Protein AF-A0AAV0VED2-F1 (afdb_monomer_lite)

Sequence (551 aa):
MAVITEAEVVLAIRALSRHKAPGTDGLGNDFYKDLQSLLVPPLVAVANETIHGAQPPQSFMEALIIPLRKKGDSDDAMDYRPIFLLQTGYKRRSDYLDLTTKFLALIQRLHTNTTARFTVNGELSSIRKIRSGIWQGCPLAPLLFLVVVEVLAVAIQTSPQLQGLTLKGAHTQTHIFSGFVDDSSLFLQQASLLWPAMEIIIEFGRLSGLQVQPTKSQIIFLNTAIRQLTYQGIAVVAPSTTTRYLGYQVGTGKLRNINWALRIKNAQRRLLTATRVAVSLSPQQFLTCSSLQTTQTFEYCWASDGGVPGASWMQTQIMWESQNDGCNGGMTHGAFMDAAQNNWSLVTELTMPYDDENAGGSSAANASSMCTVGADKAAASITGYEQIVGIDCTVSSNCKLLLRLALEKQPIAVAITSNGGFDDYAGGFYNCPNNGVMASKNDLNHALLLVGYGTDSVHGDYWILKNSYGSLWGDDGFLKLVADTKINCGLNIFPVIPIGAKAGVQAPTTFEHRVLILNAIVLPGILFTAAVFEPPGWVLQQLDHLYKKFL

Structure (mmCIF, N/CA/C/O backbone):
data_AF-A0AAV0VED2-F1
#
_entry.id   AF-A0AAV0VED2-F1
#
loop_
_atom_site.group_PDB
_atom_site.id
_atom_site.type_symbol
_atom_site.label_atom_id
_atom_site.label_alt_id
_atom_site.label_comp_id
_atom_site.label_asym_id
_atom_site.label_entity_id
_atom_site.label_seq_id
_atom_site.pdbx_PDB_ins_code
_atom_site.Cartn_x
_atom_site.Cartn_y
_atom_site.Cartn_z
_atom_site.occupancy
_atom_site.B_iso_or_equiv
_atom_site.auth_seq_id
_atom_site.auth_comp_id
_atom_site.auth_asym_id
_atom_site.auth_atom_id
_atom_site.pdbx_PDB_model_num
ATOM 1 N N . MET A 1 1 ? -29.948 -35.043 -0.835 1.00 56.16 1 MET A N 1
ATOM 2 C CA . MET A 1 1 ? -28.790 -34.339 -0.237 1.00 56.16 1 MET A CA 1
ATOM 3 C C . MET A 1 1 ? -28.615 -33.022 -0.958 1.00 56.16 1 MET A C 1
ATOM 5 O O . MET A 1 1 ? -28.993 -32.929 -2.116 1.00 56.16 1 MET A O 1
ATOM 9 N N . ALA A 1 2 ? -28.121 -32.004 -0.272 1.00 62.69 2 ALA A N 1
ATOM 10 C CA . ALA A 1 2 ? -28.187 -30.647 -0.771 1.00 62.69 2 ALA A CA 1
ATOM 11 C C . ALA A 1 2 ? -26.953 -30.341 -1.660 1.00 62.69 2 ALA A C 1
ATOM 13 O O . ALA A 1 2 ? -25.827 -30.567 -1.230 1.00 62.69 2 ALA A O 1
ATOM 14 N N . VAL A 1 3 ? -27.178 -29.850 -2.885 1.00 77.44 3 VAL A N 1
ATOM 15 C CA . VAL A 1 3 ? -26.179 -29.710 -3.973 1.00 77.44 3 VAL A CA 1
ATOM 16 C C . VAL A 1 3 ? -25.768 -28.239 -4.143 1.00 77.44 3 VAL A C 1
ATOM 18 O O . VAL A 1 3 ? -26.594 -27.355 -3.918 1.00 77.44 3 VAL A O 1
ATOM 21 N N . ILE A 1 4 ? -24.508 -27.970 -4.486 1.00 80.06 4 ILE A N 1
ATOM 22 C CA . ILE A 1 4 ? -23.995 -26.664 -4.927 1.00 80.06 4 ILE A CA 1
ATOM 23 C C . ILE A 1 4 ? -24.191 -26.536 -6.438 1.00 80.06 4 ILE A C 1
ATOM 25 O O . ILE A 1 4 ? -23.811 -27.425 -7.200 1.00 80.06 4 ILE A O 1
ATOM 29 N N . THR A 1 5 ? -24.768 -25.417 -6.853 1.00 85.12 5 THR A N 1
ATOM 30 C CA . THR A 1 5 ? -25.092 -25.075 -8.240 1.00 85.12 5 THR A CA 1
ATOM 31 C C . THR A 1 5 ? -24.005 -24.218 -8.892 1.00 85.12 5 THR A C 1
ATOM 33 O O . THR A 1 5 ? -23.246 -23.517 -8.220 1.00 85.12 5 THR A O 1
ATOM 36 N N . GLU A 1 6 ? -23.961 -24.215 -10.226 1.00 84.12 6 GLU A N 1
ATOM 37 C CA . GLU A 1 6 ? -23.084 -23.317 -10.993 1.00 84.12 6 GLU A CA 1
ATOM 38 C C . GLU A 1 6 ? -23.370 -21.839 -10.705 1.00 84.12 6 GLU A C 1
ATOM 40 O O . GLU A 1 6 ? -22.438 -21.049 -10.571 1.00 84.12 6 GLU A O 1
ATOM 45 N N . ALA A 1 7 ? -24.643 -21.466 -10.530 1.00 82.69 7 ALA A N 1
ATOM 46 C CA . ALA A 1 7 ? -25.040 -20.095 -10.221 1.00 82.69 7 ALA A CA 1
ATOM 47 C C . ALA A 1 7 ? -24.429 -19.595 -8.899 1.00 82.69 7 ALA A C 1
ATOM 49 O O . ALA A 1 7 ? -23.908 -18.480 -8.845 1.00 82.69 7 ALA A O 1
ATOM 50 N N . GLU A 1 8 ? -24.424 -20.429 -7.854 1.00 77.69 8 GLU A N 1
ATOM 51 C CA . GLU A 1 8 ? -23.790 -20.101 -6.569 1.00 77.69 8 GLU A CA 1
ATOM 52 C C . GLU A 1 8 ? -22.272 -19.901 -6.721 1.00 77.69 8 GLU A C 1
ATOM 54 O O . GLU A 1 8 ? -21.705 -18.968 -6.148 1.00 77.69 8 GLU A O 1
ATOM 59 N N . VAL A 1 9 ? -21.604 -20.731 -7.532 1.00 77.75 9 VAL A N 1
ATOM 60 C CA . VAL A 1 9 ? -20.157 -20.610 -7.783 1.00 77.75 9 VAL A CA 1
ATOM 61 C C . VAL A 1 9 ? -19.830 -19.363 -8.610 1.00 77.75 9 VAL A C 1
ATOM 63 O O . VAL A 1 9 ? -18.891 -18.639 -8.277 1.00 77.75 9 VAL A O 1
ATOM 66 N N . VAL A 1 10 ? -20.627 -19.048 -9.634 1.00 78.50 10 VAL A N 1
ATOM 67 C CA . VAL A 1 10 ? -20.484 -17.823 -10.440 1.00 78.50 10 VAL A CA 1
ATOM 68 C C . VAL A 1 10 ? -20.632 -16.574 -9.572 1.00 78.50 10 VAL A C 1
ATOM 70 O O . VAL A 1 10 ? -19.813 -15.655 -9.672 1.00 78.50 10 VAL A O 1
ATOM 73 N N . LEU A 1 11 ? -21.643 -16.535 -8.698 1.00 77.25 11 LEU A N 1
ATOM 74 C CA . LEU A 1 11 ? -21.851 -15.427 -7.763 1.00 77.25 11 LEU A CA 1
ATOM 75 C C . LEU A 1 11 ? -20.672 -15.280 -6.798 1.00 77.25 11 LEU A C 1
ATOM 77 O O . LEU A 1 11 ? -20.176 -14.167 -6.605 1.00 77.25 11 LEU A O 1
ATOM 81 N N . ALA A 1 12 ? -20.174 -16.394 -6.254 1.00 71.25 12 ALA A N 1
ATOM 82 C CA . ALA A 1 12 ? -19.013 -16.389 -5.372 1.00 71.25 12 ALA A CA 1
ATOM 83 C C . ALA A 1 12 ? -17.763 -15.824 -6.068 1.00 71.25 12 ALA A C 1
ATOM 85 O O . ALA A 1 12 ? -17.090 -14.972 -5.491 1.00 71.25 12 ALA A O 1
ATOM 86 N N . ILE A 1 13 ? -17.485 -16.230 -7.314 1.00 73.75 13 ILE A N 1
ATOM 87 C CA . ILE A 1 13 ? -16.352 -15.714 -8.103 1.00 73.75 13 ILE A CA 1
ATOM 88 C C . ILE A 1 13 ? -16.521 -14.217 -8.395 1.00 73.75 13 ILE A C 1
ATOM 90 O O . ILE A 1 13 ? -15.581 -13.439 -8.223 1.00 73.75 13 ILE A O 1
ATOM 94 N N . ARG A 1 14 ? -17.718 -13.773 -8.803 1.00 77.00 14 ARG A N 1
ATOM 95 C CA . ARG A 1 14 ? -17.977 -12.352 -9.103 1.00 77.00 14 ARG A CA 1
ATOM 96 C C . ARG A 1 14 ? -17.767 -11.458 -7.882 1.00 77.00 14 ARG A C 1
ATOM 98 O O . ARG A 1 14 ? -17.229 -10.360 -8.032 1.00 77.00 14 ARG A O 1
ATOM 105 N N . ALA A 1 15 ? -18.127 -11.947 -6.696 1.00 72.62 15 ALA A N 1
ATOM 106 C CA . ALA A 1 15 ? -17.989 -11.231 -5.431 1.00 72.62 15 ALA A CA 1
ATOM 107 C C . ALA A 1 15 ? -16.536 -11.086 -4.935 1.00 72.62 15 ALA A C 1
ATOM 109 O O . ALA A 1 15 ? -16.281 -10.283 -4.034 1.00 72.62 15 ALA A O 1
ATOM 110 N N . LEU A 1 16 ? -15.574 -11.831 -5.495 1.00 70.44 16 LEU A N 1
ATOM 111 C CA . LEU A 1 16 ? -14.158 -11.670 -5.157 1.00 70.44 16 LEU A CA 1
ATOM 112 C C . LEU A 1 16 ? -13.674 -10.260 -5.532 1.00 70.44 16 LEU A C 1
ATOM 114 O O . LEU A 1 16 ? -14.081 -9.695 -6.544 1.00 70.44 16 LEU A O 1
ATOM 118 N N . SER A 1 17 ? -12.783 -9.663 -4.748 1.00 70.50 17 SER A N 1
ATOM 119 C CA . SER A 1 17 ? -12.107 -8.421 -5.152 1.00 70.50 17 SER A CA 1
ATOM 120 C C . SER A 1 17 ? -10.900 -8.754 -6.031 1.00 70.50 17 SER A C 1
ATOM 122 O O . SER A 1 17 ? -10.186 -9.702 -5.713 1.00 70.50 17 SER A O 1
ATOM 124 N N . ARG A 1 18 ? -10.650 -7.989 -7.097 1.00 71.69 18 ARG A N 1
ATOM 125 C CA . ARG A 1 18 ? -9.416 -8.114 -7.897 1.00 71.69 18 ARG A CA 1
ATOM 126 C C . ARG A 1 18 ? -8.173 -7.724 -7.082 1.00 71.69 18 ARG A C 1
ATOM 128 O O . ARG A 1 18 ? -8.317 -7.091 -6.028 1.00 71.69 18 ARG A O 1
ATOM 135 N N . HIS A 1 19 ? -6.986 -8.120 -7.548 1.00 71.75 19 HIS A N 1
ATOM 136 C CA . HIS A 1 19 ? -5.689 -7.726 -6.972 1.00 71.75 19 HIS A CA 1
ATOM 137 C C . HIS A 1 19 ? -5.523 -8.127 -5.498 1.00 71.75 19 HIS A C 1
ATOM 139 O O . HIS A 1 19 ? -5.127 -7.343 -4.632 1.00 71.75 19 HIS A O 1
ATOM 145 N N . LYS A 1 20 ? -5.904 -9.367 -5.177 1.00 71.56 20 LYS A N 1
ATOM 146 C CA . LYS A 1 20 ? -5.688 -9.963 -3.853 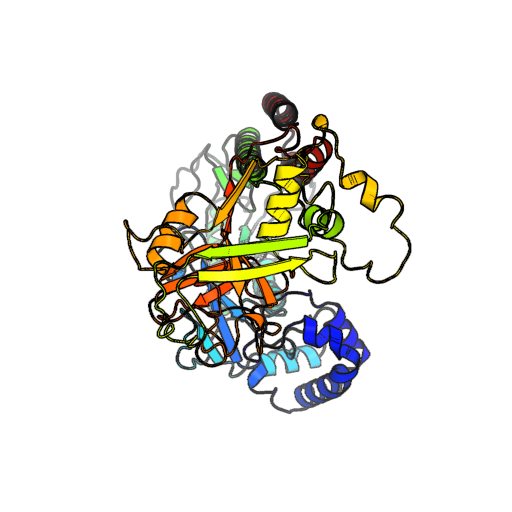1.00 71.56 20 LYS A CA 1
ATOM 147 C C . LYS A 1 20 ? -4.618 -11.035 -3.941 1.00 71.56 20 LYS A C 1
ATOM 149 O O . LYS A 1 20 ? -4.669 -11.868 -4.840 1.00 71.56 20 LYS A O 1
ATOM 154 N N . ALA A 1 21 ? -3.715 -11.032 -2.961 1.00 70.44 21 ALA A N 1
ATOM 155 C CA . ALA A 1 21 ? -2.630 -11.998 -2.874 1.00 70.44 21 ALA A CA 1
ATOM 156 C C . ALA A 1 21 ? -3.163 -13.453 -2.911 1.00 70.44 21 ALA A C 1
ATOM 158 O O . ALA A 1 21 ? -4.125 -13.775 -2.183 1.00 70.44 21 ALA A O 1
ATOM 159 N N . PRO A 1 22 ? -2.573 -14.314 -3.759 1.00 74.62 22 PRO A N 1
ATOM 160 C CA . PRO A 1 22 ? -2.965 -15.712 -3.899 1.00 74.62 22 PRO A CA 1
ATOM 161 C C . PRO A 1 22 ? -2.563 -16.544 -2.676 1.00 74.62 22 PRO A C 1
ATOM 163 O O . PRO A 1 22 ? -1.884 -16.059 -1.772 1.00 74.62 22 PRO A O 1
ATOM 166 N N . GLY A 1 23 ? -3.034 -17.791 -2.624 1.00 70.62 23 GLY A N 1
ATOM 167 C CA . GLY A 1 23 ? -2.552 -18.779 -1.659 1.00 70.62 23 GLY A CA 1
ATOM 168 C C . GLY A 1 23 ? -1.241 -19.422 -2.120 1.00 70.62 23 GLY A C 1
ATOM 169 O O . GLY A 1 23 ? -0.505 -18.852 -2.922 1.00 70.62 23 GLY A O 1
ATOM 170 N N . THR A 1 24 ? -0.942 -20.626 -1.628 1.00 72.62 24 THR A N 1
ATOM 171 C CA . THR A 1 24 ? 0.302 -21.335 -1.973 1.00 72.62 24 THR A CA 1
ATOM 172 C C . THR A 1 24 ? 0.365 -21.806 -3.429 1.00 72.62 24 THR A C 1
ATOM 174 O O . THR A 1 24 ? 1.439 -22.196 -3.870 1.00 72.62 24 THR A O 1
ATOM 177 N N . ASP A 1 25 ? -0.747 -21.774 -4.176 1.00 72.94 25 ASP A N 1
ATOM 178 C CA . ASP A 1 25 ? -0.791 -22.159 -5.596 1.00 72.94 25 ASP A CA 1
ATOM 179 C C . ASP A 1 25 ? -0.462 -21.013 -6.570 1.00 72.94 25 ASP A C 1
ATOM 181 O O . ASP A 1 25 ? -0.333 -21.253 -7.767 1.00 72.94 25 ASP A O 1
ATOM 185 N N . GLY A 1 26 ? -0.336 -19.773 -6.081 1.00 72.12 26 GLY A N 1
ATOM 186 C CA . GLY A 1 26 ? -0.095 -18.593 -6.918 1.00 72.12 26 GLY A CA 1
ATOM 187 C C . GLY A 1 26 ? -1.308 -18.111 -7.730 1.00 72.12 26 GLY A C 1
ATOM 188 O O . GLY A 1 26 ? -1.225 -17.074 -8.384 1.00 72.12 26 GLY A O 1
ATOM 189 N N . LEU A 1 27 ? -2.462 -18.782 -7.654 1.00 75.81 27 LEU A N 1
ATOM 190 C CA . LEU A 1 27 ? -3.659 -18.452 -8.431 1.00 75.81 27 LEU A CA 1
ATOM 191 C C . LEU A 1 27 ? -4.516 -17.401 -7.711 1.00 75.81 27 LEU A C 1
ATOM 193 O O . LEU A 1 27 ? -5.262 -17.680 -6.763 1.00 75.81 27 LEU A O 1
ATOM 197 N N . GLY A 1 28 ? -4.404 -16.154 -8.168 1.00 72.62 28 GLY A N 1
ATOM 198 C CA . GLY A 1 28 ? -5.114 -15.002 -7.609 1.00 72.62 28 GLY A CA 1
ATOM 199 C C . GLY A 1 28 ? -6.594 -14.934 -7.990 1.00 72.62 28 GLY A C 1
ATOM 200 O O . GLY A 1 28 ? -7.083 -15.675 -8.838 1.00 72.62 28 GLY A O 1
ATOM 201 N N . ASN A 1 29 ? -7.324 -13.991 -7.390 1.00 76.31 29 ASN A N 1
ATOM 202 C CA . ASN A 1 29 ? -8.744 -13.775 -7.702 1.00 76.31 29 ASN A CA 1
ATOM 203 C C . ASN A 1 29 ? -8.988 -13.428 -9.181 1.00 76.31 29 ASN A C 1
ATOM 205 O O . ASN A 1 29 ? -10.050 -13.753 -9.708 1.00 76.31 29 ASN A O 1
ATOM 209 N N . ASP A 1 30 ? -8.016 -12.788 -9.833 1.00 74.81 30 ASP A N 1
ATOM 210 C CA . ASP A 1 30 ? -8.085 -12.397 -11.241 1.00 74.81 30 ASP A CA 1
ATOM 211 C C . ASP A 1 30 ? -8.166 -13.623 -12.159 1.00 74.81 30 ASP A C 1
ATOM 213 O O . ASP A 1 30 ? -9.112 -13.726 -12.933 1.00 74.81 30 ASP A O 1
ATOM 217 N N . PHE A 1 31 ? -7.329 -14.642 -11.932 1.00 78.94 31 PHE A N 1
ATOM 218 C CA . PHE A 1 31 ? -7.388 -15.929 -12.640 1.00 78.94 31 PHE A CA 1
ATOM 219 C C . PHE A 1 31 ? -8.791 -16.560 -12.605 1.00 78.94 31 PHE A C 1
ATOM 221 O O . PHE A 1 31 ? -9.321 -16.990 -13.628 1.00 78.94 31 PHE A O 1
ATOM 228 N N . TYR A 1 32 ? -9.433 -16.570 -11.432 1.00 76.06 32 TYR A N 1
ATOM 229 C CA . TYR A 1 32 ? -10.769 -17.154 -11.270 1.00 76.06 32 TYR A CA 1
ATOM 230 C C . TYR A 1 32 ? -11.864 -16.328 -11.950 1.00 76.06 32 TYR A C 1
ATOM 232 O O . TYR A 1 32 ? -12.867 -16.890 -12.392 1.00 76.06 32 TYR A O 1
ATOM 240 N N . LYS A 1 33 ? -11.698 -15.003 -12.018 1.00 77.81 33 LYS A N 1
ATOM 241 C CA . LYS A 1 33 ? -12.642 -14.107 -12.692 1.00 77.81 33 LYS A CA 1
ATOM 242 C C . LYS A 1 33 ? -12.506 -14.168 -14.204 1.00 77.81 33 LYS A C 1
ATOM 244 O O . LYS A 1 33 ? -13.524 -14.266 -14.883 1.00 77.81 33 LYS A O 1
ATOM 249 N N . ASP A 1 34 ? -11.278 -14.132 -14.702 1.00 79.75 34 ASP A N 1
ATOM 250 C CA . ASP A 1 34 ? -10.980 -14.061 -16.131 1.00 79.75 34 ASP A CA 1
ATOM 251 C C . ASP A 1 34 ? -11.261 -15.406 -16.815 1.00 79.75 34 ASP A C 1
ATOM 253 O O . ASP A 1 34 ? -11.778 -15.441 -17.928 1.00 79.75 34 ASP A O 1
ATOM 257 N N . LEU A 1 35 ? -11.049 -16.523 -16.106 1.00 78.12 35 LEU A N 1
ATOM 258 C CA . LEU A 1 35 ? -11.333 -17.880 -16.590 1.00 78.12 35 LEU A CA 1
ATOM 259 C C . LEU A 1 35 ? -12.611 -18.486 -15.989 1.00 78.12 35 LEU A C 1
ATOM 261 O O . LEU A 1 35 ? -12.761 -19.709 -15.932 1.00 78.12 35 LEU A O 1
ATOM 265 N N . GLN A 1 36 ? -13.551 -17.647 -15.540 1.00 82.31 36 GLN A N 1
ATOM 266 C CA . GLN A 1 36 ? -14.779 -18.079 -14.861 1.00 82.31 36 GLN A CA 1
ATOM 267 C C . GLN A 1 36 ? -15.534 -19.177 -15.630 1.00 82.31 36 GLN A C 1
ATOM 269 O O . GLN A 1 36 ? -15.965 -20.158 -15.025 1.00 82.31 36 GLN A O 1
ATOM 274 N N . SER A 1 37 ? -15.680 -19.041 -16.951 1.00 77.56 37 SER A N 1
ATOM 275 C CA . SER A 1 37 ? -16.411 -20.004 -17.789 1.00 77.56 37 SER A CA 1
ATOM 276 C C . SER A 1 37 ? -15.783 -21.402 -17.799 1.00 77.56 37 SER A C 1
ATOM 278 O O . SER A 1 37 ? -16.505 -22.390 -17.897 1.00 77.56 37 SER A O 1
ATOM 280 N N . LEU A 1 38 ? -14.459 -21.494 -17.657 1.00 77.50 38 LEU A N 1
ATOM 281 C CA . LEU A 1 38 ? -13.714 -22.755 -17.659 1.00 77.50 38 LEU A CA 1
ATOM 282 C C . LEU A 1 38 ? -13.641 -23.389 -16.264 1.00 77.50 38 LEU A C 1
ATOM 284 O O . LEU A 1 38 ? -13.609 -24.610 -16.134 1.00 77.50 38 LEU A O 1
ATOM 288 N N . LEU A 1 39 ? -13.612 -22.564 -15.215 1.00 80.38 39 LEU A N 1
ATOM 289 C CA . LEU A 1 39 ? -13.372 -23.014 -13.843 1.00 80.38 39 LEU A CA 1
ATOM 290 C C . LEU A 1 39 ? -14.650 -23.371 -13.080 1.00 80.38 39 LEU A C 1
ATOM 292 O O . LEU A 1 39 ? -14.592 -24.156 -12.135 1.00 80.38 39 LEU A O 1
ATOM 296 N N . VAL A 1 40 ? -15.807 -22.827 -13.461 1.00 80.38 40 VAL A N 1
ATOM 297 C CA . VAL A 1 40 ? -17.071 -23.091 -12.753 1.00 80.38 40 VAL A CA 1
ATOM 298 C C . VAL A 1 40 ? -17.433 -24.587 -12.724 1.00 80.38 40 VAL A C 1
ATOM 300 O O . VAL A 1 40 ? -17.659 -25.086 -11.619 1.00 80.38 40 VAL A O 1
ATOM 303 N N . PRO A 1 41 ? -17.422 -25.340 -13.845 1.00 86.00 41 PRO A N 1
ATOM 304 C CA . PRO A 1 41 ? -17.768 -26.764 -13.820 1.00 86.00 41 PRO A CA 1
ATOM 305 C C . PRO A 1 41 ? -16.890 -27.623 -12.884 1.00 86.00 41 PRO A C 1
ATOM 307 O O . PRO A 1 41 ? -17.448 -28.320 -12.029 1.00 86.00 41 PRO A O 1
ATOM 310 N N . PRO A 1 42 ? -15.538 -27.567 -12.940 1.00 80.25 42 PRO A N 1
ATOM 311 C CA . PRO A 1 42 ? -14.711 -28.347 -12.019 1.00 80.25 42 PRO A CA 1
ATOM 312 C C . PRO A 1 42 ? -14.838 -27.879 -10.561 1.00 80.25 42 PRO A C 1
ATOM 314 O O . PRO A 1 42 ? -14.809 -28.708 -9.652 1.00 80.25 42 PRO A O 1
ATOM 317 N N . LEU A 1 43 ? -15.047 -26.582 -10.303 1.00 79.69 43 LEU A N 1
ATOM 318 C CA . LEU A 1 43 ? -15.263 -26.079 -8.940 1.00 79.69 43 LEU A CA 1
ATOM 319 C C . LEU A 1 43 ? -16.580 -26.577 -8.336 1.00 79.69 43 LEU A C 1
ATOM 321 O O . LEU A 1 43 ? -16.623 -26.881 -7.142 1.00 79.69 43 LEU A O 1
ATOM 325 N N . VAL A 1 44 ? -17.640 -26.689 -9.139 1.00 83.38 44 VAL A N 1
ATOM 326 C CA . VAL A 1 44 ? -18.916 -27.285 -8.719 1.00 83.38 44 VAL A CA 1
ATOM 327 C C . VAL A 1 44 ? -18.742 -28.765 -8.392 1.00 83.38 44 VAL A C 1
ATOM 329 O O . VAL A 1 44 ? -19.225 -29.210 -7.349 1.00 83.38 44 VAL A O 1
ATOM 332 N N . ALA A 1 45 ? -18.026 -29.517 -9.232 1.00 83.56 45 ALA A N 1
ATOM 333 C CA . ALA A 1 45 ? -17.751 -30.934 -8.997 1.00 83.56 45 ALA A CA 1
ATOM 334 C C . ALA A 1 45 ? -16.999 -31.145 -7.673 1.00 83.56 45 ALA A C 1
ATOM 336 O O . ALA A 1 45 ? -17.512 -31.814 -6.774 1.00 83.56 45 ALA A O 1
ATOM 337 N N . VAL A 1 46 ? -15.861 -30.462 -7.496 1.00 80.50 46 VAL A N 1
ATOM 338 C CA . VAL A 1 46 ? -15.060 -30.525 -6.262 1.00 80.50 46 VAL A CA 1
ATOM 339 C C . VAL A 1 46 ? -15.892 -30.124 -5.045 1.00 80.50 46 VAL A C 1
ATOM 341 O O . VAL A 1 46 ? -15.823 -30.767 -3.998 1.00 80.50 46 VAL A O 1
ATOM 344 N N . ALA A 1 47 ? -16.706 -29.071 -5.155 1.00 75.25 47 ALA A N 1
ATOM 345 C CA . ALA A 1 47 ? -17.532 -28.607 -4.050 1.00 75.25 47 ALA A CA 1
ATOM 346 C C . ALA A 1 47 ? -18.609 -29.624 -3.646 1.00 75.25 47 ALA A C 1
ATOM 348 O O . ALA A 1 47 ? -18.832 -29.826 -2.452 1.00 75.25 47 ALA A O 1
ATOM 349 N N . ASN A 1 48 ? -19.248 -30.278 -4.616 1.00 82.38 48 ASN A N 1
ATOM 350 C CA . ASN A 1 48 ? -20.256 -31.300 -4.356 1.00 82.38 48 ASN A CA 1
ATOM 351 C C . ASN A 1 48 ? -19.636 -32.576 -3.786 1.00 82.38 48 ASN A C 1
ATOM 353 O O . ASN A 1 48 ? -20.113 -33.074 -2.767 1.00 82.38 48 ASN A O 1
ATOM 357 N N . GLU A 1 49 ? -18.525 -33.058 -4.340 1.00 82.19 49 GLU A N 1
ATOM 358 C CA . GLU A 1 49 ? -17.768 -34.182 -3.771 1.00 82.19 49 GLU A CA 1
ATOM 359 C C . GLU A 1 49 ? -17.363 -33.900 -2.315 1.00 82.19 49 GLU A C 1
ATOM 361 O O . GLU A 1 49 ? -17.589 -34.719 -1.413 1.00 82.19 49 GLU A O 1
ATOM 366 N N . THR A 1 50 ? -16.864 -32.684 -2.066 1.00 77.38 50 THR A N 1
ATOM 367 C CA . THR A 1 50 ? -16.476 -32.198 -0.734 1.00 77.38 50 THR A CA 1
ATOM 368 C C . THR A 1 50 ? -17.667 -32.004 0.201 1.00 77.38 50 THR A C 1
ATOM 370 O O . THR A 1 50 ? -17.465 -31.984 1.407 1.00 77.38 50 THR A O 1
ATOM 373 N N . ILE A 1 51 ? -18.909 -31.889 -0.275 1.00 75.75 51 ILE A N 1
ATOM 374 C CA . ILE A 1 51 ? -20.110 -31.946 0.580 1.00 75.75 51 ILE A CA 1
ATOM 375 C C . ILE A 1 51 ? -20.531 -33.399 0.827 1.00 75.75 51 ILE A C 1
ATOM 377 O O . ILE A 1 51 ? -20.917 -33.752 1.942 1.00 75.75 51 ILE A O 1
ATOM 381 N N . HIS A 1 52 ? -20.374 -34.287 -0.154 1.00 77.94 52 HIS A N 1
ATOM 382 C CA . HIS A 1 52 ? -20.881 -35.662 -0.097 1.00 77.94 52 HIS A CA 1
ATOM 383 C C . HIS A 1 52 ? -19.986 -36.676 0.618 1.00 77.94 52 HIS A C 1
ATOM 385 O O . HIS A 1 52 ? -20.478 -37.711 1.047 1.00 77.94 52 HIS A O 1
ATOM 391 N N . GLY A 1 53 ? -18.710 -36.385 0.840 1.00 73.50 53 GLY A N 1
ATOM 392 C CA . GLY A 1 53 ? -17.864 -37.241 1.686 1.00 73.50 53 GLY A CA 1
ATOM 393 C C . GLY A 1 53 ? -16.378 -37.113 1.419 1.00 73.50 53 GLY A C 1
ATOM 394 O O . GLY A 1 53 ? -15.579 -37.498 2.271 1.00 73.50 53 GL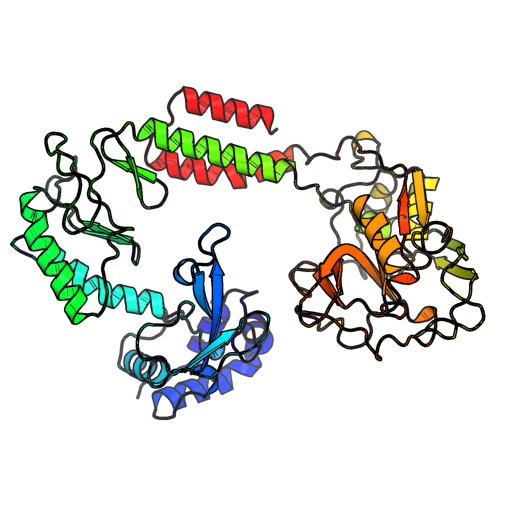Y A O 1
ATOM 395 N N . ALA A 1 54 ? -16.016 -36.584 0.251 1.00 80.38 54 ALA A N 1
ATOM 396 C CA . ALA A 1 54 ? -14.635 -36.497 -0.171 1.00 80.38 54 ALA A CA 1
ATOM 397 C C . ALA A 1 54 ? -13.851 -35.506 0.694 1.00 80.38 54 ALA A C 1
ATOM 399 O O . ALA A 1 54 ? -14.393 -34.524 1.217 1.00 80.38 54 ALA A O 1
ATOM 400 N N . GLN A 1 55 ? -12.557 -35.783 0.833 1.00 75.94 55 GLN A N 1
ATOM 401 C CA . GLN A 1 55 ? -11.629 -34.835 1.429 1.00 75.94 55 GLN A CA 1
ATOM 402 C C . GLN A 1 55 ? -11.444 -33.648 0.475 1.00 75.94 55 GLN A C 1
ATOM 404 O O . GLN A 1 55 ? -11.300 -33.873 -0.729 1.00 75.94 55 GLN A O 1
ATOM 409 N N . PRO A 1 56 ? -11.430 -32.402 0.984 1.00 78.31 56 PRO A N 1
ATOM 410 C CA . PRO A 1 56 ? -11.052 -31.255 0.173 1.00 78.31 56 PRO A CA 1
ATOM 411 C C . PRO A 1 56 ? -9.652 -31.457 -0.433 1.00 78.31 56 PRO A C 1
ATOM 413 O O . PRO A 1 56 ? -8.820 -32.137 0.179 1.00 78.31 56 PRO A O 1
ATOM 416 N N . PRO A 1 57 ? -9.348 -30.830 -1.585 1.00 78.69 57 PRO A N 1
ATOM 417 C CA . PRO A 1 57 ? -7.994 -30.809 -2.124 1.00 78.69 57 PRO A CA 1
ATOM 418 C C . PRO A 1 57 ? -6.983 -30.382 -1.056 1.00 78.69 57 PRO A C 1
ATOM 420 O O . PRO A 1 57 ? -7.222 -29.416 -0.329 1.00 78.69 57 PRO A O 1
ATOM 423 N N . GLN A 1 58 ? -5.844 -31.074 -0.970 1.00 76.25 58 GLN A N 1
ATOM 424 C CA . GLN A 1 58 ? -4.837 -30.805 0.064 1.00 76.25 58 GLN A CA 1
ATOM 425 C C . GLN A 1 58 ? -4.388 -29.337 0.062 1.00 76.25 58 GLN A C 1
ATOM 427 O O . GLN A 1 58 ? -4.240 -28.737 1.123 1.00 76.25 58 GLN A O 1
ATOM 432 N N . SER A 1 59 ? -4.268 -28.734 -1.122 1.00 73.25 59 SER A N 1
ATOM 433 C CA . SER A 1 59 ? -3.917 -27.324 -1.284 1.00 73.25 59 SER A CA 1
ATOM 434 C C . SER A 1 59 ? -4.890 -26.372 -0.578 1.00 73.25 59 SER A C 1
ATOM 436 O O . SER A 1 59 ? -4.460 -25.321 -0.118 1.00 73.25 59 SER A O 1
ATOM 438 N N . PHE A 1 60 ? -6.176 -26.723 -0.431 1.00 75.50 60 PHE A N 1
ATOM 439 C CA . PHE A 1 60 ? -7.170 -25.909 0.291 1.00 75.50 60 PHE A CA 1
ATOM 440 C C . PHE A 1 60 ? -6.992 -25.969 1.812 1.00 75.50 60 PHE A C 1
ATOM 442 O O . PHE A 1 60 ? -7.488 -25.098 2.526 1.00 75.50 60 PHE A O 1
ATOM 449 N N . MET A 1 61 ? -6.296 -26.992 2.303 1.00 77.81 61 MET A N 1
ATOM 450 C CA . MET A 1 61 ? -6.063 -27.253 3.725 1.00 77.81 61 MET A CA 1
ATOM 451 C C . MET A 1 61 ? -4.712 -26.704 4.212 1.00 77.81 61 MET A C 1
ATOM 453 O O . MET A 1 61 ? -4.363 -26.855 5.389 1.00 77.81 61 MET A O 1
ATOM 457 N N . GLU A 1 62 ? -3.975 -26.043 3.317 1.00 79.38 62 GLU A N 1
ATOM 458 C CA . GLU A 1 62 ? -2.674 -25.428 3.551 1.00 79.38 62 GLU A CA 1
ATOM 459 C C . GLU A 1 62 ? -2.767 -23.900 3.464 1.00 79.38 62 GLU A C 1
ATOM 461 O O . GLU A 1 62 ? -3.453 -23.336 2.610 1.00 79.38 62 GLU A O 1
ATOM 466 N N . ALA A 1 63 ? -2.052 -23.221 4.360 1.00 81.94 63 ALA A N 1
ATOM 467 C CA . ALA A 1 63 ? -2.011 -21.767 4.421 1.00 81.94 63 ALA A CA 1
ATOM 468 C C . ALA A 1 63 ? -0.579 -21.242 4.555 1.00 81.94 63 ALA A C 1
ATOM 470 O O . ALA A 1 63 ? 0.235 -21.794 5.306 1.00 81.94 63 ALA A O 1
ATOM 471 N N . LEU A 1 64 ? -0.304 -20.127 3.876 1.00 79.44 64 LEU A N 1
ATOM 472 C CA . LEU A 1 64 ? 0.950 -19.390 4.002 1.00 79.44 64 LEU A CA 1
ATOM 473 C C . LEU A 1 64 ? 0.801 -18.270 5.031 1.00 79.44 64 LEU A C 1
ATOM 475 O O . LEU A 1 64 ? -0.078 -17.425 4.886 1.00 79.44 64 LEU A O 1
ATOM 479 N N . ILE A 1 65 ? 1.642 -18.239 6.063 1.00 81.38 65 ILE A N 1
ATOM 480 C CA . ILE A 1 65 ? 1.613 -17.182 7.077 1.00 81.38 65 ILE A CA 1
ATOM 481 C C . ILE A 1 65 ? 2.589 -16.076 6.686 1.00 81.38 65 ILE A C 1
ATOM 483 O O . ILE A 1 65 ? 3.804 -16.274 6.723 1.00 81.38 65 ILE A O 1
ATOM 487 N N . ILE A 1 66 ? 2.036 -14.901 6.389 1.00 78.38 66 ILE A N 1
ATOM 488 C CA . ILE A 1 66 ? 2.764 -13.655 6.161 1.00 78.38 66 ILE A CA 1
ATOM 489 C C . ILE A 1 66 ? 2.619 -12.756 7.398 1.00 78.38 66 ILE A C 1
ATOM 491 O O . ILE A 1 66 ? 1.508 -12.309 7.712 1.00 78.38 66 ILE A O 1
ATOM 495 N N . PRO A 1 67 ? 3.708 -12.478 8.134 1.00 75.69 67 PRO A N 1
ATOM 496 C CA . PRO A 1 67 ? 3.660 -11.594 9.289 1.00 75.69 67 PRO A CA 1
ATOM 497 C C . PRO A 1 67 ? 3.572 -10.124 8.846 1.00 75.69 67 PRO A C 1
ATOM 499 O O . PRO A 1 67 ? 4.503 -9.579 8.262 1.00 75.69 67 PRO A O 1
ATOM 502 N N . LEU A 1 68 ? 2.465 -9.447 9.166 1.00 75.25 68 LEU A N 1
ATOM 503 C CA . LEU A 1 68 ? 2.300 -8.005 8.940 1.00 75.25 68 LEU A CA 1
ATOM 504 C C . LEU A 1 68 ? 2.481 -7.210 10.233 1.00 75.25 68 LEU A C 1
ATOM 506 O O . LEU A 1 68 ? 1.811 -7.471 11.230 1.00 75.25 68 LEU A O 1
ATOM 510 N N . ARG A 1 69 ? 3.337 -6.189 10.217 1.00 73.19 69 ARG A N 1
ATOM 511 C CA . ARG A 1 69 ? 3.604 -5.338 11.390 1.00 73.19 69 ARG A CA 1
ATOM 512 C C . ARG A 1 69 ? 2.353 -4.581 11.843 1.00 73.19 69 ARG A C 1
ATOM 514 O O . ARG A 1 69 ? 1.623 -4.021 11.027 1.00 73.19 69 ARG A O 1
ATOM 521 N N . LYS A 1 70 ? 2.118 -4.511 13.160 1.00 65.25 70 LYS A N 1
ATOM 522 C CA . LYS A 1 70 ? 1.026 -3.710 13.741 1.00 65.25 70 LYS A CA 1
ATOM 523 C C . LYS A 1 70 ? 1.371 -2.217 13.759 1.00 65.25 70 LYS A C 1
ATOM 525 O O . LYS A 1 70 ? 0.522 -1.436 13.328 1.00 65.25 70 LYS A O 1
ATOM 530 N N . LYS A 1 71 ? 2.557 -1.819 14.258 1.00 56.31 71 LYS A N 1
ATOM 531 C CA . LYS A 1 71 ? 3.096 -0.434 14.280 1.00 56.31 71 LYS A CA 1
ATOM 532 C C . LYS A 1 71 ? 4.604 -0.400 14.578 1.00 56.31 71 LYS A C 1
ATOM 534 O O . LYS A 1 71 ? 5.028 -1.113 15.473 1.00 56.31 71 LYS A O 1
ATOM 539 N N . GLY A 1 72 ? 5.326 0.543 13.961 1.00 54.16 72 GLY A N 1
ATOM 540 C CA . GLY A 1 72 ? 6.727 0.858 14.286 1.00 54.16 72 GLY A CA 1
ATOM 541 C C . GLY A 1 72 ? 7.709 -0.277 13.983 1.00 54.16 72 GLY A C 1
ATOM 542 O O . GLY A 1 72 ? 7.306 -1.334 13.497 1.00 54.16 72 GLY A O 1
ATOM 543 N N . ASP A 1 73 ? 8.987 -0.040 14.271 1.00 50.94 73 ASP A N 1
ATOM 544 C CA . ASP A 1 73 ? 9.992 -1.101 14.312 1.00 50.94 73 ASP A CA 1
ATOM 545 C C . ASP A 1 73 ? 9.971 -1.748 15.700 1.00 50.94 73 ASP A C 1
ATOM 547 O O . ASP A 1 73 ? 10.013 -1.052 16.715 1.00 50.94 73 ASP A O 1
ATOM 551 N N . SER A 1 74 ? 9.813 -3.072 15.730 1.00 58.97 74 SER A N 1
ATOM 552 C CA . SER A 1 74 ? 9.763 -3.887 16.944 1.00 58.97 74 SER A CA 1
ATOM 553 C C . SER A 1 74 ? 10.314 -5.279 16.646 1.00 58.97 74 SER A C 1
ATOM 555 O O . SER A 1 74 ? 9.997 -5.870 15.604 1.00 58.97 74 SER A O 1
ATOM 557 N N . ASP A 1 75 ? 11.105 -5.788 17.587 1.00 67.50 75 ASP A N 1
ATOM 558 C CA . ASP A 1 75 ? 11.680 -7.135 17.563 1.00 67.50 75 ASP A CA 1
ATOM 559 C C . ASP A 1 75 ? 10.768 -8.165 18.263 1.00 67.50 75 ASP A C 1
ATOM 561 O O . ASP A 1 75 ? 11.074 -9.357 18.290 1.00 67.50 75 ASP A O 1
ATOM 565 N N . ASP A 1 76 ? 9.626 -7.734 18.821 1.00 70.25 76 ASP A N 1
ATOM 566 C CA . ASP A 1 76 ? 8.643 -8.627 19.440 1.00 70.25 76 ASP A CA 1
ATOM 567 C C . ASP A 1 76 ? 7.738 -9.268 18.374 1.00 70.25 76 ASP A C 1
ATOM 569 O O . ASP A 1 76 ? 6.974 -8.598 17.673 1.00 70.25 76 ASP A O 1
ATOM 573 N N . ALA A 1 77 ? 7.759 -10.600 18.287 1.00 63.44 77 ALA A N 1
ATOM 574 C CA . ALA A 1 77 ? 6.895 -11.367 17.392 1.00 63.44 77 ALA A CA 1
ATOM 575 C C . ALA A 1 77 ? 5.392 -11.109 17.637 1.00 63.44 77 ALA A C 1
ATOM 577 O O . ALA A 1 77 ? 4.585 -11.207 16.707 1.00 63.44 77 ALA A O 1
ATOM 578 N N . MET A 1 78 ? 4.996 -10.730 18.858 1.00 69.81 78 MET A N 1
ATOM 579 C CA . MET A 1 78 ? 3.611 -10.393 19.202 1.00 69.81 78 MET A CA 1
ATOM 580 C C . MET A 1 78 ? 3.139 -9.072 18.588 1.00 69.81 78 MET A C 1
ATOM 582 O O . MET A 1 78 ? 1.925 -8.843 18.499 1.00 69.81 78 MET A O 1
ATOM 586 N N . ASP A 1 79 ? 4.047 -8.236 18.083 1.00 72.31 79 ASP A N 1
ATOM 587 C CA . ASP A 1 79 ? 3.717 -7.017 17.342 1.00 72.31 79 ASP A CA 1
ATOM 588 C C . ASP A 1 79 ? 3.412 -7.265 15.860 1.00 72.31 79 ASP A C 1
ATOM 590 O O . ASP A 1 79 ? 3.017 -6.344 15.138 1.00 72.31 79 ASP A O 1
ATOM 594 N N . TYR A 1 80 ? 3.465 -8.519 15.411 1.00 71.94 80 TYR A N 1
ATOM 595 C CA . TYR A 1 80 ? 3.089 -8.922 14.062 1.00 71.94 80 TYR A CA 1
ATOM 596 C C . TYR A 1 80 ? 1.692 -9.566 14.052 1.00 71.94 80 TYR A C 1
ATOM 598 O O . TYR A 1 80 ? 1.213 -10.153 15.027 1.00 71.94 80 TYR A O 1
ATOM 606 N N . ARG A 1 81 ? 0.968 -9.387 12.947 1.00 76.19 81 ARG A N 1
ATOM 607 C CA . ARG A 1 81 ? -0.284 -10.077 12.626 1.00 76.19 81 ARG A CA 1
ATOM 608 C C . ARG A 1 81 ? 0.054 -11.243 11.702 1.00 76.19 81 ARG A C 1
ATOM 610 O O . ARG A 1 81 ? 0.561 -10.981 10.614 1.00 76.19 81 ARG A O 1
ATOM 617 N N . PRO A 1 82 ? -0.220 -12.497 12.085 1.00 80.88 82 PRO A N 1
ATOM 618 C CA . PRO A 1 82 ? -0.056 -13.620 11.176 1.00 80.88 82 PRO A CA 1
ATOM 619 C C . PRO A 1 82 ? -1.218 -13.621 10.177 1.00 80.88 82 PRO A C 1
ATOM 621 O O . PRO A 1 82 ? -2.313 -14.075 10.506 1.00 80.88 82 PRO A O 1
ATOM 624 N N . ILE A 1 83 ? -1.003 -13.087 8.974 1.00 80.00 83 ILE A N 1
ATOM 625 C CA . ILE A 1 83 ? -1.992 -13.150 7.895 1.00 80.00 83 ILE A CA 1
ATOM 626 C C . ILE A 1 83 ? -1.822 -14.468 7.156 1.00 80.00 83 ILE A C 1
ATOM 628 O O . ILE A 1 83 ? -0.743 -14.778 6.669 1.00 80.00 83 ILE A O 1
ATOM 632 N N . PHE A 1 84 ? -2.899 -15.234 7.068 1.00 76.69 84 PHE A N 1
ATOM 633 C CA . PHE A 1 84 ? -2.947 -16.506 6.372 1.00 76.69 84 PHE A CA 1
ATOM 634 C C . PHE A 1 84 ? -3.417 -16.258 4.941 1.00 76.69 84 PHE A C 1
ATOM 636 O O . PHE A 1 84 ? -4.581 -15.925 4.698 1.00 76.69 84 PHE A O 1
ATOM 643 N N . LEU A 1 85 ? -2.513 -16.423 3.983 1.00 75.88 85 LEU A N 1
ATOM 644 C CA . LEU A 1 85 ? -2.862 -16.462 2.575 1.00 75.88 85 LEU A CA 1
ATOM 645 C C . LEU A 1 85 ? -3.372 -17.860 2.233 1.00 75.88 85 LEU A C 1
ATOM 647 O O . LEU A 1 85 ? -2.653 -18.856 2.327 1.00 75.88 85 LEU A O 1
ATOM 651 N N . LEU A 1 86 ? -4.651 -17.903 1.876 1.00 77.19 86 LEU A N 1
ATOM 652 C CA . LEU A 1 86 ? -5.395 -19.114 1.542 1.00 77.19 86 LEU A CA 1
ATOM 653 C C . LEU A 1 86 ? -5.628 -19.196 0.042 1.00 77.19 86 LEU A C 1
ATOM 655 O O . LEU A 1 86 ? -5.695 -18.160 -0.629 1.00 77.19 86 LEU A O 1
ATOM 659 N N . GLN A 1 87 ? -5.835 -20.410 -0.463 1.00 72.25 87 GLN A N 1
ATOM 660 C CA . GLN A 1 87 ? -6.180 -20.608 -1.868 1.00 72.25 87 GLN A CA 1
ATOM 661 C C . GLN A 1 87 ? -7.455 -19.868 -2.248 1.00 72.25 87 GLN A C 1
ATOM 663 O O . GLN A 1 87 ? -8.415 -19.790 -1.479 1.00 72.25 87 GLN A O 1
ATOM 668 N N . THR A 1 88 ? -7.497 -19.348 -3.467 1.00 64.81 88 THR A N 1
ATOM 669 C CA . THR A 1 88 ? -8.671 -18.619 -3.957 1.00 64.81 88 THR A CA 1
ATOM 670 C C . THR A 1 88 ? -9.904 -19.522 -4.038 1.00 64.81 88 THR A C 1
ATOM 672 O O . THR A 1 88 ? -10.981 -19.113 -3.606 1.00 64.81 88 THR A O 1
ATOM 675 N N . GLY A 1 89 ? -9.743 -20.790 -4.441 1.00 58.84 89 GLY A N 1
ATOM 676 C CA . GLY A 1 89 ? -10.820 -21.791 -4.413 1.00 58.84 89 GLY A CA 1
ATOM 677 C C . GLY A 1 89 ? -11.393 -22.070 -3.012 1.00 58.84 89 GLY A C 1
ATOM 678 O O . GLY A 1 89 ? -12.563 -22.445 -2.880 1.00 58.84 89 GLY A O 1
ATOM 679 N N . TYR A 1 90 ? -10.609 -21.812 -1.957 1.00 66.94 90 TYR A N 1
ATOM 680 C CA . TYR A 1 90 ? -11.061 -21.852 -0.564 1.00 66.94 90 TYR A CA 1
ATOM 681 C C . TYR A 1 90 ? -11.840 -20.585 -0.167 1.00 66.94 90 TYR A C 1
ATOM 683 O O . TYR A 1 90 ? -12.798 -20.672 0.600 1.00 66.94 90 TYR A O 1
ATOM 691 N N . LYS A 1 91 ? -11.464 -19.404 -0.684 1.00 58.56 91 LYS A N 1
ATOM 692 C CA . LYS A 1 91 ? -11.980 -18.072 -0.296 1.00 58.56 91 LYS A CA 1
ATOM 693 C C . LYS A 1 91 ? -13.422 -17.776 -0.772 1.00 58.56 91 LYS A C 1
ATOM 695 O O . LYS A 1 91 ? -13.745 -16.646 -1.140 1.00 58.56 91 LYS A O 1
ATOM 700 N N . ARG A 1 92 ? -14.329 -18.753 -0.732 1.00 59.53 92 ARG A N 1
ATOM 701 C CA . ARG A 1 92 ? -15.751 -18.534 -1.032 1.00 59.53 92 ARG A CA 1
ATOM 702 C C . ARG A 1 92 ? -16.431 -17.756 0.095 1.00 59.53 92 ARG A C 1
ATOM 704 O O . ARG A 1 92 ? -16.236 -18.035 1.275 1.00 59.53 92 ARG A O 1
ATOM 711 N N . ARG A 1 93 ? -17.235 -16.762 -0.281 1.00 46.06 93 ARG A N 1
ATOM 712 C CA . ARG A 1 93 ? -18.016 -15.937 0.647 1.00 46.06 93 ARG A CA 1
ATOM 713 C C . ARG A 1 93 ? -19.298 -16.686 1.037 1.00 46.06 93 ARG A C 1
ATOM 715 O O . ARG A 1 93 ? -20.016 -17.141 0.152 1.00 46.06 93 ARG A O 1
ATOM 722 N N . SER A 1 94 ? -19.567 -16.838 2.338 1.00 49.94 94 SER A N 1
ATOM 723 C CA . SER A 1 94 ? -20.705 -17.621 2.865 1.00 49.94 94 SER A CA 1
ATOM 724 C C . SER A 1 94 ? -22.069 -16.970 2.720 1.00 49.94 94 SER A C 1
ATOM 726 O O . SER A 1 94 ? -23.057 -17.631 3.010 1.00 49.94 94 SER A O 1
ATOM 728 N N . ASP A 1 95 ? -22.141 -15.716 2.276 1.00 45.34 95 ASP A N 1
ATOM 729 C CA . ASP A 1 95 ? -23.383 -14.929 2.248 1.00 45.34 95 ASP A CA 1
ATOM 730 C C . ASP A 1 95 ? -24.494 -15.550 1.363 1.00 45.34 95 ASP A C 1
ATOM 732 O O . ASP A 1 95 ? -25.619 -15.062 1.365 1.00 45.34 95 ASP A O 1
ATOM 736 N N . TYR A 1 96 ? -24.199 -16.638 0.637 1.00 48.12 96 TYR A N 1
ATOM 737 C CA . TYR A 1 96 ? -25.109 -17.349 -0.271 1.00 48.12 96 TYR A CA 1
ATOM 738 C C . TYR A 1 96 ? -25.303 -18.841 0.055 1.00 48.12 96 TYR A C 1
ATOM 740 O O . TYR A 1 96 ? -26.027 -19.527 -0.659 1.00 48.12 96 TYR A O 1
ATOM 748 N N . LEU A 1 97 ? -24.652 -19.370 1.097 1.00 50.06 97 LEU A N 1
ATOM 749 C CA . LEU A 1 97 ? -24.797 -20.771 1.498 1.00 50.06 97 LEU A CA 1
ATOM 750 C C . LEU A 1 97 ? -25.901 -20.879 2.548 1.00 50.06 97 LEU A C 1
ATOM 752 O O . LEU A 1 97 ? -25.738 -20.437 3.682 1.00 50.06 97 LEU A O 1
ATOM 756 N N . ASP A 1 98 ? -27.018 -21.476 2.138 1.00 46.66 98 ASP A N 1
ATOM 757 C CA . ASP A 1 98 ? -28.153 -21.811 2.995 1.00 46.66 98 ASP A CA 1
ATOM 758 C C . ASP A 1 98 ? -27.675 -22.460 4.316 1.00 46.66 98 ASP A C 1
ATOM 760 O O . ASP A 1 98 ? -26.879 -23.406 4.300 1.00 46.66 98 ASP A O 1
ATOM 764 N N . LEU A 1 99 ? -28.139 -21.931 5.458 1.00 44.66 99 LEU A N 1
ATOM 765 C CA . LEU A 1 99 ? -27.680 -22.209 6.839 1.00 44.66 99 LEU A CA 1
ATOM 766 C C . LEU A 1 99 ? -28.005 -23.639 7.338 1.00 44.66 99 LEU A C 1
ATOM 768 O O . LEU A 1 99 ? -27.952 -23.933 8.532 1.00 44.66 99 LEU A O 1
ATOM 772 N N . THR A 1 100 ? -28.336 -24.548 6.425 1.00 60.84 100 THR A N 1
ATOM 773 C CA . THR A 1 100 ? -28.570 -25.975 6.659 1.00 60.84 100 THR A CA 1
ATOM 774 C C . THR A 1 100 ? -27.266 -26.793 6.675 1.00 60.84 100 THR A C 1
ATOM 776 O O . THR A 1 100 ? -26.157 -26.283 6.511 1.00 60.84 100 THR A O 1
ATOM 779 N N . THR A 1 101 ? -27.405 -28.111 6.867 1.00 57.28 101 THR A N 1
ATOM 780 C CA . THR A 1 101 ? -26.383 -29.178 6.929 1.00 57.28 101 THR A CA 1
ATOM 781 C C . THR A 1 101 ? -25.179 -29.033 5.983 1.00 57.28 101 THR A C 1
ATOM 783 O O . THR A 1 101 ? -24.099 -29.513 6.330 1.00 57.28 101 THR A O 1
ATOM 786 N N . LYS A 1 102 ? -25.319 -28.358 4.827 1.00 63.44 102 LYS A N 1
ATOM 787 C CA . LYS A 1 102 ? -24.205 -28.018 3.916 1.00 63.44 102 LYS A CA 1
ATOM 788 C C . LYS A 1 102 ? -23.122 -27.193 4.618 1.00 63.44 102 LYS A C 1
ATOM 790 O O . LYS A 1 102 ? -21.941 -27.500 4.485 1.00 63.44 102 LYS A O 1
ATOM 795 N N . PHE A 1 103 ? -23.522 -26.159 5.360 1.00 66.06 103 PHE A N 1
ATOM 796 C CA . PHE A 1 103 ? -22.612 -25.209 5.997 1.00 66.06 103 PHE A CA 1
ATOM 797 C C . PHE A 1 103 ? -21.796 -25.877 7.109 1.00 66.06 103 PHE A C 1
ATOM 799 O O . PHE A 1 103 ? -20.574 -25.751 7.142 1.00 66.06 103 PHE A O 1
ATOM 806 N N . LEU A 1 104 ? -22.452 -26.682 7.954 1.00 63.72 104 LEU A N 1
ATOM 807 C CA . LEU A 1 104 ? -21.792 -27.445 9.019 1.00 63.72 104 LEU A CA 1
ATOM 808 C C . LEU A 1 104 ? -20.815 -28.492 8.464 1.00 63.72 104 LEU A C 1
ATOM 810 O O . LEU A 1 104 ? -19.685 -28.583 8.942 1.00 63.72 104 LEU A O 1
ATOM 814 N N . ALA A 1 105 ? -21.214 -29.239 7.427 1.00 67.50 105 ALA A N 1
ATOM 815 C CA . ALA A 1 105 ? -20.336 -30.212 6.777 1.00 67.50 105 ALA A CA 1
ATOM 816 C C . ALA A 1 105 ? -19.106 -29.540 6.145 1.00 67.50 105 ALA A C 1
ATOM 818 O O . ALA A 1 105 ? -17.990 -30.051 6.265 1.00 67.50 105 ALA A O 1
ATOM 819 N N . LEU A 1 106 ? -19.296 -28.376 5.515 1.00 70.00 106 LEU A N 1
ATOM 820 C CA . LEU A 1 106 ? -18.216 -27.613 4.898 1.00 70.00 106 LEU A CA 1
ATOM 821 C C . LEU A 1 106 ? -17.247 -27.052 5.949 1.00 70.00 106 LEU A C 1
ATOM 823 O O . LEU A 1 106 ? -16.043 -27.220 5.794 1.00 70.00 106 LEU A O 1
ATOM 827 N N . ILE A 1 107 ? -17.742 -26.453 7.040 1.00 71.81 107 ILE A N 1
ATOM 828 C CA . ILE A 1 107 ? -16.889 -25.950 8.133 1.00 71.81 107 ILE A CA 1
ATOM 829 C C . ILE A 1 107 ? -16.075 -27.086 8.743 1.00 71.81 107 ILE A C 1
ATOM 831 O O . ILE A 1 107 ? -14.858 -26.967 8.881 1.00 71.81 107 ILE A O 1
ATOM 835 N N . GLN A 1 108 ? -16.728 -28.205 9.074 1.00 71.56 108 GLN A N 1
ATOM 836 C CA . GLN A 1 108 ? -16.049 -29.341 9.686 1.00 71.56 108 GLN A CA 1
ATOM 837 C C . GLN A 1 108 ? -14.936 -29.872 8.777 1.00 71.56 108 GLN A C 1
ATOM 839 O O . GLN A 1 108 ? -13.848 -30.169 9.260 1.00 71.56 108 GLN A O 1
ATOM 844 N N . ARG A 1 109 ? -15.154 -29.941 7.460 1.00 74.75 109 ARG A N 1
ATOM 845 C CA . ARG A 1 109 ? -14.141 -30.431 6.511 1.00 74.75 109 ARG A CA 1
ATOM 846 C C . ARG A 1 109 ? -13.038 -29.420 6.234 1.00 74.75 109 ARG A C 1
ATOM 848 O O . ARG A 1 109 ? -11.880 -29.804 6.204 1.00 74.75 109 ARG A O 1
ATOM 855 N N . LEU A 1 110 ? -13.369 -28.139 6.094 1.00 73.19 110 LEU A N 1
ATOM 856 C CA . LEU A 1 110 ? -12.392 -27.089 5.798 1.00 73.19 110 LEU A CA 1
ATOM 857 C C . LEU A 1 110 ? -11.538 -26.686 7.004 1.00 73.19 110 LEU A C 1
ATOM 859 O O . LEU A 1 110 ? -10.572 -25.947 6.831 1.00 73.19 110 LEU A O 1
ATOM 863 N N . HIS A 1 111 ? -11.923 -27.054 8.229 1.00 74.06 111 HIS A N 1
ATOM 864 C CA . HIS A 1 111 ? -11.215 -26.650 9.454 1.00 74.06 111 HIS A CA 1
ATOM 865 C C . HIS A 1 111 ? -10.680 -27.842 10.267 1.00 74.06 111 HIS A C 1
ATOM 867 O O . HIS A 1 111 ? -10.082 -27.642 11.322 1.00 74.06 111 HIS A O 1
ATOM 873 N N . THR A 1 112 ? -10.833 -29.082 9.786 1.00 77.06 112 THR A N 1
ATOM 874 C CA . THR A 1 112 ? -10.188 -30.258 10.393 1.00 77.06 112 THR A CA 1
ATOM 875 C C . THR A 1 112 ? -8.840 -30.546 9.737 1.00 77.06 112 THR A C 1
ATOM 877 O O . THR A 1 112 ? -8.683 -30.421 8.532 1.00 77.06 112 THR A O 1
ATOM 880 N N . ASN A 1 113 ? -7.841 -30.942 10.534 1.00 79.38 113 ASN A N 1
ATOM 881 C CA . ASN A 1 113 ? -6.494 -31.303 10.058 1.00 79.38 113 ASN A CA 1
ATOM 882 C C . ASN A 1 113 ? -5.772 -30.237 9.205 1.00 79.38 113 ASN A C 1
ATOM 884 O O . ASN A 1 113 ? -4.881 -30.576 8.431 1.00 79.38 113 ASN A O 1
ATOM 888 N N . THR A 1 114 ? -6.094 -28.956 9.387 1.00 82.31 114 THR A N 1
ATOM 889 C CA . THR A 1 114 ? -5.427 -27.855 8.685 1.00 82.31 114 THR A CA 1
ATOM 890 C C . THR A 1 114 ? -3.960 -27.710 9.096 1.00 82.31 114 THR A C 1
ATOM 892 O O . THR A 1 114 ? -3.562 -27.984 10.238 1.00 82.31 114 THR A O 1
ATOM 895 N N . THR A 1 115 ? -3.129 -27.261 8.156 1.00 86.00 115 THR A N 1
ATOM 896 C CA . THR A 1 115 ? -1.701 -27.016 8.387 1.00 86.00 115 THR A CA 1
ATOM 897 C C . THR A 1 115 ? -1.284 -25.644 7.864 1.00 86.00 115 THR A C 1
ATOM 899 O O . THR A 1 115 ? -1.974 -25.040 7.045 1.00 86.00 115 THR A O 1
ATOM 902 N N . ALA A 1 116 ? -0.176 -25.114 8.375 1.00 84.69 116 ALA A N 1
ATOM 903 C CA . ALA A 1 116 ? 0.378 -23.846 7.922 1.00 84.69 116 ALA A CA 1
ATOM 904 C C . ALA A 1 116 ? 1.909 -23.843 7.952 1.00 84.69 116 ALA A C 1
ATOM 906 O O . ALA A 1 116 ? 2.539 -24.628 8.673 1.00 84.69 116 ALA A O 1
ATOM 907 N N . ARG A 1 117 ? 2.496 -22.928 7.177 1.00 84.56 117 ARG A N 1
ATOM 908 C CA . ARG A 1 117 ? 3.938 -22.642 7.142 1.00 84.56 117 ARG A CA 1
ATOM 909 C C . ARG A 1 117 ? 4.149 -21.134 7.204 1.00 84.56 117 ARG A C 1
ATOM 911 O O . ARG A 1 117 ? 3.337 -20.385 6.671 1.00 84.56 117 ARG A O 1
ATOM 918 N N . PHE A 1 118 ? 5.227 -20.692 7.836 1.00 77.38 118 PHE A N 1
ATOM 919 C CA . PHE A 1 118 ? 5.634 -19.288 7.816 1.00 77.38 118 PHE A CA 1
ATOM 920 C C . PHE A 1 118 ? 6.489 -19.013 6.589 1.00 77.38 118 PHE A C 1
ATOM 922 O O . PHE A 1 118 ? 7.328 -19.846 6.247 1.00 77.38 118 PHE A O 1
ATOM 929 N N . THR A 1 119 ? 6.307 -17.839 5.988 1.00 68.44 119 THR A N 1
ATOM 930 C CA . THR A 1 119 ? 7.274 -17.281 5.041 1.00 68.44 119 THR A CA 1
ATOM 931 C C . THR A 1 119 ? 8.031 -16.159 5.720 1.00 68.44 119 THR A C 1
ATOM 933 O O . THR A 1 119 ? 7.433 -15.168 6.140 1.00 68.44 119 THR A O 1
ATOM 936 N N . VAL A 1 120 ? 9.348 -16.310 5.822 1.00 62.88 120 VAL A N 1
ATOM 937 C CA . VAL A 1 120 ? 10.243 -15.278 6.350 1.00 62.88 120 VAL A CA 1
ATOM 938 C C . VAL A 1 120 ? 11.325 -15.054 5.307 1.00 62.88 120 VAL A C 1
ATOM 940 O O . VAL A 1 120 ? 12.023 -15.993 4.948 1.00 62.88 120 VAL A O 1
ATOM 943 N N . ASN A 1 121 ? 11.420 -13.832 4.781 1.00 61.88 121 ASN A N 1
ATOM 944 C CA . ASN A 1 121 ? 12.382 -13.465 3.732 1.00 61.88 121 ASN A CA 1
ATOM 945 C C . ASN A 1 121 ? 12.356 -14.407 2.508 1.00 61.88 121 ASN A C 1
ATOM 947 O O . ASN A 1 121 ? 13.390 -14.731 1.942 1.00 61.88 121 ASN A O 1
ATOM 951 N N . GLY A 1 122 ? 11.165 -14.877 2.118 1.00 61.50 122 GLY A N 1
ATOM 952 C CA . GLY A 1 122 ? 10.982 -15.787 0.980 1.00 61.50 122 GLY A CA 1
ATOM 953 C C . GLY A 1 122 ? 11.172 -17.277 1.294 1.00 61.50 122 GLY A C 1
ATOM 954 O O . GLY A 1 122 ? 10.745 -18.112 0.501 1.00 61.50 122 GLY A O 1
ATOM 955 N N . GLU A 1 123 ? 11.710 -17.639 2.461 1.00 63.66 123 GLU A N 1
ATOM 956 C CA . GLU A 1 123 ? 11.896 -19.038 2.855 1.00 63.66 123 GLU A CA 1
ATOM 957 C C . GLU A 1 123 ? 10.692 -19.600 3.621 1.00 63.66 123 GLU A C 1
ATOM 959 O O . GLU A 1 123 ? 10.093 -18.927 4.465 1.00 63.66 123 GLU A O 1
ATOM 964 N N . LEU A 1 124 ? 10.351 -20.864 3.347 1.00 76.56 124 LEU A N 1
ATOM 965 C CA . LEU A 1 124 ? 9.249 -21.573 3.997 1.00 76.56 124 LEU A CA 1
ATOM 966 C C . LEU A 1 124 ? 9.725 -22.354 5.224 1.00 76.56 124 LEU A C 1
ATOM 968 O O . LEU A 1 124 ? 10.597 -23.217 5.135 1.00 76.56 124 LEU A O 1
ATOM 972 N N . SER A 1 125 ? 9.059 -22.156 6.362 1.00 84.38 125 SER A N 1
ATOM 973 C CA . SER A 1 125 ? 9.287 -22.972 7.560 1.00 84.38 125 SER A CA 1
ATOM 974 C C . SER A 1 125 ? 8.878 -24.436 7.351 1.00 84.38 125 SER A C 1
ATOM 976 O O . SER A 1 125 ? 8.212 -24.794 6.382 1.00 84.38 125 SER A O 1
ATOM 978 N N . SER A 1 126 ? 9.168 -25.315 8.313 1.00 86.75 126 SER A N 1
ATOM 979 C CA . SER A 1 126 ? 8.527 -26.641 8.367 1.00 86.75 126 SER A CA 1
ATOM 980 C C . SER A 1 126 ? 6.999 -26.534 8.518 1.00 86.75 126 SER A C 1
ATOM 982 O O . SER A 1 126 ? 6.492 -25.549 9.062 1.00 86.75 126 SER A O 1
ATOM 984 N N . ILE A 1 127 ? 6.269 -27.544 8.026 1.00 85.44 127 ILE A N 1
ATOM 985 C CA . ILE A 1 127 ? 4.807 -27.635 8.173 1.00 85.44 127 ILE A CA 1
ATOM 986 C C . ILE A 1 127 ? 4.446 -27.783 9.647 1.00 85.44 127 ILE A C 1
ATOM 988 O O . ILE A 1 127 ? 5.027 -28.594 10.376 1.00 85.44 127 ILE A O 1
ATOM 992 N N . ARG A 1 128 ? 3.462 -26.999 10.087 1.00 86.38 128 ARG A N 1
ATOM 993 C CA . ARG A 1 128 ? 2.893 -27.068 11.431 1.00 86.38 128 ARG A CA 1
ATOM 994 C C . ARG A 1 128 ? 1.395 -27.323 11.350 1.00 86.38 128 ARG A C 1
ATOM 996 O O . ARG A 1 128 ? 0.681 -26.663 10.603 1.00 86.38 128 ARG A O 1
ATOM 1003 N N . LYS A 1 129 ? 0.914 -28.283 12.141 1.00 86.06 129 LYS A N 1
ATOM 1004 C CA . LYS A 1 129 ? -0.520 -28.556 12.283 1.00 86.06 129 LYS A CA 1
ATOM 1005 C C . LYS A 1 129 ? -1.168 -27.460 13.122 1.00 86.06 129 LYS A C 1
ATOM 1007 O O . LYS A 1 129 ? -0.696 -27.177 14.225 1.00 86.06 129 LYS A O 1
ATOM 1012 N N . ILE A 1 130 ? -2.257 -26.887 12.624 1.00 80.50 130 ILE A N 1
ATOM 1013 C CA . ILE A 1 130 ? -3.045 -25.909 13.368 1.00 80.50 130 ILE A CA 1
ATOM 1014 C C . ILE A 1 130 ? -3.951 -26.668 14.337 1.00 80.50 130 ILE A C 1
ATOM 1016 O O . ILE A 1 130 ? -4.689 -27.571 13.947 1.00 80.50 130 ILE A O 1
ATOM 1020 N N . ARG A 1 131 ? -3.838 -26.346 15.629 1.00 76.12 131 ARG A N 1
ATOM 1021 C CA . ARG A 1 131 ? -4.620 -26.988 16.699 1.00 76.12 131 ARG A CA 1
ATOM 1022 C C . ARG A 1 131 ? -5.805 -26.142 17.158 1.00 76.12 131 ARG A C 1
ATOM 1024 O O . ARG A 1 131 ? -6.759 -26.688 17.695 1.00 76.12 131 ARG A O 1
ATOM 1031 N N . SER A 1 132 ? -5.726 -24.828 16.973 1.00 71.25 132 SER A N 1
ATOM 1032 C CA . SER A 1 132 ? -6.697 -23.861 17.480 1.00 71.25 132 SER A CA 1
ATOM 1033 C C . SER A 1 132 ? -6.663 -22.575 16.659 1.00 71.25 132 SER A C 1
ATOM 1035 O O . SER A 1 132 ? -5.608 -22.200 16.143 1.00 71.25 132 SER A O 1
ATOM 1037 N N . GLY A 1 133 ? -7.793 -21.869 16.625 1.00 68.31 133 GLY A N 1
ATOM 1038 C CA . GLY A 1 133 ? -7.946 -20.599 15.918 1.00 68.31 133 GLY A CA 1
ATOM 1039 C C . GLY A 1 133 ? -8.356 -20.769 14.455 1.00 68.31 133 GLY A C 1
ATOM 1040 O O . GLY A 1 133 ? -8.123 -21.805 13.836 1.00 68.31 133 GLY A O 1
ATOM 1041 N N . ILE A 1 134 ? -8.987 -19.730 13.911 1.00 73.25 134 ILE A N 1
ATOM 1042 C CA . ILE A 1 134 ? -9.370 -19.658 12.499 1.00 73.25 134 ILE A CA 1
ATOM 1043 C C . ILE A 1 134 ? -8.352 -18.770 11.777 1.00 73.25 134 ILE A C 1
ATOM 1045 O O . ILE A 1 134 ? -7.877 -17.775 12.327 1.00 73.25 134 ILE A O 1
ATOM 1049 N N . TRP A 1 135 ? -8.000 -19.133 10.547 1.00 76.81 135 TRP A N 1
ATOM 1050 C CA . TRP A 1 135 ? -7.050 -18.401 9.714 1.00 76.81 135 TRP A CA 1
ATOM 1051 C C . TRP A 1 135 ? -7.452 -16.930 9.511 1.00 76.81 135 TRP A C 1
ATOM 1053 O O . TRP A 1 135 ? -8.524 -16.634 8.981 1.00 76.81 135 TRP A O 1
ATOM 1063 N N . GLN A 1 136 ? -6.576 -15.991 9.882 1.00 71.00 136 GLN A N 1
ATOM 1064 C CA . GLN A 1 136 ? -6.775 -14.567 9.585 1.00 71.00 136 GLN A CA 1
ATOM 1065 C C . GLN A 1 136 ? -6.609 -14.329 8.082 1.00 71.00 136 GLN A C 1
ATOM 1067 O O . GLN A 1 136 ? -5.496 -14.370 7.573 1.00 71.00 136 GLN A O 1
ATOM 1072 N N . GLY A 1 137 ? -7.718 -14.098 7.380 1.00 70.12 137 GLY A N 1
ATOM 1073 C CA . GLY A 1 137 ? -7.776 -14.092 5.912 1.00 70.12 137 GLY A CA 1
ATOM 1074 C C . GLY A 1 137 ? -8.783 -15.100 5.348 1.00 70.12 137 GLY A C 1
ATOM 1075 O O . GLY A 1 137 ? -9.163 -14.994 4.183 1.00 70.12 137 GLY A O 1
ATOM 1076 N N . CYS A 1 138 ? -9.278 -16.028 6.177 1.00 75.75 138 CYS A N 1
ATOM 1077 C CA . CYS A 1 138 ? -10.432 -16.860 5.847 1.00 75.75 138 CYS A CA 1
ATOM 1078 C C . CYS A 1 138 ? -11.709 -16.003 5.796 1.00 75.75 138 CYS A C 1
ATOM 1080 O O . CYS A 1 138 ? -12.014 -15.327 6.781 1.00 75.75 138 CYS A O 1
ATOM 1082 N N . PRO A 1 139 ? -12.493 -16.050 4.700 1.00 68.06 139 PRO A N 1
ATOM 1083 C CA . PRO A 1 139 ? -13.746 -15.298 4.601 1.00 68.06 139 PRO A CA 1
ATOM 1084 C C . PRO A 1 139 ? -14.801 -15.695 5.639 1.00 68.06 139 PRO A C 1
ATOM 1086 O O . PRO A 1 139 ? -15.641 -14.873 5.986 1.00 68.06 139 PRO A O 1
ATOM 1089 N N . LEU A 1 140 ? -14.749 -16.931 6.149 1.00 69.62 140 LEU A N 1
ATOM 1090 C CA . LEU A 1 140 ? -15.666 -17.427 7.181 1.00 69.62 140 LEU A CA 1
ATOM 1091 C C . LEU A 1 140 ? -15.241 -17.030 8.595 1.00 69.62 140 LEU A C 1
ATOM 1093 O O . LEU A 1 140 ? -16.080 -17.009 9.492 1.00 69.62 140 LEU A O 1
ATOM 1097 N N . ALA A 1 141 ? -13.959 -16.717 8.813 1.00 75.00 141 ALA A N 1
ATOM 1098 C CA . ALA A 1 141 ? -13.432 -16.456 10.150 1.00 75.00 141 ALA A CA 1
ATOM 1099 C C . ALA A 1 141 ? -14.170 -15.333 10.890 1.00 75.00 141 ALA A C 1
ATOM 1101 O O . ALA A 1 141 ? -14.504 -15.550 12.054 1.00 75.00 141 ALA A O 1
ATOM 1102 N N . PRO A 1 142 ? -14.483 -14.178 10.261 1.00 72.50 142 PRO A N 1
ATOM 1103 C CA . PRO A 1 142 ? -15.229 -13.125 10.937 1.00 72.50 142 PRO A CA 1
ATOM 1104 C C . PRO A 1 142 ? -16.624 -13.587 11.361 1.00 72.50 142 PRO A C 1
ATOM 1106 O O . PRO A 1 142 ? -17.020 -13.335 12.491 1.00 72.50 142 PRO A O 1
ATOM 1109 N N . LEU A 1 143 ? -17.348 -14.304 10.495 1.00 72.06 143 LEU A N 1
ATOM 1110 C CA . LEU A 1 143 ? -18.706 -14.766 10.791 1.00 72.06 143 LEU A CA 1
ATOM 1111 C C . LEU A 1 143 ? -18.715 -15.826 11.898 1.00 72.06 143 LEU A C 1
ATOM 1113 O O . LEU A 1 143 ? -19.500 -15.732 12.834 1.00 72.06 143 LEU A O 1
ATOM 1117 N N . LEU A 1 144 ? -17.812 -16.806 11.825 1.00 74.88 144 LEU A N 1
ATOM 1118 C CA . LEU A 1 144 ? -17.668 -17.838 12.855 1.00 74.88 144 LEU A CA 1
ATOM 1119 C C . LEU A 1 144 ? -17.271 -17.237 14.205 1.00 74.88 144 LEU A C 1
ATOM 1121 O O . LEU A 1 144 ? -17.801 -17.636 15.238 1.00 74.88 144 LEU A O 1
ATOM 1125 N N . PHE A 1 145 ? -16.373 -16.252 14.194 1.00 78.44 145 PHE A N 1
ATOM 1126 C CA . PHE A 1 145 ? -16.010 -15.518 15.398 1.00 78.44 145 PHE A CA 1
ATOM 1127 C C . PHE A 1 145 ? -17.205 -14.749 15.973 1.00 78.44 145 PHE A C 1
ATOM 1129 O O . PHE A 1 145 ? -17.442 -14.827 17.175 1.00 78.44 145 PHE A O 1
ATOM 1136 N N . LEU A 1 146 ? -17.992 -14.072 15.129 1.00 75.88 146 LEU A N 1
ATOM 1137 C CA . LEU A 1 146 ? -19.210 -13.382 15.560 1.00 75.88 146 LEU A CA 1
ATOM 1138 C C . LEU A 1 146 ? -20.213 -14.347 16.198 1.00 75.88 146 LEU A C 1
ATOM 1140 O O . LEU A 1 146 ? -20.723 -14.031 17.262 1.00 75.88 146 LEU A O 1
ATOM 1144 N N . VAL A 1 147 ? -20.438 -15.537 15.629 1.00 74.75 147 VAL A N 1
ATOM 1145 C CA . VAL A 1 147 ? -21.328 -16.556 16.227 1.00 74.75 147 VAL A CA 1
ATOM 1146 C C . VAL A 1 147 ? -20.859 -16.968 17.625 1.00 74.75 147 VAL A C 1
ATOM 1148 O O . VAL A 1 147 ? -21.674 -17.114 18.532 1.00 74.75 147 VAL A O 1
ATOM 1151 N N . VAL A 1 148 ? -19.549 -17.138 17.824 1.00 78.50 148 VAL A N 1
ATOM 1152 C CA . VAL A 1 148 ? -18.989 -17.484 19.140 1.00 78.50 148 VAL A CA 1
ATOM 1153 C C . VAL A 1 148 ? -19.144 -16.325 20.129 1.00 78.50 148 VAL A C 1
ATOM 1155 O O . VAL A 1 148 ? -19.567 -16.547 21.261 1.00 78.50 148 VAL A O 1
ATOM 1158 N N . VAL A 1 149 ? -18.838 -15.090 19.719 1.00 81.50 149 VAL A N 1
ATOM 1159 C CA . VAL A 1 149 ? -18.958 -13.897 20.579 1.00 81.50 149 VAL A CA 1
ATOM 1160 C C . VAL A 1 149 ? -20.419 -13.530 20.860 1.00 81.50 149 VAL A C 1
ATOM 1162 O O . VAL A 1 149 ? -20.712 -12.997 21.928 1.00 81.50 149 VAL A O 1
ATOM 1165 N N . GLU A 1 150 ? -21.356 -13.879 19.979 1.00 81.50 150 GLU A N 1
ATOM 1166 C CA . GLU A 1 150 ? -22.792 -13.684 20.201 1.00 81.50 150 GLU A CA 1
ATOM 1167 C C . GLU A 1 150 ? -23.273 -14.434 21.451 1.00 81.50 150 GLU A C 1
ATOM 1169 O O . GLU A 1 150 ? -24.090 -13.918 22.205 1.00 81.50 150 GLU A O 1
ATOM 1174 N N . VAL A 1 151 ? -22.705 -15.608 21.752 1.00 81.69 151 VAL A N 1
ATOM 1175 C CA . VAL A 1 151 ? -23.014 -16.343 22.991 1.00 81.69 151 VAL A CA 1
ATOM 1176 C C . VAL A 1 151 ? -22.650 -15.520 24.231 1.00 81.69 151 VAL A C 1
ATOM 1178 O O . VAL A 1 151 ? -23.418 -15.490 25.192 1.00 81.69 151 VAL A O 1
ATOM 1181 N N . LEU A 1 152 ? -21.512 -14.814 24.210 1.00 85.50 152 LEU A N 1
ATOM 1182 C CA . LEU A 1 152 ? -21.125 -13.897 25.285 1.00 85.50 152 LEU A CA 1
ATOM 1183 C C . LEU A 1 152 ? -22.080 -12.700 25.362 1.00 85.50 152 LEU A C 1
ATOM 1185 O O . LEU A 1 152 ? -22.496 -12.322 26.457 1.00 85.50 152 LEU A O 1
ATOM 1189 N N . ALA A 1 153 ? -22.439 -12.122 24.212 1.00 84.88 153 ALA A N 1
ATOM 1190 C CA . ALA A 1 153 ? -23.377 -11.006 24.140 1.00 84.88 153 ALA A CA 1
ATOM 1191 C C . ALA A 1 153 ? -24.734 -11.383 24.754 1.00 84.88 153 ALA A C 1
ATOM 1193 O O . ALA A 1 153 ? -25.222 -10.669 25.631 1.00 84.88 153 ALA A O 1
ATOM 1194 N N . VAL A 1 154 ? -25.290 -12.538 24.374 1.00 83.38 154 VAL A N 1
ATOM 1195 C CA . VAL A 1 154 ? -26.535 -13.086 24.930 1.00 83.38 154 VAL A CA 1
ATOM 1196 C C . VAL A 1 154 ? -26.390 -13.335 26.428 1.00 83.38 154 VAL A C 1
ATOM 1198 O O . VAL A 1 154 ? -27.212 -12.842 27.191 1.00 83.38 154 VAL A O 1
ATOM 1201 N N . ALA A 1 155 ? -25.326 -14.014 26.874 1.00 85.31 155 ALA A N 1
ATOM 1202 C CA . ALA A 1 155 ? -25.109 -14.304 28.293 1.00 85.31 155 ALA A CA 1
ATOM 1203 C C . ALA A 1 155 ? -25.079 -13.034 29.162 1.00 85.31 155 ALA A C 1
ATOM 1205 O O . ALA A 1 155 ? -25.643 -13.013 30.256 1.00 85.31 155 ALA A O 1
ATOM 1206 N N . ILE A 1 156 ? -24.460 -11.961 28.665 1.00 91.00 156 ILE A N 1
ATOM 1207 C CA . ILE A 1 156 ? -24.437 -10.653 29.327 1.00 91.00 156 ILE A CA 1
ATOM 1208 C C . ILE A 1 156 ? -25.823 -10.003 29.306 1.00 91.00 156 ILE A C 1
ATOM 1210 O O . ILE A 1 156 ? -26.292 -9.528 30.338 1.00 91.00 156 ILE A O 1
ATOM 1214 N N . GLN A 1 157 ? -26.475 -9.966 28.141 1.00 87.94 157 GLN A N 1
ATOM 1215 C CA . GLN A 1 157 ? -27.753 -9.277 27.948 1.00 87.94 157 GLN A CA 1
ATOM 1216 C C . GLN A 1 157 ? -28.911 -9.932 28.707 1.00 87.94 157 GLN A C 1
ATOM 1218 O O . GLN A 1 157 ? -29.808 -9.227 29.161 1.00 87.94 157 GLN A O 1
ATOM 1223 N N . THR A 1 158 ? -28.900 -11.258 28.862 1.00 86.75 158 THR A N 1
ATOM 1224 C CA . THR A 1 158 ? -29.951 -12.006 29.568 1.00 86.75 158 THR A CA 1
ATOM 1225 C C . THR A 1 158 ? -29.649 -12.224 31.048 1.00 86.75 158 THR A C 1
ATOM 1227 O O . THR A 1 158 ? -30.466 -12.821 31.749 1.00 86.75 158 THR A O 1
ATOM 1230 N N . SER A 1 159 ? -28.480 -11.799 31.542 1.00 91.31 159 SER A N 1
ATOM 1231 C CA . SER A 1 159 ? -28.109 -12.006 32.942 1.00 91.31 159 SER A CA 1
ATOM 1232 C C . SER A 1 159 ? -28.993 -11.166 33.872 1.00 91.31 159 SER A C 1
ATOM 1234 O O . SER A 1 159 ? -28.962 -9.937 33.788 1.00 91.31 159 SER A O 1
ATOM 1236 N N . PRO A 1 160 ? -29.720 -11.778 34.828 1.00 90.19 160 PRO A N 1
ATOM 1237 C CA . PRO A 1 160 ? -30.531 -11.033 35.792 1.00 90.19 160 PRO A CA 1
ATOM 1238 C C . PRO A 1 160 ? -29.679 -10.260 36.810 1.00 90.19 160 PRO A C 1
ATOM 1240 O O . PRO A 1 160 ? -30.200 -9.419 37.537 1.00 90.19 160 PRO A O 1
ATOM 1243 N N . GLN A 1 161 ? -28.377 -10.555 36.890 1.00 91.56 161 GLN A N 1
ATOM 1244 C CA . GLN A 1 161 ? -27.445 -9.901 37.808 1.00 91.56 161 GLN A CA 1
ATOM 1245 C C . GLN A 1 161 ? -26.856 -8.611 37.235 1.00 91.56 161 GLN A C 1
ATOM 1247 O O . GLN A 1 161 ? -26.251 -7.839 37.977 1.00 91.56 161 GLN A O 1
ATOM 1252 N N . LEU A 1 162 ? -26.984 -8.384 35.924 1.00 93.12 162 LEU A N 1
ATOM 1253 C CA . LEU A 1 162 ? -26.399 -7.228 35.264 1.00 93.12 162 LEU A CA 1
ATOM 1254 C C . LEU A 1 162 ? -27.470 -6.225 34.853 1.00 93.12 162 LEU A C 1
ATOM 1256 O O . LEU A 1 162 ? -28.535 -6.571 34.353 1.00 93.12 162 LEU A O 1
ATOM 1260 N N . GLN A 1 163 ? -27.140 -4.949 35.021 1.00 91.75 163 GLN A N 1
ATOM 1261 C CA . GLN A 1 163 ? -27.989 -3.844 34.614 1.00 91.75 163 GLN A CA 1
ATOM 1262 C C . GLN A 1 163 ? -27.178 -2.839 33.798 1.00 91.75 163 GLN A C 1
ATOM 1264 O O . GLN A 1 163 ? -26.134 -2.345 34.238 1.00 91.75 163 GLN A O 1
ATOM 1269 N N . GLY A 1 164 ? -27.672 -2.569 32.588 1.00 90.94 164 GLY A N 1
ATOM 1270 C CA . GLY A 1 164 ? -27.066 -1.643 31.636 1.00 90.94 164 GLY A CA 1
ATOM 1271 C C . GLY A 1 164 ? -27.272 -0.169 31.985 1.00 90.94 164 GLY A C 1
ATOM 1272 O O . GLY A 1 164 ? -27.981 0.186 32.926 1.00 90.94 164 GLY A O 1
ATOM 1273 N N . LEU A 1 165 ? -26.682 0.710 31.178 1.00 87.75 165 LEU A N 1
ATOM 1274 C CA . LEU A 1 165 ? -26.905 2.150 31.271 1.00 87.75 165 LEU A CA 1
ATOM 1275 C C . LEU A 1 165 ? -28.209 2.546 30.573 1.00 87.75 165 LEU A C 1
ATOM 1277 O O . LEU A 1 165 ? -28.439 2.190 29.418 1.00 87.75 165 LEU A O 1
ATOM 1281 N N . THR A 1 166 ? -29.030 3.352 31.241 1.00 84.75 166 THR A N 1
ATOM 1282 C CA . THR A 1 166 ? -30.159 4.035 30.598 1.00 84.75 166 THR A CA 1
ATOM 1283 C C . THR A 1 166 ? -29.644 5.276 29.876 1.00 84.75 166 THR A C 1
ATOM 1285 O O . THR A 1 166 ? -29.103 6.191 30.501 1.00 84.75 166 THR A O 1
ATOM 1288 N N . LEU A 1 167 ? -29.796 5.314 28.554 1.00 80.25 167 LEU A N 1
ATOM 1289 C CA . LEU A 1 167 ? -29.355 6.448 27.745 1.00 80.25 167 LEU A CA 1
ATOM 1290 C C . LEU A 1 167 ? -30.372 7.593 27.811 1.00 80.25 167 LEU A C 1
ATOM 1292 O O . LEU A 1 167 ? -31.585 7.387 27.834 1.00 80.25 167 LEU A O 1
ATOM 1296 N N . LYS A 1 168 ? -29.877 8.833 27.816 1.00 69.94 168 LYS A N 1
ATOM 1297 C CA . LYS A 1 168 ? -30.725 10.030 27.853 1.00 69.94 168 LYS A CA 1
ATOM 1298 C C . LYS A 1 168 ? -31.580 10.097 26.576 1.00 69.94 168 LYS A C 1
ATOM 1300 O O . LYS A 1 168 ? -31.030 10.210 25.488 1.00 69.94 168 LYS A O 1
ATOM 1305 N N . GLY A 1 169 ? -32.906 10.029 26.722 1.00 66.94 169 GLY A N 1
ATOM 1306 C CA . GLY A 1 169 ? -33.871 10.009 25.609 1.00 66.94 169 GLY A CA 1
ATOM 1307 C C . GLY A 1 169 ? -34.426 8.621 25.261 1.00 66.94 169 GLY A C 1
ATOM 1308 O O . GLY A 1 169 ? -35.431 8.533 24.565 1.00 66.94 169 GLY A O 1
ATOM 1309 N N . ALA A 1 170 ? -33.843 7.542 25.792 1.00 62.22 170 ALA A N 1
ATOM 1310 C CA . ALA A 1 170 ? -34.413 6.202 25.712 1.00 62.22 170 ALA A CA 1
ATOM 1311 C C . ALA A 1 170 ? -35.255 5.952 26.973 1.00 62.22 170 ALA A C 1
ATOM 1313 O O . ALA A 1 170 ? -34.717 5.692 28.046 1.00 62.22 170 ALA A O 1
ATOM 1314 N N . HIS A 1 171 ? -36.580 6.080 26.873 1.00 59.97 171 HIS A N 1
ATOM 1315 C CA . HIS A 1 171 ? -37.470 6.002 28.041 1.00 59.97 171 HIS A CA 1
ATOM 1316 C C . HIS A 1 171 ? -37.488 4.622 28.729 1.00 59.97 171 HIS A C 1
ATOM 1318 O O . HIS A 1 171 ? -37.828 4.547 29.906 1.00 59.97 171 HIS A O 1
ATOM 1324 N N . THR A 1 172 ? -37.101 3.545 28.033 1.00 61.22 172 THR A N 1
ATOM 1325 C CA . THR A 1 172 ? -37.140 2.165 28.565 1.00 61.22 172 THR A CA 1
ATOM 1326 C C . THR A 1 172 ? -35.969 1.272 28.143 1.00 61.22 172 THR A C 1
ATOM 1328 O O . THR A 1 172 ? -35.832 0.173 28.676 1.00 61.22 172 THR A O 1
ATOM 1331 N N . GLN A 1 173 ? -35.111 1.703 27.213 1.00 67.00 173 GLN A N 1
ATOM 1332 C CA . GLN A 1 173 ? -34.055 0.848 26.666 1.00 67.00 173 GLN A CA 1
ATOM 1333 C C . GLN A 1 173 ? -32.742 1.044 27.431 1.00 67.00 173 GLN A C 1
ATOM 1335 O O . GLN A 1 173 ? -32.178 2.141 27.465 1.00 67.00 173 GLN A O 1
ATOM 1340 N N . THR A 1 174 ? -32.253 -0.030 28.046 1.00 80.69 174 THR A N 1
ATOM 1341 C CA . THR A 1 174 ? -30.926 -0.082 28.660 1.00 80.69 174 THR A CA 1
ATOM 1342 C C . THR A 1 174 ? -29.912 -0.608 27.649 1.00 80.69 174 THR A C 1
ATOM 1344 O O . THR A 1 174 ? -30.194 -1.508 26.860 1.00 80.69 174 THR A O 1
ATOM 1347 N N . HIS A 1 175 ? -28.716 -0.028 27.654 1.00 86.88 175 HIS A N 1
ATOM 1348 C CA . HIS A 1 175 ? -27.601 -0.476 26.831 1.00 86.88 175 HIS A CA 1
ATOM 1349 C C . HIS A 1 175 ? -26.543 -1.103 27.736 1.00 86.88 175 HIS A C 1
ATOM 1351 O O . HIS A 1 175 ? -26.036 -0.439 28.639 1.00 86.88 175 HIS A O 1
ATOM 1357 N N . ILE A 1 176 ? -26.250 -2.387 27.524 1.00 90.69 176 ILE A N 1
ATOM 1358 C CA . ILE A 1 176 ? -25.338 -3.170 28.371 1.00 90.69 176 ILE A CA 1
ATOM 1359 C C . ILE A 1 176 ? -24.109 -3.671 27.615 1.00 90.69 176 ILE A C 1
ATOM 1361 O O . ILE A 1 176 ? -23.028 -3.714 28.189 1.00 90.69 176 ILE A O 1
ATOM 1365 N N . PHE A 1 177 ? -24.240 -4.004 26.333 1.00 88.38 177 PHE A N 1
ATOM 1366 C CA . PHE A 1 177 ? -23.169 -4.602 25.544 1.00 88.38 177 PHE A CA 1
ATOM 1367 C C . PHE A 1 177 ? -23.137 -4.006 24.138 1.00 88.38 177 PHE A C 1
ATOM 1369 O O . PHE A 1 177 ? -24.182 -3.830 23.511 1.00 88.38 177 PHE A O 1
ATOM 1376 N N . SER A 1 178 ? -21.932 -3.733 23.644 1.00 86.31 178 SER A N 1
ATOM 1377 C CA . SER A 1 178 ? -21.664 -3.370 22.254 1.00 86.31 178 SER A CA 1
ATOM 1378 C C . SER A 1 178 ? -20.413 -4.098 21.783 1.00 86.31 178 SER A C 1
ATOM 1380 O O . SER A 1 178 ? -19.379 -4.031 22.447 1.00 86.31 178 SER A O 1
ATOM 1382 N N . GLY A 1 179 ? -20.499 -4.789 20.649 1.00 80.56 179 GLY A N 1
ATOM 1383 C CA . GLY A 1 179 ? -19.384 -5.528 20.066 1.00 80.56 179 GLY A CA 1
ATOM 1384 C C . GLY A 1 179 ? -19.034 -5.004 18.680 1.00 80.56 179 GLY A C 1
ATOM 1385 O O . GLY A 1 179 ? -19.901 -4.924 17.812 1.00 80.56 179 GLY A O 1
ATOM 1386 N N . PHE A 1 180 ? -17.758 -4.690 18.453 1.00 78.56 180 PHE A N 1
ATOM 1387 C CA . PHE A 1 180 ? -17.194 -4.525 17.115 1.00 78.56 180 PHE A CA 1
ATOM 1388 C C . PHE A 1 180 ? -16.078 -5.556 16.921 1.00 78.56 180 PHE A C 1
ATOM 1390 O O . PHE A 1 180 ? -14.907 -5.285 17.175 1.00 78.56 180 PHE A O 1
ATOM 1397 N N . VAL A 1 181 ? -16.455 -6.764 16.494 1.00 75.50 181 VAL A N 1
ATOM 1398 C CA . VAL A 1 181 ? -15.548 -7.923 16.447 1.00 75.50 181 VAL A CA 1
ATOM 1399 C C . VAL A 1 181 ? -14.939 -8.165 17.840 1.00 75.50 181 VAL A C 1
ATOM 1401 O O . VAL A 1 181 ? -15.688 -8.442 18.774 1.00 75.50 181 VAL A O 1
ATOM 1404 N N . ASP A 1 182 ? -13.617 -8.086 18.008 1.00 76.75 182 ASP A N 1
ATOM 1405 C CA . ASP A 1 182 ? -12.923 -8.300 19.281 1.00 76.75 182 ASP A CA 1
ATOM 1406 C C . ASP A 1 182 ? -12.976 -7.074 20.207 1.00 76.75 182 ASP A C 1
ATOM 1408 O O . ASP A 1 182 ? -12.897 -7.226 21.428 1.00 76.75 182 ASP A O 1
ATOM 1412 N N . ASP A 1 183 ? -13.196 -5.875 19.659 1.00 82.69 183 ASP A N 1
ATOM 1413 C CA . ASP A 1 183 ? -13.379 -4.642 20.428 1.00 82.69 183 ASP A CA 1
ATOM 1414 C C . ASP A 1 183 ? -14.796 -4.599 21.032 1.00 82.69 183 ASP A C 1
ATOM 1416 O O . ASP A 1 183 ? -15.722 -3.969 20.512 1.00 82.69 183 ASP A O 1
ATOM 1420 N N . SER A 1 184 ? -14.968 -5.295 22.158 1.00 87.75 184 SER A N 1
ATOM 1421 C CA . SER A 1 184 ? -16.217 -5.332 22.927 1.00 87.75 184 SER A CA 1
ATOM 1422 C C . SER A 1 184 ? -16.227 -4.310 24.065 1.00 87.75 184 SER A C 1
ATOM 1424 O O . SER A 1 184 ? -15.203 -4.001 24.673 1.00 87.75 184 SER A O 1
ATOM 1426 N N . SER A 1 185 ? -17.400 -3.761 24.364 1.00 90.25 185 SER A N 1
ATOM 1427 C CA . SER A 1 185 ? -17.624 -2.784 25.428 1.00 90.25 185 SER A CA 1
ATOM 1428 C C . SER A 1 185 ? -18.833 -3.164 26.263 1.00 90.25 185 SER A C 1
ATOM 1430 O O . SER A 1 185 ? -19.905 -3.460 25.736 1.00 90.25 185 SER A O 1
ATOM 1432 N N . LEU A 1 186 ? -18.639 -3.119 27.578 1.00 92.19 186 LEU A N 1
ATOM 1433 C CA . LEU A 1 186 ? -19.668 -3.380 28.566 1.00 92.19 186 LEU A CA 1
ATOM 1434 C C . LEU A 1 186 ? -20.031 -2.084 29.291 1.00 92.19 186 LEU A C 1
ATOM 1436 O O . LEU A 1 186 ? -19.159 -1.332 29.729 1.00 92.19 186 LEU A O 1
ATOM 1440 N N . PHE A 1 187 ? -21.326 -1.847 29.438 1.00 92.81 187 PHE A N 1
ATOM 1441 C CA . PHE A 1 187 ? -21.894 -0.664 30.062 1.00 92.81 187 PHE A CA 1
ATOM 1442 C C . PHE A 1 187 ? -22.669 -1.092 31.301 1.00 92.81 187 PHE A C 1
ATOM 1444 O O . PHE A 1 187 ? -23.701 -1.746 31.199 1.00 92.81 187 PHE A O 1
ATOM 1451 N N . LEU A 1 188 ? -22.157 -0.734 32.474 1.00 93.12 188 LEU A N 1
ATOM 1452 C CA . LEU A 1 188 ? -22.711 -1.149 33.759 1.00 93.12 188 LEU A CA 1
ATOM 1453 C C . LEU A 1 188 ? -23.233 0.059 34.526 1.00 93.12 188 LEU A C 1
ATOM 1455 O O . LEU A 1 188 ? -22.554 1.082 34.618 1.00 93.12 188 LEU A O 1
ATOM 1459 N N . GLN A 1 189 ? -24.419 -0.074 35.116 1.00 91.56 189 GLN A N 1
ATOM 1460 C CA . GLN A 1 189 ? -25.029 1.002 35.897 1.00 91.56 189 GLN A CA 1
ATOM 1461 C C . GLN A 1 189 ? -24.238 1.344 37.168 1.00 91.56 189 GLN A C 1
ATOM 1463 O O . GLN A 1 189 ? -24.241 2.493 37.609 1.00 91.56 189 GLN A O 1
ATOM 1468 N N . GLN A 1 190 ? -23.567 0.357 37.769 1.00 90.31 190 GLN A N 1
ATOM 1469 C CA . GLN A 1 190 ? -22.842 0.507 39.031 1.00 90.31 190 GLN A CA 1
ATOM 1470 C C . GLN A 1 190 ? -21.514 -0.252 38.994 1.00 90.31 190 GLN A C 1
ATOM 1472 O O . GLN A 1 190 ? -21.402 -1.301 38.362 1.00 90.31 190 GLN A O 1
ATOM 1477 N N . ALA A 1 191 ? -20.513 0.251 39.723 1.00 89.06 191 ALA A N 1
ATOM 1478 C CA . ALA A 1 191 ? -19.184 -0.361 39.790 1.00 89.06 191 ALA A CA 1
ATOM 1479 C C . ALA A 1 191 ? -19.189 -1.761 40.433 1.00 89.06 191 ALA A C 1
ATOM 1481 O O . ALA A 1 191 ? -18.365 -2.596 40.076 1.00 89.06 191 ALA A O 1
ATOM 1482 N N . SER A 1 192 ? -20.130 -2.037 41.342 1.00 90.12 192 SER A N 1
ATOM 1483 C CA . SER A 1 192 ? -20.311 -3.353 41.973 1.00 90.12 192 SER A CA 1
ATOM 1484 C C . SER A 1 192 ? -20.644 -4.458 40.967 1.00 90.12 192 SER A C 1
ATOM 1486 O O . SER A 1 192 ? -20.265 -5.606 41.181 1.00 90.12 192 SER A O 1
ATOM 1488 N N . LEU A 1 193 ? -21.282 -4.114 39.841 1.00 93.62 193 LEU A N 1
ATOM 1489 C CA . LEU A 1 193 ? -21.642 -5.060 38.780 1.00 93.62 193 LEU A CA 1
ATOM 1490 C C . LEU A 1 193 ? -20.435 -5.518 37.948 1.00 93.62 193 LEU A C 1
ATOM 1492 O O . LEU A 1 193 ? -20.560 -6.427 37.132 1.00 93.62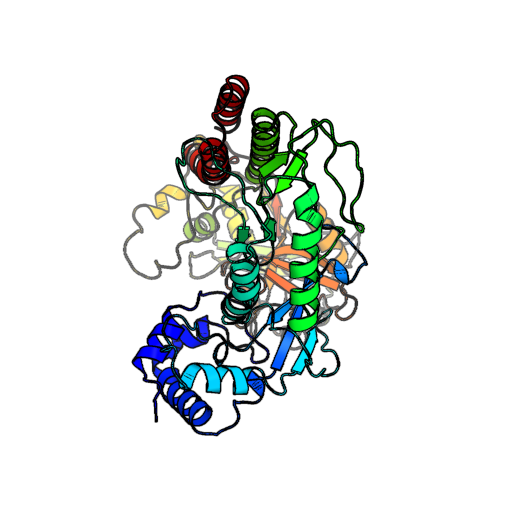 193 LEU A O 1
ATOM 1496 N N . LEU A 1 194 ? -19.262 -4.907 38.144 1.00 91.62 194 LEU A N 1
ATOM 1497 C CA . LEU A 1 194 ? -18.042 -5.307 37.448 1.00 91.62 194 LEU A CA 1
ATOM 1498 C C . LEU A 1 194 ? -17.632 -6.737 37.813 1.00 91.62 194 LEU A C 1
ATOM 1500 O O . LEU A 1 194 ? -17.184 -7.476 36.945 1.00 91.62 194 LEU A O 1
ATOM 1504 N N . TRP A 1 195 ? -17.824 -7.137 39.072 1.00 91.75 195 TRP A N 1
ATOM 1505 C CA . TRP A 1 195 ? -17.519 -8.494 39.523 1.00 91.75 195 TRP A CA 1
ATOM 1506 C C . TRP A 1 195 ? -18.348 -9.570 38.792 1.00 91.75 195 TRP A C 1
ATOM 1508 O O . TRP A 1 195 ? -17.738 -10.378 38.092 1.00 91.75 195 TRP A O 1
ATOM 1518 N N . PRO A 1 196 ? -19.700 -9.568 38.847 1.00 94.38 196 PRO A N 1
ATOM 1519 C CA . PRO A 1 196 ? -20.505 -10.581 38.154 1.00 94.38 196 PRO A CA 1
ATOM 1520 C C . PRO A 1 196 ? -20.329 -10.538 36.629 1.00 94.38 196 PRO A C 1
ATOM 1522 O O . PRO A 1 196 ? -20.398 -11.565 35.957 1.00 94.38 196 PRO A O 1
ATOM 1525 N N . ALA A 1 197 ? -20.042 -9.365 36.057 1.00 93.69 197 ALA A N 1
ATOM 1526 C CA . ALA A 1 197 ? -19.715 -9.262 34.640 1.00 93.69 197 ALA A CA 1
ATOM 1527 C C . ALA A 1 197 ? -18.410 -9.989 34.287 1.00 93.69 197 ALA A C 1
ATOM 1529 O O . ALA A 1 197 ? -18.349 -10.713 33.293 1.00 93.69 197 ALA A O 1
ATOM 1530 N N . MET A 1 198 ? -17.368 -9.809 35.102 1.00 91.81 198 MET A N 1
ATOM 1531 C CA . MET A 1 198 ? -16.090 -10.484 34.905 1.00 91.81 198 MET A CA 1
ATOM 1532 C C . MET A 1 198 ? -16.204 -11.992 35.122 1.00 91.81 198 MET A C 1
ATOM 1534 O O . MET A 1 198 ? -15.549 -12.734 34.399 1.00 91.81 198 MET A O 1
ATOM 1538 N N . GLU A 1 199 ? -17.064 -12.463 36.029 1.00 92.25 199 GLU A N 1
ATOM 1539 C CA . GLU A 1 199 ? -17.355 -13.897 36.175 1.00 92.25 199 GLU A CA 1
ATOM 1540 C C . GLU A 1 199 ? -17.905 -14.502 34.876 1.00 92.25 199 GLU A C 1
ATOM 1542 O O . GLU A 1 199 ? -17.388 -15.519 34.412 1.00 92.25 199 GLU A O 1
ATOM 1547 N N . ILE A 1 200 ? -18.879 -13.844 34.234 1.00 91.56 200 ILE A N 1
ATOM 1548 C CA . ILE A 1 200 ? -19.429 -14.287 32.940 1.00 91.56 200 ILE A CA 1
ATOM 1549 C C . ILE A 1 200 ? -18.341 -14.301 31.858 1.00 91.56 200 ILE A C 1
ATOM 1551 O O . ILE A 1 200 ? -18.236 -15.264 31.101 1.00 91.56 200 ILE A O 1
ATOM 1555 N N . ILE A 1 201 ? -17.509 -13.256 31.790 1.00 91.00 201 ILE A N 1
ATOM 1556 C CA . ILE A 1 201 ? -16.432 -13.149 30.793 1.00 91.00 201 ILE A CA 1
ATOM 1557 C C . ILE A 1 201 ? -15.363 -14.230 31.005 1.00 91.00 201 ILE A C 1
ATOM 1559 O O . ILE A 1 201 ? -14.905 -14.836 30.036 1.00 91.00 201 ILE A O 1
ATOM 1563 N N . ILE A 1 202 ? -14.964 -14.485 32.254 1.00 89.81 202 ILE A N 1
ATOM 1564 C CA . ILE A 1 202 ? -13.970 -15.508 32.602 1.00 89.81 202 ILE A CA 1
ATOM 1565 C C . ILE A 1 202 ? -14.512 -16.900 32.278 1.00 89.81 202 ILE A C 1
ATOM 1567 O O . ILE A 1 202 ? -13.799 -17.697 31.669 1.00 89.81 202 ILE A O 1
ATOM 1571 N N . GLU A 1 203 ? -15.768 -17.185 32.623 1.00 88.12 203 GLU A N 1
ATOM 1572 C CA . GLU A 1 203 ? -16.387 -18.476 32.325 1.00 88.12 203 GLU A CA 1
ATOM 1573 C C . GLU A 1 203 ? -16.553 -18.686 30.817 1.00 88.12 203 GLU A C 1
ATOM 1575 O O . GLU A 1 203 ? -16.188 -19.738 30.288 1.00 88.12 203 GLU A O 1
ATOM 1580 N N . PHE A 1 204 ? -17.003 -17.663 30.088 1.00 86.56 204 PHE A N 1
ATOM 1581 C CA . PHE A 1 204 ? -17.037 -17.702 28.629 1.00 86.56 204 PHE A CA 1
ATOM 1582 C C . PHE A 1 204 ? -15.643 -17.932 28.034 1.00 86.56 204 PHE A C 1
ATOM 1584 O O . PHE A 1 204 ? -15.490 -18.742 27.119 1.00 86.56 204 PHE A O 1
ATOM 1591 N N . GLY A 1 205 ? -14.611 -17.266 28.556 1.00 83.94 205 GLY A N 1
ATOM 1592 C CA . GLY A 1 205 ? -13.228 -17.471 28.131 1.00 83.94 205 GLY A CA 1
ATOM 1593 C C . GLY A 1 205 ? -12.735 -18.896 28.394 1.00 83.94 205 GLY A C 1
ATOM 1594 O O . GLY A 1 205 ? -12.109 -19.507 27.529 1.00 83.94 205 GLY A O 1
ATOM 1595 N N . ARG A 1 206 ? -13.097 -19.479 29.543 1.00 86.50 206 ARG A N 1
ATOM 1596 C CA . ARG A 1 206 ? -12.795 -20.875 29.893 1.00 86.50 206 ARG A CA 1
ATOM 1597 C C . ARG A 1 206 ? -13.453 -21.869 28.931 1.00 86.50 206 ARG A C 1
ATOM 1599 O O . ARG A 1 206 ? -12.830 -22.868 28.581 1.00 86.50 206 ARG A O 1
ATOM 1606 N N . LEU A 1 207 ? -14.692 -21.605 28.510 1.00 79.81 207 LEU A N 1
ATOM 1607 C CA . LEU A 1 207 ? -15.461 -22.470 27.607 1.00 79.81 207 LEU A CA 1
ATOM 1608 C C . LEU A 1 207 ? -15.055 -22.319 26.133 1.00 79.81 207 LEU A C 1
ATOM 1610 O O . LEU A 1 207 ? -14.992 -23.307 25.407 1.00 79.81 207 LEU A O 1
ATOM 1614 N N . SER A 1 208 ? -14.787 -21.091 25.688 1.00 80.31 208 SER A N 1
ATOM 1615 C CA . SER A 1 208 ? -14.467 -20.772 24.288 1.00 80.31 208 SER A CA 1
ATOM 1616 C C . SER A 1 208 ? -12.973 -20.854 23.960 1.00 80.31 208 SER A C 1
ATOM 1618 O O . SER A 1 208 ? -12.602 -20.958 22.792 1.00 80.31 208 SER A O 1
ATOM 1620 N N . GLY A 1 209 ? -12.105 -20.767 24.972 1.00 81.62 209 GLY A N 1
ATOM 1621 C CA . GLY A 1 209 ? -10.661 -20.594 24.812 1.00 81.62 209 GLY A CA 1
ATOM 1622 C C . GLY A 1 209 ? -10.231 -19.157 24.482 1.00 81.62 209 GLY A C 1
ATOM 1623 O O . GLY A 1 209 ? -9.034 -18.912 24.320 1.00 81.62 209 GLY A O 1
ATOM 1624 N N . LEU A 1 210 ? -11.167 -18.204 24.379 1.00 83.62 210 LEU A N 1
ATOM 1625 C CA . LEU A 1 210 ? -10.860 -16.785 24.187 1.00 83.62 210 LEU A CA 1
ATOM 1626 C C . LEU A 1 210 ? -10.356 -16.158 25.492 1.00 83.62 210 LEU A C 1
ATOM 1628 O O . LEU A 1 210 ? -10.810 -16.494 26.582 1.00 83.62 210 LEU A O 1
ATOM 1632 N N . GLN A 1 211 ? -9.416 -15.219 25.382 1.00 83.69 211 GLN A N 1
ATOM 1633 C CA . GLN A 1 211 ? -8.819 -14.554 26.539 1.00 83.69 211 GLN A CA 1
ATOM 1634 C C . GLN A 1 211 ? -8.916 -13.039 26.400 1.00 83.69 211 GLN A C 1
ATOM 1636 O O . GLN A 1 211 ? -8.618 -12.476 25.345 1.00 83.69 211 GLN A O 1
ATOM 1641 N N . VAL A 1 212 ? -9.296 -12.375 27.491 1.00 85.81 212 VAL A N 1
ATOM 1642 C CA . VAL A 1 212 ? -9.203 -10.917 27.609 1.00 85.81 212 VAL A CA 1
ATOM 1643 C C . VAL A 1 212 ? -7.730 -10.527 27.636 1.00 85.81 212 VAL A C 1
ATOM 1645 O O . VAL A 1 212 ? -6.927 -11.196 28.281 1.00 85.81 212 VAL A O 1
ATOM 1648 N N . GLN A 1 213 ? -7.370 -9.431 26.966 1.00 87.00 213 GLN A N 1
ATOM 1649 C CA . GLN A 1 213 ? -6.012 -8.892 26.987 1.00 87.00 213 GLN A CA 1
ATOM 1650 C C . GLN A 1 213 ? -5.944 -7.653 27.898 1.00 87.00 213 GLN A C 1
ATOM 1652 O O . GLN A 1 213 ? -6.247 -6.552 27.429 1.00 87.00 213 GLN A O 1
ATOM 1657 N N . PRO A 1 214 ? -5.502 -7.776 29.170 1.00 87.00 214 PRO A N 1
ATOM 1658 C CA . PRO A 1 214 ? -5.625 -6.696 30.154 1.00 87.00 214 PRO A CA 1
ATOM 1659 C C . PRO A 1 214 ? -4.897 -5.408 29.767 1.00 87.00 214 PRO A C 1
ATOM 1661 O O . PRO A 1 214 ? -5.341 -4.321 30.113 1.00 87.00 214 PRO A O 1
ATOM 1664 N N . THR A 1 215 ? -3.809 -5.518 29.000 1.00 85.12 215 THR A N 1
ATOM 1665 C CA . THR A 1 215 ? -3.019 -4.374 28.517 1.00 85.12 215 THR A CA 1
ATOM 1666 C C . THR A 1 215 ? -3.712 -3.563 27.421 1.00 85.12 215 THR A C 1
ATOM 1668 O O . THR A 1 215 ? -3.352 -2.409 27.193 1.00 85.12 215 THR A O 1
ATOM 1671 N N . LYS A 1 216 ? -4.695 -4.151 26.728 1.00 85.50 216 LYS A N 1
ATOM 1672 C CA . LYS A 1 216 ? -5.519 -3.473 25.715 1.00 85.50 216 LYS A CA 1
ATOM 1673 C C . LYS A 1 216 ? -6.897 -3.093 26.242 1.00 85.50 216 LYS A C 1
ATOM 1675 O O . LYS A 1 216 ? -7.510 -2.172 25.712 1.00 85.50 216 LYS A O 1
ATOM 1680 N N . SER A 1 217 ? -7.370 -3.789 27.268 1.00 90.69 217 SER A N 1
ATOM 1681 C CA . SER A 1 217 ? -8.615 -3.477 27.956 1.00 90.69 217 SER A CA 1
ATOM 1682 C C . SER A 1 217 ? -8.438 -2.286 28.890 1.00 90.69 217 SER A C 1
ATOM 1684 O O . SER A 1 217 ? -7.373 -2.076 29.469 1.00 90.69 217 SER A O 1
ATOM 1686 N N . GLN A 1 218 ? -9.499 -1.501 29.054 1.00 92.19 218 GLN A N 1
ATOM 1687 C CA . GLN A 1 218 ? -9.522 -0.382 29.989 1.00 92.19 218 GLN A CA 1
ATOM 1688 C C . GLN A 1 218 ? -10.898 -0.253 30.626 1.00 92.19 218 GLN A C 1
ATOM 1690 O O . GLN A 1 218 ? -11.910 -0.554 29.997 1.00 92.19 218 GLN A O 1
ATOM 1695 N N . ILE A 1 219 ? -10.927 0.228 31.866 1.00 92.94 219 ILE A N 1
ATOM 1696 C CA . ILE A 1 219 ? -12.157 0.508 32.607 1.00 92.94 219 ILE A CA 1
ATOM 1697 C C . ILE A 1 219 ? -12.319 2.017 32.738 1.00 92.94 219 ILE A C 1
ATOM 1699 O O . ILE A 1 219 ? -11.385 2.727 33.108 1.00 92.94 219 ILE A O 1
ATOM 1703 N N . ILE A 1 220 ? -13.521 2.513 32.457 1.00 92.31 220 ILE A N 1
ATOM 1704 C CA . ILE A 1 220 ? -13.861 3.929 32.590 1.00 92.31 220 ILE A CA 1
ATOM 1705 C C . ILE A 1 220 ? -14.969 4.052 33.630 1.00 92.31 220 ILE A C 1
ATOM 1707 O O . ILE A 1 220 ? -16.114 3.687 33.372 1.00 92.31 220 ILE A O 1
ATOM 1711 N N . PHE A 1 221 ? -14.648 4.609 34.796 1.00 91.69 221 PHE A N 1
ATOM 1712 C CA . PHE A 1 221 ? -15.673 5.004 35.756 1.00 91.69 221 PHE A CA 1
ATOM 1713 C C . PHE A 1 221 ? -16.196 6.396 35.410 1.00 91.69 221 PHE A C 1
ATOM 1715 O O . PHE A 1 221 ? -15.457 7.380 35.431 1.00 91.69 221 PHE A O 1
ATOM 1722 N N . LEU A 1 222 ? -17.495 6.484 35.113 1.00 87.06 222 LEU A N 1
ATOM 1723 C CA . LEU A 1 222 ? -18.170 7.769 34.911 1.00 87.06 222 LEU A CA 1
ATOM 1724 C C . LEU A 1 222 ? -18.331 8.535 36.233 1.00 87.06 222 LEU A C 1
ATOM 1726 O O . LEU A 1 222 ? -18.305 9.764 36.244 1.00 87.06 222 LEU A O 1
ATOM 1730 N N . ASN A 1 223 ? -18.443 7.814 37.354 1.00 86.81 223 ASN A N 1
ATOM 1731 C CA . ASN A 1 223 ? -18.362 8.401 38.685 1.00 86.81 223 ASN A CA 1
ATOM 1732 C C . ASN A 1 223 ? -16.896 8.693 39.044 1.00 86.81 223 ASN A C 1
ATOM 1734 O O . ASN A 1 223 ? -16.147 7.800 39.442 1.00 86.81 223 ASN A O 1
ATOM 1738 N N . THR A 1 224 ? -16.505 9.962 38.950 1.00 83.31 224 THR A N 1
ATOM 1739 C CA . THR A 1 224 ? -15.132 10.426 39.201 1.00 83.31 224 THR A CA 1
ATOM 1740 C C . THR A 1 224 ? -14.703 10.375 40.671 1.00 83.31 224 THR A C 1
ATOM 1742 O O . THR A 1 224 ? -13.545 10.670 40.970 1.00 83.31 224 THR A O 1
ATOM 1745 N N . ALA A 1 225 ? -15.602 10.026 41.600 1.00 84.75 225 ALA A N 1
ATOM 1746 C CA . ALA A 1 225 ? -15.250 9.803 43.003 1.00 84.75 225 AL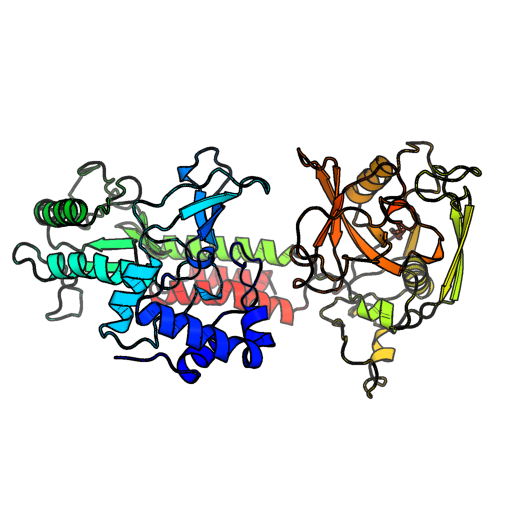A A CA 1
ATOM 1747 C C . ALA A 1 225 ? -14.447 8.506 43.207 1.00 84.75 225 ALA A C 1
ATOM 1749 O O . ALA A 1 225 ? -13.703 8.392 44.180 1.00 84.75 225 ALA A O 1
ATOM 1750 N N . ILE A 1 226 ? -14.561 7.543 42.287 1.00 81.81 226 ILE A N 1
ATOM 1751 C CA . ILE A 1 226 ? -13.815 6.284 42.339 1.00 81.81 226 ILE A CA 1
ATOM 1752 C C . ILE A 1 226 ? -12.352 6.558 41.963 1.00 81.81 226 ILE A C 1
ATOM 1754 O O . ILE A 1 226 ? -12.061 7.077 40.887 1.00 81.81 226 ILE A O 1
ATOM 1758 N N . ARG A 1 227 ? -11.421 6.217 42.864 1.00 79.56 227 ARG A N 1
ATOM 1759 C CA . ARG A 1 227 ? -9.970 6.469 42.713 1.00 79.56 227 ARG A CA 1
ATOM 1760 C C . ARG A 1 227 ? -9.143 5.216 42.414 1.00 79.56 227 ARG A C 1
ATOM 1762 O O . ARG A 1 227 ? -7.918 5.277 42.434 1.00 79.56 227 ARG A O 1
ATOM 1769 N N . GLN A 1 228 ? -9.797 4.086 42.157 1.00 83.62 228 GLN A N 1
ATOM 1770 C CA . GLN A 1 228 ? -9.124 2.836 41.814 1.00 83.62 228 GLN A CA 1
ATOM 1771 C C . GLN A 1 228 ? -8.312 2.999 40.523 1.00 83.62 228 GLN A C 1
ATOM 1773 O O . GLN A 1 228 ? -8.812 3.551 39.549 1.00 83.62 228 GLN A O 1
ATOM 1778 N N . LEU A 1 229 ? -7.064 2.522 40.527 1.00 83.56 229 LEU A N 1
ATOM 1779 C CA . LEU A 1 229 ? -6.145 2.655 39.389 1.00 83.56 229 LEU A CA 1
ATOM 1780 C C . LEU A 1 229 ? -6.148 1.427 38.472 1.00 83.56 229 LEU A C 1
ATOM 1782 O O . LEU A 1 229 ? -5.911 1.550 37.273 1.00 83.56 229 LEU A O 1
ATOM 1786 N N . THR A 1 230 ? -6.417 0.242 39.021 1.00 88.94 230 THR A N 1
ATOM 1787 C CA . THR A 1 230 ? -6.445 -1.021 38.276 1.00 88.94 230 THR A CA 1
ATOM 1788 C C . THR A 1 230 ? -7.482 -1.972 38.862 1.00 88.94 230 THR A C 1
ATOM 1790 O O . THR A 1 230 ? -7.773 -1.922 40.057 1.00 88.94 230 THR A O 1
ATOM 1793 N N . TYR A 1 231 ? -8.026 -2.863 38.038 1.00 85.94 231 TYR A N 1
ATOM 1794 C CA . TYR A 1 231 ? -8.897 -3.959 38.462 1.00 85.94 231 TYR A CA 1
ATOM 1795 C C . TYR A 1 231 ? -8.470 -5.234 37.732 1.00 85.94 231 TYR A C 1
ATOM 1797 O O . TYR A 1 231 ? -8.500 -5.268 36.507 1.00 85.94 231 TYR A O 1
ATOM 1805 N N . GLN A 1 232 ? -8.020 -6.260 38.466 1.00 84.12 232 GLN A N 1
ATOM 1806 C CA . GLN A 1 232 ? -7.539 -7.532 37.891 1.00 84.12 232 GLN A CA 1
ATOM 1807 C C . GLN A 1 232 ? -6.523 -7.349 36.736 1.00 84.12 232 GLN A C 1
ATOM 1809 O O . GLN A 1 232 ? -6.583 -8.022 35.713 1.00 84.12 232 GLN A O 1
ATOM 1814 N N . GLY A 1 233 ? -5.598 -6.391 36.876 1.00 84.81 233 GLY A N 1
ATOM 1815 C CA . GLY A 1 233 ? -4.584 -6.082 35.856 1.00 84.81 233 GLY A CA 1
ATOM 1816 C C . GLY A 1 233 ? -5.065 -5.199 34.696 1.00 84.81 233 GLY A C 1
ATOM 1817 O O . GLY A 1 233 ? -4.241 -4.758 33.901 1.00 84.81 233 GLY A O 1
ATOM 1818 N N . ILE A 1 234 ? -6.362 -4.886 34.616 1.00 90.38 234 ILE A N 1
ATOM 1819 C CA . ILE A 1 234 ? -6.926 -3.930 33.657 1.00 90.38 234 ILE A CA 1
ATOM 1820 C C . ILE A 1 234 ? -6.751 -2.512 34.205 1.00 90.38 234 ILE A C 1
ATOM 1822 O O . ILE A 1 234 ? -7.086 -2.237 35.361 1.00 90.38 234 ILE A O 1
ATOM 1826 N N . ALA A 1 235 ? -6.236 -1.602 33.380 1.00 91.25 235 ALA A N 1
ATOM 1827 C CA . ALA A 1 235 ? -6.042 -0.209 33.765 1.00 91.25 235 ALA A CA 1
ATOM 1828 C C . ALA A 1 235 ? -7.379 0.544 33.861 1.00 91.25 235 ALA A C 1
ATOM 1830 O O . ALA A 1 235 ? -8.243 0.427 32.988 1.00 91.25 235 ALA A O 1
ATOM 1831 N N . VAL A 1 236 ? -7.531 1.361 34.903 1.00 92.62 236 VAL A N 1
ATOM 1832 C CA . VAL A 1 236 ? -8.654 2.292 35.047 1.00 92.62 236 VAL A CA 1
ATOM 1833 C C . VAL A 1 236 ? -8.231 3.658 34.517 1.00 92.62 236 VAL A C 1
ATOM 1835 O O . VAL A 1 236 ? -7.204 4.209 34.914 1.00 92.62 236 VAL A O 1
ATOM 1838 N N . VAL A 1 237 ? -9.031 4.225 33.617 1.00 90.56 237 VAL A N 1
ATOM 1839 C CA . VAL A 1 237 ? -8.796 5.560 33.060 1.00 90.56 237 VAL A CA 1
ATOM 1840 C C . VAL A 1 237 ? -8.999 6.602 34.156 1.00 90.56 237 VAL A C 1
ATOM 1842 O O . VAL A 1 237 ? -10.074 6.696 34.750 1.00 90.56 237 VAL A O 1
ATOM 1845 N N . ALA A 1 238 ? -7.963 7.401 34.416 1.00 86.88 238 ALA A N 1
ATOM 1846 C CA . ALA A 1 238 ? -7.995 8.406 35.469 1.00 86.88 238 ALA A CA 1
ATOM 1847 C C . ALA A 1 238 ? -9.079 9.477 35.209 1.00 86.88 238 ALA A C 1
ATOM 1849 O O . ALA A 1 238 ? -9.337 9.833 34.050 1.00 86.88 238 ALA A O 1
ATOM 1850 N N . PRO A 1 239 ? -9.688 10.054 36.262 1.00 87.00 239 PRO A N 1
ATOM 1851 C CA . PRO A 1 239 ? -10.642 11.148 36.109 1.00 87.00 239 PRO A CA 1
ATOM 1852 C C . PRO A 1 239 ? -10.081 12.304 35.270 1.00 87.00 239 PRO A C 1
ATOM 1854 O O . PRO A 1 239 ? -8.904 12.646 35.379 1.00 87.00 239 PRO A O 1
ATOM 1857 N N . SER A 1 240 ? -10.929 12.916 34.442 1.00 85.25 240 SER A N 1
ATOM 1858 C CA . SER A 1 240 ? -10.580 14.017 33.529 1.00 85.25 240 SER A CA 1
ATOM 1859 C C . SER A 1 240 ? -9.579 13.661 32.419 1.00 85.25 240 SER A C 1
ATOM 1861 O O . SER A 1 240 ? -9.147 14.550 31.682 1.00 85.25 240 SER A O 1
ATOM 1863 N N . THR A 1 241 ? -9.238 12.382 32.252 1.00 87.31 241 THR A N 1
ATOM 1864 C CA . THR A 1 241 ? -8.397 11.894 31.149 1.00 87.31 241 THR A CA 1
ATOM 1865 C C . THR A 1 241 ? -9.228 11.168 30.090 1.00 87.31 241 THR A C 1
ATOM 1867 O O . THR A 1 241 ? -10.451 11.021 30.220 1.00 87.31 241 THR A O 1
ATOM 1870 N N . THR A 1 242 ? -8.580 10.778 28.992 1.00 89.62 242 THR A N 1
ATOM 1871 C CA . THR A 1 242 ? -9.225 10.077 27.882 1.00 89.62 242 THR A CA 1
ATOM 1872 C C . THR A 1 242 ? -8.383 8.914 27.391 1.00 89.62 242 THR A C 1
ATOM 1874 O O . THR A 1 242 ? -7.166 8.887 27.559 1.00 89.62 242 THR A O 1
ATOM 1877 N N . THR A 1 243 ? -9.045 7.989 26.710 1.00 88.56 243 THR A N 1
ATOM 1878 C CA . THR A 1 243 ? -8.426 6.869 26.013 1.00 88.56 243 THR A CA 1
ATOM 1879 C C . THR A 1 243 ? -9.030 6.677 24.632 1.00 88.56 243 THR A C 1
ATOM 1881 O O . THR A 1 243 ? -10.099 7.205 24.333 1.00 88.56 243 THR A O 1
ATOM 1884 N N . ARG A 1 244 ? -8.357 5.913 23.771 1.00 86.56 244 ARG A N 1
ATOM 1885 C CA . ARG A 1 244 ? -8.815 5.651 22.409 1.00 86.56 244 ARG A CA 1
ATOM 1886 C C . ARG A 1 244 ? -9.779 4.462 22.370 1.00 86.56 244 ARG A C 1
ATOM 1888 O O . ARG A 1 244 ? -9.396 3.364 22.745 1.00 86.56 244 ARG A O 1
ATOM 1895 N N . TYR A 1 245 ? -10.949 4.658 21.770 1.00 85.62 245 TYR A N 1
ATOM 1896 C CA . TYR A 1 245 ? -11.912 3.609 21.428 1.00 85.62 245 TYR A CA 1
ATOM 1897 C C . TYR A 1 245 ? -12.481 3.857 20.024 1.00 85.62 245 TYR A C 1
ATOM 1899 O O . TYR A 1 245 ? -12.918 4.968 19.729 1.00 85.62 245 TYR A O 1
ATOM 1907 N N . LEU A 1 246 ? -12.386 2.867 19.125 1.00 80.00 246 LEU A N 1
ATOM 1908 C CA . LEU A 1 246 ? -12.858 2.923 17.725 1.00 80.00 246 LEU A CA 1
ATOM 1909 C C . LEU A 1 246 ? -12.499 4.216 16.956 1.00 80.00 246 LEU A C 1
ATOM 1911 O O . LEU A 1 246 ? -13.217 4.687 16.079 1.00 80.00 246 LEU A O 1
ATOM 1915 N N . GLY A 1 247 ? -11.344 4.807 17.278 1.00 77.88 247 GLY A N 1
ATOM 1916 C CA . GLY A 1 247 ? -10.852 6.028 16.631 1.00 77.88 247 GLY A CA 1
ATOM 1917 C C . GLY A 1 247 ? -11.277 7.347 17.286 1.00 77.88 247 GLY A C 1
ATOM 1918 O O . GLY A 1 247 ? -10.762 8.386 16.870 1.00 77.88 247 GLY A O 1
ATOM 1919 N N . TYR A 1 248 ? -12.112 7.315 18.326 1.00 85.56 248 TYR A N 1
ATOM 1920 C CA . TYR A 1 248 ? -12.409 8.458 19.191 1.00 85.56 248 TYR A CA 1
ATOM 1921 C C . TYR A 1 248 ? -11.626 8.401 20.499 1.00 85.56 248 TYR A C 1
ATOM 1923 O O . TYR A 1 248 ? -11.202 7.342 20.951 1.00 85.56 248 TYR A O 1
ATOM 1931 N N . GLN A 1 249 ? -11.450 9.561 21.117 1.00 89.62 249 GLN A N 1
ATOM 1932 C CA . GLN A 1 249 ? -11.092 9.708 22.517 1.00 89.62 249 GLN A CA 1
ATOM 1933 C C . GLN A 1 249 ? -12.369 9.681 23.363 1.00 89.62 249 GLN A C 1
ATOM 1935 O O . GLN A 1 249 ? -13.271 10.492 23.141 1.00 89.62 249 GLN A O 1
ATOM 1940 N N . VAL A 1 250 ? -12.425 8.769 24.325 1.00 89.50 250 VAL A N 1
ATOM 1941 C CA . VAL A 1 250 ? -13.531 8.552 25.268 1.00 89.50 250 VAL A CA 1
ATOM 1942 C C . VAL A 1 250 ? -13.017 8.661 26.706 1.00 89.50 250 VAL A C 1
ATOM 1944 O O . VAL A 1 250 ? -11.816 8.544 26.937 1.00 89.50 250 VAL A O 1
ATOM 1947 N N . GLY A 1 251 ? -13.892 8.919 27.679 1.00 90.12 251 GLY A N 1
ATOM 1948 C CA . GLY A 1 251 ? -13.515 9.120 29.084 1.00 90.12 251 GLY A CA 1
ATOM 1949 C C . GLY A 1 251 ? -14.266 10.284 29.728 1.00 90.12 251 GLY A C 1
ATOM 1950 O O . GLY A 1 251 ? -15.294 10.722 29.219 1.00 90.12 251 GLY A O 1
ATOM 1951 N N . THR A 1 252 ? -13.738 10.804 30.836 1.00 87.94 252 THR A N 1
ATOM 1952 C CA . THR A 1 252 ? -14.335 11.931 31.581 1.00 87.94 252 THR A CA 1
ATOM 1953 C C . THR A 1 252 ? -13.636 13.271 31.307 1.00 87.94 252 THR A C 1
ATOM 1955 O O . THR A 1 252 ? -13.985 14.292 31.895 1.00 87.94 252 THR A O 1
ATOM 1958 N N . GLY A 1 253 ? -12.647 13.291 30.405 1.00 85.12 253 GLY A N 1
ATOM 1959 C CA . GLY A 1 253 ? -11.964 14.504 29.946 1.00 85.12 253 GLY A CA 1
ATOM 1960 C C . GLY A 1 253 ? -12.767 15.358 28.951 1.00 85.12 253 GLY A C 1
ATOM 1961 O O . GLY A 1 253 ? -13.922 15.091 28.629 1.00 85.12 253 GLY A O 1
ATOM 1962 N N . LYS A 1 254 ? -12.134 16.408 28.407 1.00 86.06 254 LYS A N 1
ATOM 1963 C CA . LYS A 1 254 ? -12.749 17.338 27.432 1.00 86.06 254 LYS A CA 1
ATOM 1964 C C . LYS A 1 254 ? -12.866 16.715 26.027 1.00 86.06 254 LYS A C 1
ATOM 1966 O O . LYS A 1 254 ? -12.142 17.104 25.108 1.00 86.06 254 LYS A O 1
ATOM 1971 N N . LEU A 1 255 ? -13.796 15.768 25.860 1.00 90.19 255 LEU A N 1
ATOM 1972 C CA . LEU A 1 255 ? -13.922 14.901 24.675 1.00 90.19 255 LEU A CA 1
ATOM 1973 C C . LEU A 1 255 ? -14.058 15.661 23.349 1.00 90.19 255 LEU A C 1
ATOM 1975 O O . LEU A 1 255 ? -13.373 15.330 22.382 1.00 90.19 255 LEU A O 1
ATOM 1979 N N . ARG A 1 256 ? -14.897 16.704 23.306 1.00 90.38 256 ARG A N 1
ATOM 1980 C CA . ARG A 1 256 ? -15.129 17.499 22.089 1.00 90.38 256 ARG A CA 1
ATOM 1981 C C . ARG A 1 256 ? -13.824 18.083 21.542 1.00 90.38 256 ARG A C 1
ATOM 1983 O O . ARG A 1 256 ? -13.489 17.870 20.383 1.00 90.38 256 ARG A O 1
ATOM 1990 N N . ASN A 1 257 ? -13.058 18.781 22.381 1.00 87.94 257 ASN A N 1
ATOM 1991 C CA . ASN A 1 257 ? -11.844 19.468 21.933 1.00 87.94 257 ASN A CA 1
ATOM 1992 C C . ASN A 1 257 ? -10.731 18.492 21.552 1.00 87.94 257 ASN A C 1
ATOM 1994 O O . ASN A 1 257 ? -10.072 18.700 20.538 1.00 87.94 257 ASN A O 1
ATOM 1998 N N . ILE A 1 258 ? -10.521 17.427 22.330 1.00 88.06 258 ILE A N 1
ATOM 1999 C CA . ILE A 1 258 ? -9.418 16.498 22.063 1.00 88.06 258 ILE A CA 1
ATOM 2000 C C . ILE A 1 258 ? -9.643 15.678 20.785 1.00 88.06 258 ILE A C 1
ATOM 2002 O O . ILE A 1 258 ? -8.705 15.489 20.010 1.00 88.06 258 ILE A O 1
ATOM 2006 N N . ASN A 1 259 ? -10.884 15.251 20.518 1.00 88.94 259 ASN A N 1
ATOM 2007 C CA . ASN A 1 259 ? -11.223 14.531 19.291 1.00 88.94 259 ASN A CA 1
ATOM 2008 C C . ASN A 1 259 ? -11.009 15.403 18.054 1.00 88.94 259 ASN A C 1
ATOM 2010 O O . ASN A 1 259 ? -10.373 14.966 17.092 1.00 88.94 259 ASN A O 1
ATOM 2014 N N . TRP A 1 260 ? -11.462 16.656 18.105 1.00 91.06 260 TRP A N 1
ATOM 2015 C CA . TRP A 1 260 ? -11.232 17.610 17.028 1.00 91.06 260 TRP A CA 1
ATOM 2016 C C . TRP A 1 260 ? -9.751 17.959 16.848 1.00 91.06 260 TRP A C 1
ATOM 2018 O O . TRP A 1 260 ? -9.265 17.956 15.720 1.00 91.06 260 TRP A O 1
ATOM 2028 N N . ALA A 1 261 ? -8.999 18.182 17.928 1.00 87.56 261 ALA A N 1
ATOM 2029 C CA . ALA A 1 261 ? -7.566 18.474 17.850 1.00 87.56 261 ALA A CA 1
ATOM 2030 C C . ALA A 1 261 ? -6.783 17.330 17.193 1.00 87.56 261 ALA A C 1
ATOM 2032 O O . ALA A 1 261 ? -5.954 17.563 16.311 1.00 87.56 261 ALA A O 1
ATOM 2033 N N . LEU A 1 262 ? -7.083 16.081 17.563 1.00 84.12 262 LEU A N 1
ATOM 2034 C CA . LEU A 1 262 ? -6.475 14.911 16.936 1.00 84.12 262 LEU A CA 1
ATOM 2035 C C . LEU A 1 262 ? -6.864 14.801 15.454 1.00 84.12 262 LEU A C 1
ATOM 2037 O O . LEU A 1 262 ? -6.015 14.467 14.622 1.00 84.12 262 LEU A O 1
ATOM 2041 N N . ARG A 1 263 ? -8.123 15.108 15.113 1.00 88.88 263 ARG A N 1
ATOM 2042 C CA . ARG A 1 263 ? -8.613 15.067 13.732 1.00 88.88 263 ARG A CA 1
ATOM 2043 C C . ARG A 1 263 ? -7.910 16.095 12.850 1.00 88.88 263 ARG A C 1
ATOM 2045 O O . ARG A 1 263 ? -7.393 15.716 11.800 1.00 88.88 263 ARG A O 1
ATOM 2052 N N . ILE A 1 264 ? -7.809 17.340 13.311 1.00 86.12 264 ILE A N 1
ATOM 2053 C CA . ILE A 1 264 ? -7.091 18.421 12.623 1.00 86.12 264 ILE A CA 1
ATOM 2054 C C . ILE A 1 264 ? -5.613 18.063 12.449 1.00 86.12 264 ILE A C 1
ATOM 2056 O O . ILE A 1 264 ? -5.093 18.140 11.339 1.00 86.12 264 ILE A O 1
ATOM 2060 N N . LYS A 1 265 ? -4.949 17.562 13.500 1.00 83.56 265 LYS A N 1
ATOM 2061 C CA . LYS A 1 265 ? -3.539 17.144 13.430 1.00 83.56 265 LYS A CA 1
ATOM 2062 C C . LYS A 1 265 ? -3.299 16.029 12.405 1.00 83.56 265 LYS A C 1
ATOM 2064 O O . LYS A 1 265 ? -2.262 16.003 11.742 1.00 83.56 265 LYS A O 1
ATOM 2069 N N . ASN A 1 266 ? -4.218 15.071 12.292 1.00 80.00 266 ASN A N 1
ATOM 2070 C CA . ASN A 1 266 ? -4.108 13.981 11.320 1.00 80.00 266 ASN A CA 1
ATOM 2071 C C . ASN A 1 266 ? -4.382 14.460 9.890 1.00 80.00 266 ASN A C 1
ATOM 2073 O O . ASN A 1 266 ? -3.659 14.056 8.981 1.00 80.00 266 ASN A O 1
ATOM 2077 N N . ALA A 1 267 ? -5.374 15.335 9.700 1.00 82.00 267 ALA A N 1
ATOM 2078 C CA . ALA A 1 267 ? -5.645 15.975 8.414 1.00 82.00 267 ALA A CA 1
ATOM 2079 C C . ALA A 1 267 ? -4.424 16.777 7.936 1.00 82.00 267 ALA A C 1
ATOM 2081 O O . ALA A 1 267 ? -3.938 16.544 6.836 1.00 82.00 267 ALA A O 1
ATOM 2082 N N . GLN A 1 268 ? -3.845 17.611 8.805 1.00 80.62 268 GLN A N 1
ATOM 2083 C CA . GLN A 1 268 ? -2.607 18.353 8.543 1.00 80.62 268 GLN A CA 1
ATOM 2084 C C . GLN A 1 268 ? -1.460 17.445 8.094 1.00 80.62 268 GLN A C 1
ATOM 2086 O O . GLN A 1 268 ? -0.821 17.721 7.084 1.00 80.62 268 GLN A O 1
ATOM 2091 N N . ARG A 1 269 ? -1.206 16.343 8.815 1.00 75.81 269 ARG A N 1
ATOM 2092 C CA . ARG A 1 269 ? -0.144 15.393 8.448 1.00 75.81 269 ARG A CA 1
ATOM 2093 C C . ARG A 1 269 ? -0.373 14.762 7.079 1.00 75.81 269 ARG A C 1
ATOM 2095 O O . ARG A 1 269 ? 0.558 14.707 6.289 1.00 75.81 269 ARG A O 1
ATOM 2102 N N . ARG A 1 270 ? -1.598 14.318 6.789 1.00 72.88 270 ARG A N 1
ATOM 2103 C CA . ARG A 1 270 ? -1.924 13.700 5.497 1.00 72.88 270 ARG A CA 1
ATOM 2104 C C . ARG A 1 270 ? -1.832 14.694 4.342 1.00 72.88 270 ARG A C 1
ATOM 2106 O O . ARG A 1 270 ? -1.316 14.329 3.294 1.00 72.88 270 ARG A O 1
ATOM 2113 N N . LEU A 1 271 ? -2.267 15.938 4.546 1.00 74.44 271 LEU A N 1
ATOM 2114 C CA . LEU A 1 271 ? -2.119 16.999 3.550 1.00 74.44 271 LEU A CA 1
ATOM 2115 C C . LEU A 1 271 ? -0.650 17.338 3.300 1.00 74.44 271 LEU A C 1
ATOM 2117 O O . LEU A 1 271 ? -0.257 17.452 2.148 1.00 74.44 271 LEU A O 1
ATOM 2121 N N . LEU A 1 272 ? 0.179 17.417 4.347 1.00 68.50 272 LEU A N 1
ATOM 2122 C CA . LEU A 1 272 ? 1.627 17.609 4.201 1.00 68.50 272 LEU A CA 1
ATOM 2123 C C . LEU A 1 272 ? 2.281 16.478 3.398 1.00 68.50 272 LEU A C 1
ATOM 2125 O O . LEU A 1 272 ? 3.152 16.739 2.573 1.00 68.50 272 LEU A O 1
ATOM 2129 N N . THR A 1 273 ? 1.866 15.228 3.617 1.00 63.62 273 THR A N 1
ATOM 2130 C CA . THR A 1 273 ? 2.322 14.102 2.793 1.00 63.62 273 THR A CA 1
ATOM 2131 C C . THR A 1 273 ? 1.857 14.267 1.350 1.00 63.62 273 THR A C 1
ATOM 2133 O O . THR A 1 273 ? 2.680 14.179 0.449 1.00 63.62 273 THR A O 1
ATOM 2136 N N . ALA A 1 274 ? 0.582 14.586 1.122 1.00 63.62 274 ALA A N 1
ATOM 2137 C CA . ALA A 1 274 ? 0.028 14.754 -0.218 1.00 63.62 274 ALA A CA 1
ATOM 2138 C C . ALA A 1 274 ? 0.670 15.916 -0.999 1.00 63.62 274 ALA A C 1
ATOM 2140 O O . ALA A 1 274 ? 0.926 15.768 -2.185 1.00 63.62 274 ALA A O 1
ATOM 2141 N N . THR A 1 275 ? 1.024 17.031 -0.343 1.00 58.06 275 THR A N 1
ATOM 2142 C CA . THR A 1 275 ? 1.767 18.141 -0.981 1.00 58.06 275 THR A CA 1
ATOM 2143 C C . THR A 1 275 ? 3.193 17.778 -1.394 1.00 58.06 275 THR A C 1
ATOM 2145 O O . THR A 1 275 ? 3.813 18.517 -2.149 1.00 58.06 275 THR A O 1
ATOM 2148 N N . ARG A 1 276 ? 3.746 16.685 -0.854 1.00 53.75 276 ARG A N 1
ATOM 2149 C CA . ARG A 1 276 ? 5.115 16.227 -1.133 1.00 53.75 276 ARG A CA 1
ATOM 2150 C C . ARG A 1 276 ? 5.167 15.111 -2.172 1.00 53.75 276 ARG A C 1
ATOM 2152 O O . ARG A 1 276 ? 6.261 14.740 -2.582 1.00 53.75 276 ARG A O 1
ATOM 2159 N N . VAL A 1 277 ? 4.021 14.569 -2.584 1.00 53.66 277 VAL A N 1
ATOM 2160 C CA . VAL A 1 277 ? 3.961 13.615 -3.692 1.00 53.66 277 VAL A CA 1
ATOM 2161 C C . VAL A 1 277 ? 4.004 14.432 -4.981 1.00 53.66 277 VAL A C 1
ATOM 2163 O O . VAL A 1 277 ? 3.006 15.032 -5.372 1.00 53.66 277 VAL A O 1
ATOM 2166 N N . ALA A 1 278 ? 5.186 14.520 -5.594 1.00 57.84 278 ALA A N 1
ATOM 2167 C CA . ALA A 1 278 ? 5.338 15.118 -6.914 1.00 57.84 278 ALA A CA 1
ATOM 2168 C C . ALA A 1 278 ? 4.474 14.341 -7.918 1.00 57.84 278 ALA A C 1
ATOM 2170 O O . ALA A 1 278 ? 4.507 13.109 -7.949 1.00 57.84 278 ALA A O 1
ATOM 2171 N N . VAL A 1 279 ? 3.687 15.057 -8.720 1.00 66.44 279 VAL A N 1
ATOM 2172 C CA . VAL A 1 279 ? 2.995 14.453 -9.862 1.00 66.44 279 VAL A CA 1
ATOM 2173 C C . VAL A 1 279 ? 4.052 14.163 -10.922 1.00 66.44 279 VAL A C 1
ATOM 2175 O O . VAL A 1 279 ? 4.870 15.034 -11.223 1.00 66.44 279 VAL A O 1
ATOM 2178 N N . SER A 1 280 ? 4.063 12.943 -11.459 1.00 72.75 280 SER A N 1
ATOM 2179 C CA . SER A 1 280 ? 5.013 12.570 -12.510 1.00 72.75 280 SER A CA 1
ATOM 2180 C C . SER A 1 280 ? 4.806 13.453 -13.746 1.00 72.75 280 SER A C 1
ATOM 2182 O O . SER A 1 280 ? 3.684 13.875 -14.043 1.00 72.75 280 SER A O 1
ATOM 2184 N N . LEU A 1 281 ? 5.888 13.748 -14.469 1.00 81.75 281 LEU A N 1
ATOM 2185 C CA . LEU A 1 281 ? 5.783 14.341 -15.804 1.00 81.75 281 LEU A CA 1
ATOM 2186 C C . LEU A 1 281 ? 5.129 13.339 -16.756 1.00 81.75 281 LEU A C 1
ATOM 2188 O O . LEU A 1 281 ? 5.260 12.133 -16.557 1.00 81.75 281 LEU A O 1
ATOM 2192 N N . SER A 1 282 ? 4.430 13.838 -17.773 1.00 82.75 282 SER A N 1
ATOM 2193 C CA . SER A 1 282 ? 3.734 12.999 -18.745 1.00 82.75 282 SER A CA 1
ATOM 2194 C C . SER A 1 282 ? 4.733 12.243 -19.633 1.00 82.75 282 SER A C 1
ATOM 2196 O O . SER A 1 282 ? 5.407 12.877 -20.451 1.00 82.75 282 SER A O 1
ATOM 2198 N N . PRO A 1 283 ? 4.824 10.900 -19.547 1.00 80.75 283 PRO A N 1
ATOM 2199 C CA . PRO A 1 283 ? 5.570 10.127 -20.539 1.00 80.75 283 PRO A CA 1
ATOM 2200 C C . PRO A 1 283 ? 4.900 10.200 -21.919 1.00 80.75 283 PRO A C 1
ATOM 2202 O O . PRO A 1 283 ? 5.585 10.159 -22.938 1.00 80.75 283 PRO A O 1
ATOM 2205 N N . GLN A 1 284 ? 3.576 10.386 -21.955 1.00 82.81 284 GLN A N 1
ATOM 2206 C CA . GLN A 1 284 ? 2.802 10.514 -23.185 1.00 82.81 284 GLN A CA 1
ATOM 2207 C C . GLN A 1 284 ? 3.240 11.722 -24.019 1.00 82.81 284 GLN A C 1
ATOM 2209 O O . GLN A 1 284 ? 3.281 11.621 -25.238 1.00 82.81 284 GLN A O 1
ATOM 2214 N N . GLN A 1 285 ? 3.631 12.840 -23.395 1.00 87.44 285 GLN A N 1
ATOM 2215 C CA . GLN A 1 285 ? 4.151 13.997 -24.132 1.00 87.44 285 GLN A CA 1
ATOM 2216 C C . GLN A 1 285 ? 5.435 13.650 -24.892 1.00 87.44 285 GLN A C 1
ATOM 2218 O O . GLN A 1 285 ? 5.557 13.983 -26.065 1.00 87.44 285 GLN A O 1
ATOM 2223 N N . PHE A 1 286 ? 6.373 12.943 -24.257 1.00 88.12 286 PHE A N 1
ATOM 2224 C CA . PHE A 1 286 ? 7.595 12.500 -24.931 1.00 88.12 286 PHE A CA 1
ATOM 2225 C C . PHE A 1 286 ? 7.304 11.504 -26.052 1.00 88.12 286 PHE A C 1
ATOM 2227 O O . PHE A 1 286 ? 7.896 11.625 -27.121 1.00 88.12 286 PHE A O 1
ATOM 2234 N N . LEU A 1 287 ? 6.369 10.577 -25.829 1.00 84.62 287 LEU A N 1
ATOM 2235 C CA . LEU A 1 287 ? 5.941 9.609 -26.835 1.00 84.62 287 LEU A CA 1
ATOM 2236 C C . LEU A 1 287 ? 5.314 10.312 -28.047 1.00 84.62 287 LEU A C 1
ATOM 2238 O O . LEU A 1 287 ? 5.726 10.098 -29.175 1.00 84.62 287 LEU A O 1
ATOM 2242 N N . THR A 1 288 ? 4.342 11.192 -27.819 1.00 83.94 288 THR A N 1
ATOM 2243 C CA . THR A 1 288 ? 3.591 11.864 -28.884 1.00 83.94 288 THR A CA 1
ATOM 2244 C C . THR A 1 288 ? 4.413 12.913 -29.628 1.00 83.94 288 THR A C 1
ATOM 2246 O O . THR A 1 288 ? 4.224 13.084 -30.830 1.00 83.94 288 THR A O 1
ATOM 2249 N N . CYS A 1 289 ? 5.274 13.655 -28.930 1.00 87.62 289 CYS A N 1
ATOM 2250 C CA . CYS A 1 289 ? 5.884 14.860 -29.485 1.00 87.62 289 CYS A CA 1
ATOM 2251 C C . CYS A 1 289 ? 7.305 14.659 -29.996 1.00 87.62 289 CYS A C 1
ATOM 2253 O O . CYS A 1 289 ? 7.767 15.483 -30.785 1.00 87.62 289 CYS A O 1
ATOM 2255 N N . SER A 1 290 ? 8.011 13.612 -29.553 1.00 90.56 290 SER A N 1
ATOM 2256 C CA . SER A 1 290 ? 9.392 13.429 -29.981 1.00 90.56 290 SER A CA 1
ATOM 2257 C C . SER A 1 290 ? 9.455 12.688 -31.305 1.00 90.56 290 SER A C 1
ATOM 2259 O O . SER A 1 290 ? 8.967 11.567 -31.416 1.00 90.56 290 SER A O 1
ATOM 2261 N N . SER A 1 291 ? 10.091 13.314 -32.291 1.00 90.50 291 SER A N 1
ATOM 2262 C CA . SER A 1 291 ? 10.281 12.753 -33.638 1.00 90.50 291 SER A CA 1
ATOM 2263 C C . SER A 1 291 ? 11.730 12.838 -34.123 1.00 90.50 291 SER A C 1
ATOM 2265 O O . SER A 1 291 ? 12.028 12.572 -35.289 1.00 90.50 291 SER A O 1
ATOM 2267 N N . LEU A 1 292 ? 12.647 13.224 -33.228 1.00 90.81 292 LEU A N 1
ATOM 2268 C CA . LEU A 1 292 ? 14.047 13.447 -33.558 1.00 90.81 292 LEU A CA 1
ATOM 2269 C C . LEU A 1 292 ? 14.715 12.182 -34.115 1.00 90.81 292 LEU A C 1
ATOM 2271 O O . LEU A 1 292 ? 14.751 11.133 -33.463 1.00 90.81 292 LEU A O 1
ATOM 2275 N N . GLN A 1 293 ? 15.318 12.343 -35.294 1.00 93.31 293 GLN A N 1
ATOM 2276 C CA . GLN A 1 293 ? 16.288 11.415 -35.859 1.00 93.31 293 GLN A CA 1
ATOM 2277 C C . GLN A 1 293 ? 17.698 11.889 -35.517 1.00 93.31 293 GLN A C 1
ATOM 2279 O O . GLN A 1 293 ? 18.082 13.004 -35.872 1.00 93.31 293 GLN A O 1
ATOM 2284 N N . THR A 1 294 ? 18.489 11.064 -34.838 1.00 91.44 294 THR A N 1
ATOM 2285 C CA . THR A 1 294 ? 19.865 11.422 -34.485 1.00 91.44 294 THR A CA 1
ATOM 2286 C C . THR A 1 294 ? 20.750 10.193 -34.356 1.00 91.44 294 THR A C 1
ATOM 2288 O O . THR A 1 294 ? 20.293 9.111 -33.994 1.00 91.44 294 THR A O 1
ATOM 2291 N N . THR A 1 295 ? 22.045 10.387 -34.585 1.00 92.19 295 THR A N 1
ATOM 2292 C CA . THR A 1 295 ? 23.083 9.413 -34.248 1.00 92.19 295 THR A CA 1
ATOM 2293 C C . THR A 1 295 ? 23.964 10.014 -33.166 1.00 92.19 295 THR A C 1
ATOM 2295 O O . THR A 1 295 ? 24.399 11.156 -33.304 1.00 92.19 295 THR A O 1
ATOM 2298 N N . GLN A 1 296 ? 24.211 9.270 -32.090 1.00 91.12 296 GLN A N 1
ATOM 2299 C CA . GLN A 1 296 ? 25.084 9.699 -31.001 1.00 91.12 296 GLN A CA 1
ATOM 2300 C C . GLN A 1 296 ? 26.124 8.639 -30.669 1.00 91.12 296 GLN A C 1
ATOM 2302 O O . GLN A 1 296 ? 25.805 7.460 -30.518 1.00 91.12 296 GLN A O 1
ATOM 2307 N N . THR A 1 297 ? 27.374 9.071 -30.525 1.00 92.44 297 THR A N 1
ATOM 2308 C CA . THR A 1 297 ? 28.463 8.212 -30.053 1.00 92.44 297 THR A CA 1
ATOM 2309 C C . THR A 1 297 ? 28.520 8.284 -28.538 1.00 92.44 297 THR A C 1
ATOM 2311 O O . THR A 1 297 ? 28.718 9.357 -27.975 1.00 92.44 297 THR A O 1
ATOM 2314 N N . PHE A 1 298 ? 28.340 7.140 -27.888 1.00 92.62 298 PHE A N 1
ATOM 2315 C CA . PHE A 1 298 ? 28.493 6.995 -26.447 1.00 92.62 298 PHE A CA 1
ATOM 2316 C C . PHE A 1 298 ? 29.876 6.421 -26.160 1.00 92.62 298 PHE A C 1
ATOM 2318 O O . PHE A 1 298 ? 30.324 5.489 -26.836 1.00 92.62 298 PHE A O 1
ATOM 2325 N N . GLU A 1 299 ? 30.537 6.979 -25.153 1.00 92.12 299 GLU A N 1
ATOM 2326 C CA . GLU A 1 299 ? 31.828 6.497 -24.670 1.00 92.12 299 GLU A CA 1
ATOM 2327 C C . GLU A 1 299 ? 31.620 5.618 -23.439 1.00 92.12 299 GLU A C 1
ATOM 2329 O O . GLU A 1 299 ? 30.700 5.840 -22.651 1.00 92.12 299 GLU A O 1
ATOM 2334 N N . TYR A 1 300 ? 32.458 4.597 -23.288 1.00 91.88 300 TYR A N 1
ATOM 2335 C CA . TYR A 1 300 ? 32.370 3.600 -22.229 1.00 91.88 300 TYR A CA 1
ATOM 2336 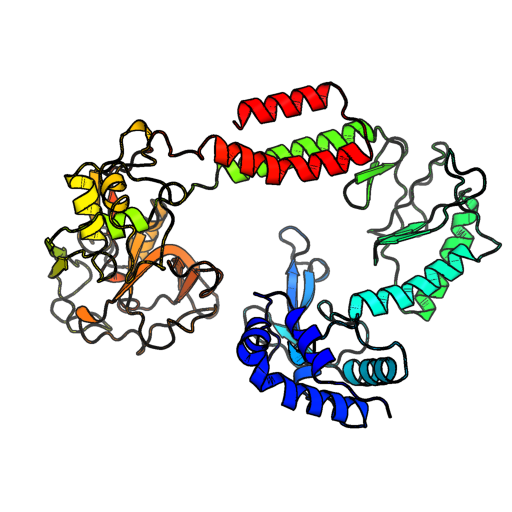C C . TYR A 1 300 ? 33.754 3.337 -21.644 1.00 91.88 300 TYR A C 1
ATOM 2338 O O . TYR A 1 300 ? 34.377 2.311 -21.900 1.00 91.88 300 TYR A O 1
ATOM 2346 N N . CYS A 1 301 ? 34.228 4.258 -20.810 1.00 88.12 301 CYS A N 1
ATOM 2347 C CA . CYS A 1 301 ? 35.534 4.214 -20.149 1.00 88.12 301 CYS A CA 1
ATOM 2348 C C . CYS A 1 301 ? 35.777 2.970 -19.272 1.00 88.12 301 CYS A C 1
ATOM 2350 O O . CYS A 1 301 ? 36.911 2.691 -18.889 1.00 88.12 301 CYS A O 1
ATOM 2352 N N . TRP A 1 302 ? 34.720 2.229 -18.929 1.00 88.00 302 TRP A N 1
ATOM 2353 C CA . TRP A 1 302 ? 34.769 0.974 -18.176 1.00 88.00 302 TRP A CA 1
ATOM 2354 C C . TRP A 1 302 ? 34.782 -0.275 -19.076 1.00 88.00 302 TRP A C 1
ATOM 2356 O O . TRP A 1 302 ? 35.008 -1.378 -18.576 1.00 88.00 302 TRP A O 1
ATOM 2366 N N . ALA A 1 303 ? 34.521 -0.121 -20.378 1.00 89.56 303 ALA A N 1
ATOM 2367 C CA . ALA A 1 303 ? 34.601 -1.191 -21.364 1.00 89.56 303 ALA A CA 1
ATOM 2368 C C . ALA A 1 303 ? 36.036 -1.350 -21.893 1.00 89.56 303 ALA A C 1
ATOM 2370 O O . ALA A 1 303 ? 36.917 -0.529 -21.640 1.00 89.56 303 ALA A O 1
ATOM 2371 N N . SER A 1 304 ? 36.276 -2.428 -22.636 1.00 84.31 304 SER A N 1
ATOM 2372 C CA . SER A 1 304 ? 37.544 -2.671 -23.323 1.00 84.31 304 SER A CA 1
ATOM 2373 C C . SER A 1 304 ? 37.281 -3.102 -24.760 1.00 84.31 304 SER A C 1
ATOM 2375 O O . SER A 1 304 ? 36.234 -3.684 -25.038 1.00 84.31 304 SER A O 1
ATOM 2377 N N . ASP A 1 305 ? 38.239 -2.887 -25.661 1.00 78.25 305 ASP A N 1
ATOM 2378 C CA . ASP A 1 305 ? 38.103 -3.303 -27.067 1.00 78.25 305 ASP A CA 1
ATOM 2379 C C . ASP A 1 305 ? 38.051 -4.837 -27.231 1.00 78.25 305 ASP A C 1
ATOM 2381 O O . ASP A 1 305 ? 37.668 -5.345 -28.281 1.00 78.25 305 ASP A O 1
ATOM 2385 N N . GLY A 1 306 ? 38.401 -5.587 -26.178 1.00 80.62 306 GLY A N 1
ATOM 2386 C CA . GLY A 1 306 ? 38.233 -7.040 -26.093 1.00 80.62 306 GLY A CA 1
ATOM 2387 C C . GLY A 1 306 ? 36.842 -7.494 -25.632 1.00 80.62 306 GLY A C 1
ATOM 2388 O O . GLY A 1 306 ? 36.638 -8.692 -25.430 1.00 80.62 306 GLY A O 1
ATOM 2389 N N . GLY A 1 307 ? 35.899 -6.568 -25.440 1.00 84.62 307 GLY A N 1
ATOM 2390 C CA . GLY A 1 307 ? 34.566 -6.845 -24.917 1.00 84.62 307 GLY A CA 1
ATOM 2391 C C . GLY A 1 307 ? 34.448 -6.673 -23.402 1.00 84.62 307 GLY A C 1
ATOM 2392 O O . GLY A 1 307 ? 35.398 -6.331 -22.692 1.00 84.62 307 GLY A O 1
ATOM 2393 N N . VAL A 1 308 ? 33.242 -6.926 -22.898 1.00 89.25 308 VAL A N 1
ATOM 2394 C CA . VAL A 1 308 ? 32.894 -6.912 -21.470 1.00 89.25 308 VAL A CA 1
ATOM 2395 C C . VAL A 1 308 ? 32.284 -8.270 -21.109 1.00 89.25 308 VAL A C 1
ATOM 2397 O O . VAL A 1 308 ? 31.606 -8.873 -21.947 1.00 89.25 308 VAL A O 1
ATOM 2400 N N . PRO A 1 309 ? 32.465 -8.789 -19.879 1.00 89.25 309 PRO A N 1
ATOM 2401 C CA . PRO A 1 309 ? 31.727 -9.962 -19.420 1.00 89.25 309 PRO A CA 1
ATOM 2402 C C . PRO A 1 309 ? 30.222 -9.842 -19.712 1.00 89.25 309 PRO A C 1
ATOM 2404 O O . PRO A 1 309 ? 29.567 -8.908 -19.262 1.00 89.25 309 PRO A O 1
ATOM 2407 N N . GLY A 1 310 ? 29.676 -10.788 -20.482 1.00 87.12 310 GLY A N 1
ATOM 2408 C CA . GLY A 1 310 ? 28.270 -10.785 -20.910 1.00 87.12 310 GLY A CA 1
ATOM 2409 C C . GLY A 1 310 ? 27.970 -10.059 -22.223 1.00 87.12 310 GLY A C 1
ATOM 2410 O O . GLY A 1 310 ? 26.880 -10.245 -22.745 1.00 87.12 310 GLY A O 1
ATOM 2411 N N . ALA A 1 311 ? 28.908 -9.303 -22.793 1.00 92.31 311 ALA A N 1
ATOM 2412 C CA . ALA A 1 311 ? 28.751 -8.632 -24.084 1.00 92.31 311 ALA A CA 1
ATOM 2413 C C . ALA A 1 311 ? 30.106 -8.493 -24.794 1.00 92.31 311 ALA A C 1
ATOM 2415 O O . ALA A 1 311 ? 30.832 -7.513 -24.621 1.00 92.31 311 ALA A O 1
ATOM 2416 N N . SER A 1 312 ? 30.455 -9.482 -25.619 1.00 91.88 312 SER A N 1
ATOM 2417 C CA . SER A 1 312 ? 31.712 -9.489 -26.386 1.00 91.88 312 SER A CA 1
ATOM 2418 C C . SER A 1 312 ? 31.760 -8.431 -27.492 1.00 91.88 312 SER A C 1
ATOM 2420 O O . SER A 1 312 ? 32.838 -8.072 -27.946 1.00 91.88 312 SER A O 1
ATOM 2422 N N . TRP A 1 313 ? 30.601 -7.934 -27.922 1.00 91.38 313 TRP A N 1
ATOM 2423 C CA . TRP A 1 313 ? 30.468 -6.873 -28.921 1.00 91.38 313 TRP A CA 1
ATOM 2424 C C . TRP A 1 313 ? 30.674 -5.468 -28.339 1.00 91.38 313 TRP A C 1
ATOM 2426 O O . TRP A 1 313 ? 30.771 -4.510 -29.105 1.00 91.38 313 TRP A O 1
ATOM 2436 N N . MET A 1 314 ? 30.701 -5.328 -27.009 1.00 91.00 314 MET A N 1
ATOM 2437 C CA . MET A 1 314 ? 30.838 -4.035 -26.344 1.00 91.00 314 MET A CA 1
ATOM 2438 C C . MET A 1 314 ? 32.229 -3.450 -26.605 1.00 91.00 314 MET A C 1
ATOM 2440 O O . MET A 1 314 ? 33.230 -4.131 -26.410 1.00 91.00 314 MET A O 1
ATOM 2444 N N . GLN A 1 315 ? 32.289 -2.185 -27.013 1.00 90.94 315 GLN A N 1
ATOM 2445 C CA . GLN A 1 315 ? 33.531 -1.459 -27.282 1.00 90.94 315 GLN A CA 1
ATOM 2446 C C . GLN A 1 315 ? 33.610 -0.206 -26.410 1.00 90.94 315 GLN A C 1
ATOM 2448 O O . GLN A 1 315 ? 32.624 0.200 -25.791 1.00 90.94 315 GLN A O 1
ATOM 2453 N N . THR A 1 316 ? 34.786 0.417 -26.378 1.00 91.75 316 THR A N 1
ATOM 2454 C CA . THR A 1 316 ? 35.025 1.680 -25.664 1.00 91.75 316 THR A CA 1
ATOM 2455 C C . THR A 1 316 ? 34.234 2.856 -26.245 1.00 91.75 316 THR A C 1
ATOM 2457 O O . THR A 1 316 ? 33.950 3.810 -25.525 1.00 91.75 316 THR A O 1
ATOM 2460 N N . GLN A 1 317 ? 33.813 2.774 -27.512 1.00 92.19 317 GLN A N 1
ATOM 2461 C CA . GLN A 1 317 ? 32.920 3.732 -28.164 1.00 92.19 317 GLN A CA 1
ATOM 2462 C C . GLN A 1 317 ? 31.887 2.997 -29.023 1.00 92.19 317 GLN A C 1
ATOM 2464 O O . GLN A 1 317 ? 32.238 2.116 -29.806 1.00 92.19 317 GLN A O 1
ATOM 2469 N N . ILE A 1 318 ? 30.607 3.358 -28.899 1.00 91.38 318 ILE A N 1
ATOM 2470 C CA . ILE A 1 318 ? 29.526 2.779 -29.712 1.00 91.38 318 ILE A CA 1
ATOM 2471 C C . ILE A 1 318 ? 28.630 3.890 -30.246 1.00 91.38 318 ILE A C 1
ATOM 2473 O O . ILE A 1 318 ? 28.196 4.771 -29.508 1.00 91.38 318 ILE A O 1
ATOM 2477 N N . MET A 1 319 ? 28.307 3.804 -31.536 1.00 91.94 319 MET A N 1
ATOM 2478 C CA . MET A 1 319 ? 27.304 4.658 -32.169 1.00 91.94 319 MET A CA 1
ATOM 2479 C C . MET A 1 319 ? 25.895 4.088 -31.975 1.00 91.94 319 MET A C 1
ATOM 2481 O O . MET A 1 319 ? 25.627 2.923 -32.306 1.00 91.94 319 MET A O 1
ATOM 2485 N N . TRP A 1 320 ? 24.997 4.936 -31.482 1.00 90.00 320 TRP A N 1
ATOM 2486 C CA . TRP A 1 320 ? 23.572 4.682 -31.311 1.00 90.00 320 TRP A CA 1
ATOM 2487 C C . TRP A 1 320 ? 22.780 5.525 -32.298 1.00 90.00 320 TRP A C 1
ATOM 2489 O O . TRP A 1 320 ? 22.822 6.753 -32.257 1.00 90.00 320 TRP A O 1
ATOM 2499 N N . GLU A 1 321 ? 22.064 4.853 -33.188 1.00 89.81 321 GLU A N 1
ATOM 2500 C CA . GLU A 1 321 ? 21.113 5.478 -34.100 1.00 89.81 321 GLU A CA 1
ATOM 2501 C C . GLU A 1 321 ? 19.743 5.489 -33.421 1.00 89.81 321 GLU A C 1
ATOM 2503 O O . GLU A 1 321 ? 19.321 4.485 -32.847 1.00 89.81 321 GLU A O 1
ATOM 2508 N N . SER A 1 322 ? 19.068 6.632 -33.452 1.00 86.25 322 SER A N 1
ATOM 2509 C CA . SER A 1 322 ? 17.771 6.833 -32.818 1.00 86.25 322 SER A CA 1
ATOM 2510 C C . SER A 1 322 ? 16.818 7.522 -33.778 1.00 86.25 322 SER A C 1
ATOM 2512 O O . SER A 1 322 ? 17.148 8.559 -34.350 1.00 86.25 322 SER A O 1
ATOM 2514 N N . GLN A 1 323 ? 15.612 6.977 -33.877 1.00 91.12 323 GLN A N 1
ATOM 2515 C CA . GLN A 1 323 ? 14.439 7.624 -34.447 1.00 91.12 323 GLN A CA 1
ATOM 2516 C C . GLN A 1 323 ? 13.318 7.455 -33.429 1.00 91.12 323 GLN A C 1
ATOM 2518 O O . GLN A 1 323 ? 12.918 6.327 -33.152 1.00 91.12 323 GLN A O 1
ATOM 2523 N N . ASN A 1 324 ? 12.834 8.556 -32.863 1.00 90.31 324 ASN A N 1
ATOM 2524 C CA . ASN A 1 324 ? 11.619 8.506 -32.056 1.00 90.31 324 ASN A CA 1
ATOM 2525 C C . ASN A 1 324 ? 10.409 8.577 -32.990 1.00 90.31 324 ASN A C 1
ATOM 2527 O O . ASN A 1 324 ? 10.384 9.411 -33.895 1.00 90.31 324 ASN A O 1
ATOM 2531 N N . ASP A 1 325 ? 9.446 7.677 -32.816 1.00 86.12 325 ASP A N 1
ATOM 2532 C CA . ASP A 1 325 ? 8.272 7.589 -33.690 1.00 86.12 325 ASP A CA 1
ATOM 2533 C C . ASP A 1 325 ? 7.038 7.100 -32.922 1.00 86.12 325 ASP A C 1
ATOM 2535 O O . ASP A 1 325 ? 6.471 6.037 -33.186 1.00 86.12 325 ASP A O 1
ATOM 2539 N N . GLY A 1 326 ? 6.630 7.857 -31.902 1.00 82.19 326 GLY A N 1
ATOM 2540 C CA . GLY A 1 326 ? 5.435 7.516 -31.135 1.00 82.19 326 GLY A CA 1
ATOM 2541 C C . GLY A 1 326 ? 5.497 6.112 -30.538 1.00 82.19 326 GLY A C 1
ATOM 2542 O O . GLY A 1 326 ? 6.498 5.697 -29.954 1.00 82.19 326 GLY A O 1
ATOM 2543 N N . CYS A 1 327 ? 4.411 5.360 -30.719 1.00 76.25 327 CYS A N 1
ATOM 2544 C CA . CYS A 1 327 ? 4.298 3.980 -30.252 1.00 76.25 327 CYS A CA 1
ATOM 2545 C C . CYS A 1 327 ? 5.214 2.989 -30.996 1.00 76.25 327 CYS A C 1
ATOM 2547 O O . CYS A 1 327 ? 5.339 1.854 -30.545 1.00 76.25 327 CYS A O 1
ATOM 2549 N N . ASN A 1 328 ? 5.866 3.388 -32.097 1.00 80.12 328 ASN A N 1
ATOM 2550 C CA . ASN A 1 328 ? 6.798 2.524 -32.832 1.00 80.12 328 ASN A CA 1
ATOM 2551 C C . ASN A 1 328 ? 8.186 2.448 -32.172 1.00 80.12 328 ASN A C 1
ATOM 2553 O O . ASN A 1 328 ? 9.027 1.658 -32.600 1.00 80.12 328 ASN A O 1
ATOM 2557 N N . GLY A 1 329 ? 8.415 3.226 -31.109 1.00 82.31 329 GLY A N 1
ATOM 2558 C CA . GLY A 1 329 ? 9.618 3.168 -30.288 1.00 82.31 329 GLY A CA 1
ATOM 2559 C C . GLY A 1 329 ? 10.521 4.388 -30.440 1.00 82.31 329 GLY A C 1
ATOM 2560 O O . GLY A 1 329 ? 10.184 5.383 -31.084 1.00 82.31 329 GLY A O 1
ATOM 2561 N N . GLY A 1 330 ? 11.671 4.322 -29.773 1.00 87.44 330 GLY A N 1
ATOM 2562 C CA . GLY A 1 330 ? 12.624 5.421 -29.706 1.00 87.44 330 GLY A CA 1
ATOM 2563 C C . GLY A 1 330 ? 13.636 5.255 -28.578 1.00 87.44 330 GLY A C 1
ATOM 2564 O O . GLY A 1 330 ? 13.595 4.283 -27.823 1.00 87.44 330 GLY A O 1
ATOM 2565 N N . MET A 1 331 ? 14.537 6.227 -28.444 1.00 89.12 331 MET A N 1
ATOM 2566 C CA . MET A 1 331 ? 15.555 6.260 -27.395 1.00 89.12 331 MET A CA 1
ATOM 2567 C C . MET A 1 331 ? 15.382 7.488 -26.498 1.00 89.12 331 MET A C 1
ATOM 2569 O O . MET A 1 331 ? 15.203 8.618 -26.961 1.00 89.12 331 MET A O 1
ATOM 2573 N N . THR A 1 332 ? 15.534 7.288 -25.186 1.00 90.38 332 THR A N 1
ATOM 2574 C CA . THR A 1 332 ? 15.287 8.333 -24.178 1.00 90.38 332 THR A CA 1
ATOM 2575 C C . THR A 1 332 ? 16.175 9.567 -24.348 1.00 90.38 332 THR A C 1
ATOM 2577 O O . THR A 1 332 ? 15.723 10.689 -24.133 1.00 90.38 332 THR A O 1
ATOM 2580 N N . HIS A 1 333 ? 17.428 9.394 -24.781 1.00 90.94 333 HIS A N 1
ATOM 2581 C CA . HIS A 1 333 ? 18.325 10.525 -25.042 1.00 90.94 333 HIS A CA 1
ATOM 2582 C C . HIS A 1 333 ? 17.819 11.409 -26.191 1.00 90.94 333 HIS A C 1
ATOM 2584 O O . HIS A 1 333 ? 17.849 12.628 -26.064 1.00 90.94 333 HIS A O 1
ATOM 2590 N N . GLY A 1 334 ? 17.294 10.809 -27.267 1.00 91.81 334 GLY A N 1
ATOM 2591 C CA . GLY A 1 334 ? 16.682 11.533 -28.378 1.00 91.81 334 GLY A CA 1
ATOM 2592 C C . GLY A 1 334 ? 15.478 12.341 -27.902 1.00 91.81 334 GLY A C 1
ATOM 2593 O O . GLY A 1 334 ? 15.350 13.508 -28.252 1.00 91.81 334 GLY A O 1
ATOM 2594 N N . ALA A 1 335 ? 14.672 11.772 -27.000 1.00 92.25 335 ALA A N 1
ATOM 2595 C CA . ALA A 1 335 ? 13.524 12.463 -26.414 1.00 92.25 335 ALA A CA 1
ATOM 2596 C C . ALA A 1 335 ? 13.946 13.662 -25.543 1.00 92.25 335 ALA A C 1
ATOM 2598 O O . ALA A 1 335 ? 13.348 14.735 -25.624 1.00 92.25 335 ALA A O 1
ATOM 2599 N N . PHE A 1 336 ? 15.006 13.518 -24.740 1.00 93.50 336 PHE A N 1
ATOM 2600 C CA . PHE A 1 336 ? 15.555 14.633 -23.963 1.00 93.50 336 PHE A CA 1
ATOM 2601 C C . PHE A 1 336 ? 16.225 15.698 -24.837 1.00 93.50 336 PHE A C 1
ATOM 2603 O O . PHE A 1 336 ? 16.091 16.885 -24.544 1.00 93.50 336 PHE A O 1
ATOM 2610 N N . MET A 1 337 ? 16.924 15.299 -25.904 1.00 92.88 337 MET A N 1
ATOM 2611 C CA . MET A 1 337 ? 17.500 16.224 -26.883 1.00 92.88 337 MET A CA 1
ATOM 2612 C C . MET A 1 337 ? 16.419 17.065 -27.544 1.00 92.88 337 MET A C 1
ATOM 2614 O O . MET A 1 337 ? 16.539 18.286 -27.573 1.00 92.88 337 MET A O 1
ATOM 2618 N N . ASP A 1 338 ? 15.366 16.415 -28.031 1.00 92.25 338 ASP A N 1
ATOM 2619 C CA . ASP A 1 338 ? 14.245 17.056 -28.710 1.00 92.25 338 ASP A CA 1
ATOM 2620 C C . ASP A 1 338 ? 13.565 18.078 -27.785 1.00 92.25 338 ASP A C 1
ATOM 2622 O O . ASP A 1 338 ? 13.420 19.252 -28.131 1.00 92.25 338 ASP A O 1
ATOM 2626 N N . ALA A 1 339 ? 13.280 17.672 -26.542 1.00 92.00 339 ALA A N 1
ATOM 2627 C CA . ALA A 1 339 ? 12.697 18.550 -25.533 1.00 92.00 339 ALA A CA 1
ATOM 2628 C C . ALA A 1 339 ? 13.595 19.741 -25.161 1.00 92.00 339 ALA A C 1
ATOM 2630 O O . ALA A 1 339 ? 13.096 20.852 -24.972 1.00 92.00 339 ALA A O 1
ATOM 2631 N N . ALA A 1 340 ? 14.910 19.536 -25.059 1.00 93.00 340 ALA A N 1
ATOM 2632 C CA . ALA A 1 340 ? 15.859 20.596 -24.734 1.00 93.00 340 ALA A CA 1
ATOM 2633 C C . ALA A 1 340 ? 16.059 21.581 -25.897 1.00 93.00 340 ALA A C 1
ATOM 2635 O O . ALA A 1 340 ? 15.994 22.792 -25.696 1.00 93.00 340 ALA A O 1
ATOM 2636 N N . GLN A 1 341 ? 16.276 21.080 -27.116 1.00 92.00 341 GLN A N 1
ATOM 2637 C CA . GLN A 1 341 ? 16.524 21.905 -28.305 1.00 92.00 341 GLN A CA 1
ATOM 2638 C C . GLN A 1 341 ? 15.304 22.753 -28.671 1.00 92.00 341 GLN A C 1
ATOM 2640 O O . GLN A 1 341 ? 15.446 23.919 -29.039 1.00 92.00 341 GLN A O 1
ATOM 2645 N N . ASN A 1 342 ? 14.107 22.190 -28.503 1.00 90.06 342 ASN A N 1
ATOM 2646 C CA . ASN A 1 342 ? 12.851 22.875 -28.783 1.00 90.06 342 ASN A CA 1
ATOM 2647 C C . ASN A 1 342 ? 12.270 23.616 -27.567 1.00 90.06 342 ASN A C 1
ATOM 2649 O O . ASN A 1 342 ? 11.173 24.163 -27.661 1.00 90.06 342 ASN A O 1
ATOM 2653 N N . ASN A 1 343 ? 12.991 23.672 -26.438 1.00 89.44 343 ASN A N 1
ATOM 2654 C CA . ASN A 1 343 ? 12.574 24.350 -25.204 1.00 89.44 343 ASN A CA 1
ATOM 2655 C C . ASN A 1 343 ? 11.156 23.967 -24.745 1.00 89.44 343 ASN A C 1
ATOM 2657 O O . ASN A 1 343 ? 10.319 24.832 -24.466 1.00 89.44 343 ASN A O 1
ATOM 2661 N N . TRP A 1 344 ? 10.867 22.668 -24.682 1.00 89.69 344 TRP A N 1
ATOM 2662 C CA . TRP A 1 344 ? 9.536 22.192 -24.327 1.00 89.69 344 TRP A CA 1
ATOM 2663 C C . TRP A 1 344 ? 9.113 22.631 -22.926 1.00 89.69 344 TRP A C 1
ATOM 2665 O O . TRP A 1 344 ? 9.851 22.521 -21.943 1.00 89.69 344 TRP A O 1
ATOM 2675 N N . SER A 1 345 ? 7.854 23.049 -22.839 1.00 90.69 345 SER A N 1
ATOM 2676 C CA . SER A 1 345 ? 7.124 23.137 -21.580 1.00 90.69 345 SER A CA 1
ATOM 2677 C C . SER A 1 345 ? 6.587 21.748 -21.243 1.00 90.69 345 SER A C 1
ATOM 2679 O O . SER A 1 345 ? 5.543 21.338 -21.758 1.00 90.69 345 SER A O 1
ATOM 2681 N N . LEU A 1 346 ? 7.323 21.008 -20.412 1.00 90.62 346 LEU A N 1
ATOM 2682 C CA . LEU A 1 346 ? 6.941 19.655 -20.013 1.00 90.62 346 LEU A CA 1
ATOM 2683 C C . LEU A 1 346 ? 5.725 19.714 -19.097 1.00 90.62 346 LEU A C 1
ATOM 2685 O O . LEU A 1 346 ? 5.711 20.509 -18.158 1.00 90.62 346 LEU A O 1
ATOM 2689 N N . VAL A 1 347 ? 4.723 18.874 -19.337 1.00 86.50 347 VAL A N 1
ATOM 2690 C CA . VAL A 1 347 ? 3.478 18.846 -18.556 1.00 86.50 347 VAL A CA 1
ATOM 2691 C C . VAL A 1 347 ? 3.405 17.637 -17.627 1.00 86.50 347 VAL A C 1
ATOM 2693 O O . VAL A 1 347 ? 4.162 16.677 -17.756 1.00 86.50 347 VAL A O 1
ATOM 2696 N N . THR A 1 348 ? 2.492 17.682 -16.657 1.00 80.50 348 THR A N 1
ATOM 2697 C CA . THR A 1 348 ? 2.249 16.543 -15.758 1.00 80.50 348 THR A CA 1
ATOM 2698 C C . THR A 1 348 ? 1.467 15.429 -16.451 1.00 80.50 348 THR A C 1
ATOM 2700 O O . THR A 1 348 ? 0.702 15.689 -17.378 1.00 80.50 348 THR A O 1
ATOM 2703 N N . GLU A 1 349 ? 1.577 14.205 -15.940 1.00 72.62 349 GLU A N 1
ATOM 2704 C CA . GLU A 1 349 ? 0.744 13.062 -16.339 1.00 72.62 349 GLU A CA 1
ATOM 2705 C C . GLU A 1 349 ? -0.760 13.345 -16.174 1.00 72.62 349 GLU A C 1
ATOM 2707 O O . GLU A 1 349 ? -1.575 12.801 -16.897 1.00 72.62 349 GLU A O 1
ATOM 2712 N N . LEU A 1 350 ? -1.162 14.257 -15.287 1.00 72.69 350 LEU A N 1
ATOM 2713 C CA . LEU A 1 350 ? -2.572 14.650 -15.161 1.00 72.69 350 LEU A CA 1
ATOM 2714 C C . LEU A 1 350 ? -3.035 15.555 -16.308 1.00 72.69 350 LEU A C 1
ATOM 2716 O O . LEU A 1 350 ? -4.205 15.547 -16.675 1.00 72.69 350 LEU A O 1
ATOM 2720 N N . THR A 1 351 ? -2.128 16.371 -16.845 1.00 75.69 351 THR A N 1
ATOM 2721 C CA . THR A 1 351 ? -2.400 17.245 -17.993 1.00 75.69 351 THR A CA 1
ATOM 2722 C C . THR A 1 351 ? -2.463 16.440 -19.285 1.00 75.69 351 THR A C 1
ATOM 2724 O O . THR A 1 351 ? -3.274 16.741 -20.155 1.00 75.69 351 THR A O 1
ATOM 2727 N N . MET A 1 352 ? -1.607 15.426 -19.400 1.00 78.06 352 MET A N 1
ATOM 2728 C CA . MET A 1 352 ? -1.546 14.528 -20.546 1.00 78.06 352 MET A CA 1
ATOM 2729 C C . MET A 1 352 ? -1.363 13.092 -20.033 1.00 78.06 352 MET A C 1
ATOM 2731 O O . MET A 1 352 ? -0.220 12.640 -19.901 1.00 78.06 352 MET A O 1
ATOM 2735 N N . PRO A 1 353 ? -2.468 12.408 -19.677 1.00 72.06 353 PRO A N 1
ATOM 2736 C CA . PRO A 1 353 ? -2.429 11.022 -19.222 1.00 72.06 353 PRO A CA 1
ATOM 2737 C C . PRO A 1 353 ? -1.843 10.103 -20.283 1.00 72.06 353 PRO A C 1
ATOM 2739 O O . PRO A 1 353 ? -1.908 10.402 -21.475 1.00 72.06 353 PRO A O 1
ATOM 2742 N N . TYR A 1 354 ? -1.270 8.991 -19.836 1.00 69.88 354 TYR A N 1
ATOM 2743 C CA . TYR A 1 354 ? -0.905 7.910 -20.740 1.00 69.88 354 TYR A CA 1
ATOM 2744 C C . TYR A 1 354 ? -2.171 7.316 -21.369 1.00 69.88 354 TYR A C 1
ATOM 2746 O O . TYR A 1 354 ? -3.141 7.062 -20.654 1.00 69.88 354 TYR A O 1
ATOM 2754 N N . ASP A 1 355 ? -2.159 7.144 -22.690 1.00 67.50 355 ASP A N 1
ATOM 2755 C CA . ASP A 1 355 ? -3.271 6.597 -23.470 1.00 67.50 355 ASP A CA 1
ATOM 2756 C C . ASP A 1 355 ? -2.742 5.452 -24.340 1.00 67.50 355 ASP A C 1
ATOM 2758 O O . ASP A 1 355 ? -1.989 5.669 -25.292 1.00 67.50 355 ASP A O 1
ATOM 2762 N N . ASP A 1 356 ? -3.119 4.230 -23.978 1.00 59.91 356 ASP A N 1
ATOM 2763 C CA . ASP A 1 356 ? -2.793 2.994 -24.683 1.00 59.91 356 ASP A CA 1
ATOM 2764 C C . ASP A 1 356 ? -3.824 2.628 -25.770 1.00 59.91 356 ASP A C 1
ATOM 2766 O O . ASP A 1 356 ? -3.553 1.752 -26.594 1.00 59.91 356 ASP A O 1
ATOM 2770 N N . GLU A 1 357 ? -4.978 3.307 -25.840 1.00 48.16 357 GLU A N 1
ATOM 2771 C CA . GLU A 1 357 ? -6.106 2.926 -26.704 1.00 48.16 357 GLU A CA 1
ATOM 2772 C C . GLU A 1 357 ? -5.979 3.430 -28.159 1.00 48.16 357 GLU A C 1
ATOM 2774 O O . GLU A 1 357 ? -6.705 2.978 -29.048 1.00 48.16 357 GLU A O 1
ATOM 2779 N N . ASN A 1 358 ? -5.023 4.314 -28.466 1.00 45.12 358 ASN A N 1
ATOM 2780 C CA . ASN A 1 358 ? -4.881 4.938 -29.790 1.00 45.12 358 ASN A CA 1
ATOM 2781 C C . ASN A 1 358 ? -3.838 4.279 -30.718 1.00 45.12 358 ASN A C 1
ATOM 2783 O O . ASN A 1 358 ? -3.069 4.958 -31.397 1.00 45.12 358 ASN A O 1
ATOM 2787 N N . ALA A 1 359 ? -3.883 2.949 -30.847 1.00 42.47 359 ALA A N 1
ATOM 2788 C CA . ALA A 1 359 ? -3.232 2.228 -31.953 1.00 42.47 359 ALA A CA 1
ATOM 2789 C C . ALA A 1 359 ? -4.023 2.292 -33.284 1.00 42.47 359 ALA A C 1
ATOM 2791 O O . ALA A 1 359 ? -3.584 1.752 -34.299 1.00 42.47 359 ALA A O 1
ATOM 2792 N N . GLY A 1 360 ? -5.176 2.971 -33.330 1.00 39.16 360 GLY A N 1
ATOM 2793 C CA . GLY A 1 360 ? -5.889 3.202 -34.588 1.00 39.16 360 GLY A CA 1
ATOM 2794 C C . GLY A 1 360 ? -7.287 3.789 -34.426 1.00 39.16 360 GLY A C 1
ATOM 2795 O O . GLY A 1 360 ? -8.266 3.060 -34.525 1.00 39.16 360 GLY A O 1
ATOM 2796 N N . GLY A 1 361 ? -7.412 5.107 -34.232 1.00 33.22 361 GLY A N 1
ATOM 2797 C CA . GLY A 1 361 ? -8.738 5.737 -34.264 1.00 33.22 361 GLY A CA 1
ATOM 2798 C C . GLY A 1 361 ? -8.843 7.173 -33.755 1.00 33.22 361 GLY A C 1
ATOM 2799 O O . GLY A 1 361 ? -9.329 7.413 -32.662 1.00 33.22 361 GLY A O 1
ATOM 2800 N N . SER A 1 362 ? -8.539 8.150 -34.615 1.00 36.34 362 SER A N 1
ATOM 2801 C CA . SER A 1 362 ? -9.187 9.481 -34.626 1.00 36.34 362 SER A CA 1
ATOM 2802 C C . SER A 1 362 ? -9.286 10.278 -33.304 1.00 36.34 362 SER A C 1
ATOM 2804 O O . SER A 1 362 ? -10.357 10.756 -32.942 1.00 36.34 362 SER A O 1
ATOM 2806 N N . SER A 1 363 ? -8.150 10.570 -32.666 1.00 37.88 363 SER A N 1
ATOM 2807 C CA . SER A 1 363 ? -7.990 11.736 -31.766 1.00 37.88 363 SER A CA 1
ATOM 2808 C C . SER A 1 363 ? -6.776 12.619 -32.130 1.00 37.88 363 SER A C 1
ATOM 2810 O O . SER A 1 363 ? -6.390 13.525 -31.390 1.00 37.88 363 SER A O 1
ATOM 2812 N N . ALA A 1 364 ? -6.212 12.428 -33.330 1.00 41.75 364 ALA A N 1
ATOM 2813 C CA . ALA A 1 364 ? -5.031 13.138 -33.840 1.00 41.75 364 ALA A CA 1
ATOM 2814 C C . ALA A 1 364 ? -5.179 14.675 -33.943 1.00 41.75 364 ALA A C 1
ATOM 2816 O O . ALA A 1 364 ? -4.191 15.373 -34.155 1.00 41.75 364 ALA A O 1
ATOM 2817 N N . ALA A 1 365 ? -6.385 15.227 -33.774 1.00 40.38 365 ALA A N 1
ATOM 2818 C CA . ALA A 1 365 ? -6.623 16.667 -33.875 1.00 40.38 365 ALA A CA 1
ATOM 2819 C C . ALA A 1 365 ? -6.214 17.468 -32.620 1.00 40.38 365 ALA A C 1
ATOM 2821 O O . ALA A 1 365 ? -5.942 18.657 -32.746 1.00 40.38 365 ALA A O 1
ATOM 2822 N N . ASN A 1 366 ? -6.123 16.844 -31.433 1.00 45.69 366 ASN A N 1
ATOM 2823 C CA . ASN A 1 366 ? -5.717 17.533 -30.192 1.00 45.69 366 ASN A CA 1
ATOM 2824 C C . ASN A 1 366 ? -4.327 17.127 -29.670 1.00 45.69 366 ASN A C 1
ATOM 2826 O O . ASN A 1 366 ? -3.757 17.861 -28.862 1.00 45.69 366 ASN A O 1
ATOM 2830 N N . ALA A 1 367 ? -3.748 16.020 -30.149 1.00 50.53 367 ALA A N 1
ATOM 2831 C CA . ALA A 1 367 ? -2.439 15.528 -29.710 1.00 50.53 367 ALA A CA 1
ATOM 2832 C C . ALA A 1 367 ? -1.272 16.463 -30.098 1.00 50.53 367 ALA A C 1
ATOM 2834 O O . ALA A 1 367 ? -0.381 16.700 -29.285 1.00 50.53 367 ALA A O 1
ATOM 2835 N N . SER A 1 368 ? -1.308 17.083 -31.287 1.00 53.09 368 SER A N 1
ATOM 2836 C CA . SER A 1 368 ? -0.260 18.025 -31.725 1.00 53.09 368 SER A CA 1
ATOM 2837 C C . SER A 1 368 ? -0.267 19.347 -30.949 1.00 53.09 368 SER A C 1
ATOM 2839 O O . SER A 1 368 ? 0.774 19.985 -30.796 1.00 53.09 368 SER A O 1
ATOM 2841 N N . SER A 1 369 ? -1.420 19.742 -30.394 1.00 59.47 369 SER A N 1
ATOM 2842 C CA . SER A 1 369 ? -1.560 20.986 -29.627 1.00 59.47 369 SER A CA 1
ATOM 2843 C C . SER A 1 369 ? -0.825 20.965 -28.279 1.00 59.47 369 SER A C 1
ATOM 2845 O O . SER A 1 369 ? -0.534 22.024 -27.724 1.00 59.47 369 SER A O 1
ATOM 2847 N N . MET A 1 370 ? -0.496 19.773 -27.762 1.00 66.25 370 MET A N 1
ATOM 2848 C CA . MET A 1 370 ? 0.212 19.570 -26.489 1.00 66.25 370 MET A CA 1
ATOM 2849 C C . MET A 1 370 ? 1.739 19.434 -26.648 1.00 66.25 370 MET A C 1
ATOM 2851 O O . MET A 1 370 ? 2.456 19.320 -25.653 1.00 66.25 370 MET A O 1
ATOM 2855 N N . CYS A 1 371 ? 2.264 19.491 -27.875 1.00 73.25 371 CYS A N 1
ATOM 2856 C CA . CYS A 1 371 ? 3.710 19.552 -28.124 1.00 73.25 371 CYS A CA 1
ATOM 2857 C C . CYS A 1 371 ? 4.263 20.977 -27.998 1.00 73.25 371 CYS A C 1
ATOM 2859 O O . CYS A 1 371 ? 5.441 21.178 -27.716 1.00 73.25 371 CYS A O 1
ATOM 2861 N N . THR A 1 372 ? 3.392 21.978 -28.118 1.00 72.62 372 THR A N 1
ATOM 2862 C CA . THR A 1 372 ? 3.700 23.392 -27.885 1.00 72.62 372 THR A CA 1
ATOM 2863 C C . THR A 1 372 ? 2.785 23.939 -26.800 1.00 72.62 372 THR A C 1
ATOM 2865 O O . THR A 1 372 ? 1.755 24.554 -27.071 1.00 72.62 372 THR A O 1
ATOM 2868 N N . VAL A 1 373 ? 3.159 23.684 -25.549 1.00 78.19 373 VAL A N 1
ATOM 2869 C CA . VAL A 1 373 ? 2.428 24.158 -24.369 1.00 78.19 373 VAL A CA 1
ATOM 2870 C C . VAL A 1 373 ? 2.989 25.512 -23.931 1.00 78.19 373 VAL A C 1
ATOM 2872 O O . VAL A 1 373 ? 4.201 25.721 -23.933 1.00 78.19 373 VAL A O 1
ATOM 2875 N N . GLY A 1 374 ? 2.108 26.443 -23.561 1.00 77.25 374 GLY A N 1
ATOM 2876 C CA . GLY A 1 374 ? 2.512 27.728 -22.989 1.00 77.25 374 GLY A CA 1
ATOM 2877 C C . GLY A 1 374 ? 3.237 27.559 -21.649 1.00 77.25 374 GLY A C 1
ATOM 2878 O O . GLY A 1 374 ? 2.946 26.642 -20.878 1.00 77.25 374 GLY A O 1
ATOM 2879 N N . ALA A 1 375 ? 4.172 28.462 -21.344 1.00 75.94 375 ALA A N 1
ATOM 2880 C CA . ALA A 1 375 ? 4.965 28.411 -20.111 1.00 75.94 375 ALA A CA 1
ATOM 2881 C C . ALA A 1 375 ? 4.109 28.469 -18.823 1.00 75.94 375 ALA A C 1
ATOM 2883 O O . ALA A 1 375 ? 4.522 27.975 -17.775 1.00 75.94 375 ALA A O 1
ATOM 2884 N N . ASP A 1 376 ? 2.898 29.026 -18.902 1.00 75.38 376 ASP A N 1
ATOM 2885 C CA . ASP A 1 376 ? 1.888 29.074 -17.837 1.00 75.38 376 ASP A CA 1
ATOM 2886 C C . ASP A 1 376 ? 1.320 27.690 -17.464 1.00 75.38 376 ASP A C 1
ATOM 2888 O O . ASP A 1 376 ? 0.806 27.492 -16.358 1.00 75.38 376 ASP A O 1
ATOM 2892 N N . LYS A 1 377 ? 1.452 26.717 -18.370 1.00 75.56 377 LYS A N 1
ATOM 2893 C CA . LYS A 1 377 ? 1.027 25.323 -18.195 1.00 75.56 377 LYS A CA 1
ATOM 2894 C C . LYS A 1 377 ? 2.198 24.349 -18.020 1.00 75.56 377 LYS A C 1
ATOM 2896 O O . LYS A 1 377 ? 1.967 23.158 -17.829 1.00 75.56 377 LYS A O 1
ATOM 2901 N N . ALA A 1 378 ? 3.439 24.838 -18.042 1.00 85.50 378 ALA A N 1
ATOM 2902 C CA . ALA A 1 378 ? 4.628 24.020 -17.836 1.00 85.50 378 ALA A CA 1
ATOM 2903 C C . ALA A 1 378 ? 4.704 23.510 -16.390 1.00 85.50 378 ALA A C 1
ATOM 2905 O O . ALA A 1 378 ? 4.633 24.291 -15.442 1.00 85.50 378 ALA A O 1
ATOM 2906 N N . ALA A 1 379 ? 4.907 22.211 -16.213 1.00 85.06 379 ALA A N 1
ATOM 2907 C CA . ALA A 1 379 ? 5.275 21.587 -14.948 1.00 85.06 379 ALA A CA 1
ATOM 2908 C C . ALA A 1 379 ? 6.795 21.557 -14.750 1.00 85.06 379 ALA A C 1
ATOM 2910 O O . ALA A 1 379 ? 7.275 21.729 -13.630 1.00 85.06 379 ALA A O 1
ATOM 2911 N N . ALA A 1 380 ? 7.560 21.393 -15.827 1.00 89.81 380 ALA A N 1
ATOM 2912 C CA . ALA A 1 380 ? 9.013 21.471 -15.800 1.00 89.81 380 ALA A CA 1
ATOM 2913 C C . ALA A 1 380 ? 9.586 21.877 -17.164 1.00 89.81 380 ALA A C 1
ATOM 2915 O O . ALA A 1 380 ? 8.882 21.914 -18.171 1.00 89.81 380 ALA A O 1
ATOM 2916 N N . SER A 1 381 ? 10.884 22.146 -17.194 1.00 91.31 381 SER A N 1
ATOM 2917 C CA . SER A 1 381 ? 11.690 22.208 -18.413 1.00 91.31 381 SER A CA 1
ATOM 2918 C C . SER A 1 381 ? 13.073 21.625 -18.148 1.00 91.31 381 SER A C 1
ATOM 2920 O O . SER A 1 381 ? 13.484 21.514 -16.992 1.00 91.31 381 SER A O 1
ATOM 2922 N N . ILE A 1 382 ? 13.781 21.245 -19.209 1.00 93.62 382 ILE A N 1
ATOM 2923 C CA . ILE A 1 382 ? 15.160 20.739 -19.173 1.00 93.62 382 ILE A CA 1
ATOM 2924 C C . ILE A 1 382 ? 15.994 21.502 -20.201 1.00 93.62 382 ILE A C 1
ATOM 2926 O O . ILE A 1 382 ? 15.446 22.033 -21.164 1.00 93.62 382 ILE A O 1
ATOM 2930 N N . THR A 1 383 ? 17.312 21.557 -20.014 1.00 94.69 383 THR A N 1
ATOM 2931 C CA . THR A 1 383 ? 18.220 22.228 -20.966 1.00 94.69 383 THR A CA 1
ATOM 2932 C C . THR A 1 383 ? 19.131 21.257 -21.705 1.00 94.69 383 THR A C 1
ATOM 2934 O O . THR A 1 383 ? 19.924 21.680 -22.541 1.00 94.69 383 THR A O 1
ATOM 2937 N N . GLY A 1 384 ? 19.058 19.966 -21.388 1.00 94.25 384 GLY A N 1
ATOM 2938 C CA . GLY A 1 384 ? 19.838 18.931 -22.047 1.00 94.25 384 GLY A CA 1
ATOM 2939 C C . GLY A 1 384 ? 19.728 17.592 -21.336 1.00 94.25 384 GLY A C 1
ATOM 2940 O O . GLY A 1 384 ? 18.883 17.398 -20.457 1.00 94.25 384 GLY A O 1
ATOM 2941 N N . TYR A 1 385 ? 20.639 16.694 -21.688 1.00 93.56 385 TYR A N 1
ATOM 2942 C CA . TYR A 1 385 ? 20.828 15.407 -21.035 1.00 93.56 385 TYR A CA 1
ATOM 2943 C C . TYR A 1 385 ? 22.318 15.134 -20.826 1.00 93.56 385 TYR A C 1
ATOM 2945 O O . TYR A 1 385 ? 23.172 15.792 -21.418 1.00 93.56 385 TYR A O 1
ATOM 2953 N N . GLU A 1 386 ? 22.611 14.147 -19.994 1.00 91.75 386 GLU A N 1
ATOM 2954 C CA . GLU A 1 386 ? 23.957 13.653 -19.737 1.00 91.75 386 GLU A CA 1
ATOM 2955 C C . GLU A 1 386 ? 23.940 12.120 -19.742 1.00 91.75 386 GLU A C 1
ATOM 2957 O O . GLU A 1 386 ? 23.014 11.496 -19.210 1.00 91.75 386 GLU A O 1
ATOM 2962 N N . GLN A 1 387 ? 24.959 11.513 -20.354 1.00 91.75 387 GLN A N 1
ATOM 2963 C CA . GLN A 1 387 ? 25.224 10.086 -20.209 1.00 91.75 387 GLN A CA 1
ATOM 2964 C C . GLN A 1 387 ? 25.864 9.839 -18.845 1.00 91.75 387 GLN A C 1
ATOM 2966 O O . GLN A 1 387 ? 26.888 10.424 -18.499 1.00 91.75 387 GLN A O 1
ATOM 2971 N N . ILE A 1 388 ? 25.285 8.914 -18.093 1.00 86.56 388 ILE A N 1
ATOM 2972 C CA . ILE A 1 388 ? 25.849 8.414 -16.848 1.00 86.56 388 ILE A CA 1
ATOM 2973 C C . ILE A 1 388 ? 26.630 7.139 -17.162 1.00 86.56 388 ILE A C 1
ATOM 2975 O O . ILE A 1 388 ? 26.284 6.417 -18.086 1.00 86.56 388 ILE A O 1
ATOM 2979 N N . VAL A 1 389 ? 27.697 6.863 -16.407 1.00 76.56 389 VAL A N 1
ATOM 2980 C CA . VAL A 1 389 ? 28.485 5.620 -16.531 1.00 76.56 389 VAL A CA 1
ATOM 2981 C C . VAL A 1 389 ? 29.031 5.423 -17.958 1.00 76.56 389 VAL A C 1
ATOM 2983 O O . VAL A 1 389 ? 28.517 4.634 -18.748 1.00 76.56 389 VAL A O 1
ATOM 2986 N N . GLY A 1 390 ? 30.115 6.124 -18.301 1.00 74.00 390 GLY A N 1
ATOM 2987 C CA . GLY A 1 390 ? 30.802 5.875 -19.574 1.00 74.00 390 GLY A CA 1
ATOM 2988 C C . GLY A 1 390 ? 31.746 6.967 -20.072 1.00 74.00 390 GLY A C 1
ATOM 2989 O O . GLY A 1 390 ? 32.754 6.635 -20.684 1.00 74.00 390 GLY A O 1
ATOM 2990 N N . ILE A 1 391 ? 31.492 8.238 -19.755 1.00 77.31 391 ILE A N 1
ATOM 2991 C CA . ILE A 1 391 ? 32.342 9.347 -20.226 1.00 77.31 391 ILE A CA 1
ATOM 2992 C C . ILE A 1 391 ? 33.624 9.467 -19.388 1.00 77.31 391 ILE A C 1
ATOM 2994 O O . ILE A 1 391 ? 34.725 9.536 -19.923 1.00 77.31 391 ILE A O 1
ATOM 2998 N N . ASP A 1 392 ? 33.489 9.474 -18.060 1.00 76.19 392 ASP A N 1
ATOM 2999 C CA . ASP A 1 392 ? 34.601 9.714 -17.138 1.00 76.19 392 ASP A CA 1
ATOM 3000 C C . ASP A 1 392 ? 34.663 8.630 -16.050 1.00 76.19 392 ASP A C 1
ATOM 3002 O O . ASP A 1 392 ? 33.761 8.499 -15.220 1.00 76.19 392 ASP A O 1
ATOM 3006 N N . CYS A 1 393 ? 35.749 7.851 -16.059 1.00 79.44 393 CYS A N 1
ATOM 3007 C CA . CYS A 1 393 ? 36.043 6.809 -15.071 1.00 79.44 393 CYS A CA 1
ATOM 3008 C C . CYS A 1 393 ? 37.192 7.201 -14.126 1.00 79.44 393 CYS A C 1
ATOM 3010 O O . CYS A 1 393 ? 37.730 6.336 -13.433 1.00 79.44 393 CYS A O 1
ATOM 3012 N N . THR A 1 394 ? 37.587 8.480 -14.070 1.00 79.31 394 THR A N 1
ATOM 3013 C CA . THR A 1 394 ? 38.655 8.958 -13.170 1.00 79.31 394 THR A CA 1
ATOM 3014 C C . THR A 1 394 ? 38.337 8.689 -11.699 1.00 79.31 394 THR A C 1
ATOM 3016 O O . THR A 1 394 ? 39.233 8.359 -10.924 1.00 79.31 394 THR A O 1
ATOM 3019 N N . VAL A 1 395 ? 37.056 8.773 -11.320 1.00 71.81 395 VAL A N 1
ATOM 3020 C CA . VAL A 1 395 ? 36.570 8.475 -9.963 1.00 71.81 395 VAL A CA 1
ATOM 3021 C C . VAL A 1 395 ? 36.476 6.965 -9.715 1.00 71.81 395 VAL A C 1
ATOM 3023 O O . VAL A 1 395 ? 36.829 6.487 -8.637 1.00 71.81 395 VAL A O 1
ATOM 3026 N N . SER A 1 396 ? 35.978 6.198 -10.689 1.00 79.69 396 SER A N 1
ATOM 3027 C CA . SER A 1 396 ? 35.899 4.735 -10.630 1.00 79.69 396 SER A CA 1
ATOM 3028 C C . SER A 1 396 ? 35.540 4.150 -11.994 1.00 79.69 396 SER A C 1
ATOM 3030 O O . SER A 1 396 ? 34.728 4.724 -12.708 1.00 79.69 396 SER A O 1
ATOM 3032 N N . SER A 1 397 ? 36.044 2.956 -12.312 1.00 80.44 397 SER A N 1
ATOM 3033 C CA . SER A 1 397 ? 35.552 2.127 -13.426 1.00 80.44 397 SER A CA 1
ATOM 3034 C C . SER A 1 397 ? 34.420 1.171 -13.016 1.00 80.44 397 SER A C 1
ATOM 3036 O O . SER A 1 397 ? 33.895 0.422 -13.840 1.00 80.44 397 SER A O 1
ATOM 3038 N N . ASN A 1 398 ? 34.014 1.171 -11.741 1.00 83.75 398 ASN A N 1
ATOM 3039 C CA . ASN A 1 398 ? 32.936 0.318 -11.253 1.00 83.75 398 ASN A CA 1
ATOM 3040 C C . ASN A 1 398 ? 31.567 0.943 -11.565 1.00 83.75 398 ASN A C 1
ATOM 3042 O O . ASN A 1 398 ? 31.102 1.834 -10.850 1.00 83.75 398 ASN A O 1
ATOM 3046 N N . CYS A 1 399 ? 30.891 0.413 -12.587 1.00 85.06 399 CYS A N 1
ATOM 3047 C CA . CYS A 1 399 ? 29.561 0.858 -13.016 1.00 85.06 399 CYS A CA 1
ATOM 3048 C C . CYS A 1 399 ? 28.543 0.918 -11.870 1.00 85.06 399 CYS A C 1
ATOM 3050 O O . CYS A 1 399 ? 27.759 1.862 -11.794 1.00 85.06 399 CYS A O 1
ATOM 3052 N N . LYS A 1 400 ? 28.579 -0.040 -10.931 1.00 87.06 400 LYS A N 1
ATOM 3053 C CA . LYS A 1 400 ? 27.649 -0.064 -9.793 1.00 87.06 400 LYS A CA 1
ATOM 3054 C C . LYS A 1 400 ? 27.854 1.134 -8.871 1.00 87.06 400 LYS A C 1
ATOM 3056 O O . LYS A 1 400 ? 26.881 1.715 -8.403 1.00 87.06 400 LYS A O 1
ATOM 3061 N N . LEU A 1 401 ? 29.103 1.528 -8.624 1.00 84.38 401 LEU A N 1
ATOM 3062 C CA . LEU A 1 401 ? 29.398 2.711 -7.816 1.00 84.38 401 LEU A CA 1
ATOM 3063 C C . LEU A 1 401 ? 28.957 3.991 -8.534 1.00 84.38 401 LEU A C 1
ATOM 3065 O O . LEU A 1 401 ? 28.312 4.836 -7.922 1.00 84.38 401 LEU A O 1
ATOM 3069 N N . LEU A 1 402 ? 29.248 4.106 -9.831 1.00 85.19 402 LEU A N 1
ATOM 3070 C CA . LEU A 1 402 ? 28.866 5.271 -10.632 1.00 85.19 402 LEU A CA 1
ATOM 3071 C C . LEU A 1 402 ? 27.339 5.458 -10.697 1.00 85.19 402 LEU A C 1
ATOM 3073 O O . LEU A 1 402 ? 26.852 6.571 -10.511 1.00 85.19 402 LEU A O 1
ATOM 3077 N N . LEU A 1 403 ? 26.577 4.374 -10.875 1.00 89.19 403 LEU A N 1
ATOM 3078 C CA . LEU A 1 403 ? 25.111 4.406 -10.835 1.00 89.19 403 LEU A CA 1
ATOM 3079 C C . LEU A 1 403 ? 24.579 4.817 -9.458 1.00 89.19 403 LEU A C 1
ATOM 3081 O O . LEU A 1 403 ? 23.668 5.636 -9.382 1.00 89.19 403 LEU A O 1
ATOM 3085 N N . ARG A 1 404 ? 25.157 4.297 -8.364 1.00 87.19 404 ARG A N 1
ATOM 3086 C CA . ARG A 1 404 ? 24.768 4.694 -6.998 1.00 87.19 404 ARG A CA 1
ATOM 3087 C C . ARG A 1 404 ? 25.003 6.186 -6.756 1.00 87.19 404 ARG A C 1
ATOM 3089 O O . ARG A 1 404 ? 24.096 6.859 -6.282 1.00 87.19 404 ARG A O 1
ATOM 3096 N N . LEU A 1 405 ? 26.166 6.711 -7.149 1.00 82.06 405 LEU A N 1
ATOM 3097 C CA . LEU A 1 405 ? 26.488 8.140 -7.031 1.00 82.06 405 LEU A CA 1
ATOM 3098 C C . LEU A 1 405 ? 25.545 9.023 -7.858 1.00 82.06 405 LEU A C 1
ATOM 3100 O O . LEU A 1 405 ? 25.169 10.111 -7.427 1.00 82.06 405 LEU A O 1
ATOM 3104 N N . ALA A 1 406 ? 25.147 8.572 -9.047 1.00 84.12 406 ALA A N 1
ATOM 3105 C CA . ALA A 1 406 ? 24.175 9.294 -9.859 1.00 84.12 406 ALA A CA 1
ATOM 3106 C C . ALA A 1 406 ? 22.764 9.261 -9.236 1.00 84.12 406 ALA A C 1
ATOM 3108 O O . ALA A 1 406 ? 22.085 10.289 -9.229 1.00 84.12 406 ALA A O 1
ATOM 3109 N N . LEU A 1 407 ? 22.360 8.137 -8.629 1.00 85.31 407 LEU A N 1
ATOM 3110 C CA . LEU A 1 407 ? 21.078 8.006 -7.925 1.00 85.31 407 LEU A CA 1
ATOM 3111 C C . LEU A 1 407 ? 20.957 8.897 -6.686 1.00 85.31 407 LEU A C 1
ATOM 3113 O O . LEU A 1 407 ? 19.844 9.281 -6.334 1.00 85.31 407 LEU A O 1
ATOM 3117 N N . GLU A 1 408 ? 22.071 9.271 -6.049 1.00 78.94 408 GLU A N 1
ATOM 3118 C CA . GLU A 1 408 ? 22.057 10.265 -4.964 1.00 78.94 408 GLU A CA 1
ATOM 3119 C C . GLU A 1 408 ? 21.588 11.647 -5.441 1.00 78.94 408 GLU A C 1
ATOM 3121 O O . GLU A 1 408 ? 21.088 12.442 -4.644 1.00 78.94 408 GLU A O 1
ATOM 3126 N N . LYS A 1 409 ? 21.732 11.938 -6.741 1.00 79.56 409 LYS A N 1
ATOM 3127 C CA . LYS A 1 409 ? 21.294 13.202 -7.340 1.00 79.56 409 LYS A CA 1
ATOM 3128 C C . LYS A 1 409 ? 19.852 13.118 -7.827 1.00 79.56 409 LYS A C 1
ATOM 3130 O O . LYS A 1 409 ? 19.063 14.010 -7.525 1.00 79.56 409 LYS A O 1
ATOM 3135 N N . GLN A 1 410 ? 19.523 12.087 -8.608 1.00 80.56 410 GLN A N 1
ATOM 3136 C CA . GLN A 1 410 ? 18.193 11.892 -9.192 1.00 80.56 410 GLN A CA 1
ATOM 3137 C C . GLN A 1 410 ? 18.020 10.488 -9.803 1.00 80.56 410 GLN A C 1
ATOM 3139 O O . GLN A 1 410 ? 19.014 9.817 -10.082 1.00 80.56 410 GLN A O 1
ATOM 3144 N N . PRO A 1 411 ? 16.772 10.049 -10.067 1.00 90.19 411 PRO A N 1
ATOM 3145 C CA . PRO A 1 411 ? 16.502 8.844 -10.849 1.00 90.19 411 PRO A CA 1
ATOM 3146 C C . PRO A 1 411 ? 17.136 8.872 -12.246 1.00 90.19 411 PRO A C 1
ATOM 3148 O O . PRO A 1 411 ? 17.277 9.934 -12.855 1.00 90.19 411 PRO A O 1
ATOM 3151 N N . ILE A 1 412 ? 17.477 7.692 -12.767 1.00 93.62 412 ILE A N 1
ATOM 3152 C CA . ILE A 1 412 ? 18.235 7.529 -14.015 1.00 93.62 412 ILE A CA 1
ATOM 3153 C C . ILE A 1 412 ? 17.377 6.779 -15.026 1.00 93.62 412 ILE A C 1
ATOM 3155 O O . ILE A 1 412 ? 16.870 5.700 -14.722 1.00 93.62 412 ILE A O 1
ATOM 3159 N N . ALA A 1 413 ? 17.211 7.327 -16.228 1.00 93.38 413 ALA A N 1
ATOM 3160 C CA . ALA A 1 413 ? 16.571 6.587 -17.306 1.00 93.38 413 ALA A CA 1
ATOM 3161 C C . ALA A 1 413 ? 17.548 5.532 -17.822 1.00 93.38 413 ALA A C 1
ATOM 3163 O O . ALA A 1 413 ? 18.683 5.856 -18.158 1.00 93.38 413 ALA A O 1
ATOM 3164 N N . VAL A 1 414 ? 17.114 4.279 -17.862 1.00 95.00 414 VAL A N 1
ATOM 3165 C CA . VAL A 1 414 ? 17.937 3.135 -18.263 1.00 95.00 414 VAL A CA 1
ATOM 3166 C C . VAL A 1 414 ? 17.191 2.286 -19.280 1.00 95.00 414 VAL A C 1
ATOM 3168 O O . VAL A 1 414 ? 15.976 2.415 -19.437 1.00 95.00 414 VAL A O 1
ATOM 3171 N N . ALA A 1 415 ? 17.908 1.385 -19.940 1.00 93.00 415 ALA A N 1
ATOM 3172 C CA . ALA A 1 415 ? 17.311 0.375 -20.797 1.00 93.00 415 ALA A CA 1
ATOM 3173 C C . ALA A 1 415 ? 17.823 -1.013 -20.418 1.00 93.00 415 ALA A C 1
ATOM 3175 O O . ALA A 1 415 ? 18.957 -1.159 -19.962 1.00 93.00 415 ALA A O 1
ATOM 3176 N N . ILE A 1 416 ? 16.988 -2.029 -20.607 1.00 94.06 416 ILE A N 1
ATOM 3177 C CA . ILE A 1 416 ? 17.373 -3.435 -20.490 1.00 94.06 416 ILE A CA 1
ATOM 3178 C C . ILE A 1 416 ? 16.815 -4.232 -21.669 1.00 94.06 416 ILE A C 1
ATOM 3180 O O . ILE A 1 416 ? 15.990 -3.747 -22.445 1.00 94.06 416 ILE A O 1
ATOM 3184 N N . THR A 1 417 ? 17.254 -5.479 -21.777 1.00 91.75 417 THR A N 1
ATOM 3185 C CA . THR A 1 417 ? 16.560 -6.487 -22.577 1.00 91.75 417 THR A CA 1
ATOM 3186 C C . THR A 1 417 ? 15.382 -7.079 -21.787 1.00 91.75 417 THR A C 1
ATOM 3188 O O . THR A 1 417 ? 15.566 -7.586 -20.677 1.00 91.75 417 THR A O 1
ATOM 3191 N N . SER A 1 418 ? 14.168 -7.006 -22.337 1.00 83.38 418 SER A N 1
ATOM 3192 C CA . SER A 1 418 ? 12.919 -7.509 -21.736 1.00 83.38 418 SER A CA 1
ATOM 3193 C C . SER A 1 418 ? 12.524 -8.915 -22.205 1.00 83.38 418 SER A C 1
ATOM 3195 O O . SER A 1 418 ? 11.359 -9.291 -22.176 1.00 83.38 418 SER A O 1
ATOM 3197 N N . ASN A 1 419 ? 13.478 -9.737 -22.637 1.00 78.00 419 ASN A N 1
ATOM 3198 C CA . ASN A 1 419 ? 13.170 -11.070 -23.158 1.00 78.00 419 ASN A CA 1
ATOM 3199 C C . ASN A 1 419 ? 12.856 -12.099 -22.052 1.00 78.00 419 ASN A C 1
ATOM 3201 O O . ASN A 1 419 ? 13.398 -12.043 -20.946 1.00 78.00 419 ASN A O 1
ATOM 3205 N N . GLY A 1 420 ? 12.067 -13.123 -22.393 1.00 73.56 420 GLY A N 1
ATOM 3206 C CA . GLY A 1 420 ? 11.775 -14.253 -21.506 1.00 73.56 420 GLY A CA 1
ATOM 3207 C C . GLY A 1 420 ? 10.703 -13.923 -20.467 1.00 73.56 420 GLY A C 1
ATOM 3208 O O . GLY A 1 420 ? 9.669 -13.370 -20.809 1.00 73.56 420 GLY A O 1
ATOM 3209 N N . GLY A 1 421 ? 10.938 -14.264 -19.197 1.00 80.25 421 GLY A N 1
ATOM 3210 C CA . GLY A 1 421 ? 9.964 -14.092 -18.105 1.00 80.25 421 GLY A CA 1
ATOM 3211 C C . GLY A 1 421 ? 9.810 -12.658 -17.583 1.00 80.25 421 GLY A C 1
ATOM 3212 O O . GLY A 1 421 ? 9.433 -12.480 -16.428 1.00 80.25 421 GLY A O 1
ATOM 3213 N N . PHE A 1 422 ? 10.167 -11.645 -18.377 1.00 88.69 422 PHE A N 1
ATOM 3214 C CA . PHE A 1 422 ? 10.020 -10.242 -17.990 1.00 88.69 422 PHE A CA 1
ATOM 3215 C C . PHE A 1 422 ? 8.544 -9.837 -17.926 1.00 88.69 422 PHE A C 1
ATOM 3217 O O . PHE A 1 422 ? 8.108 -9.271 -16.928 1.00 88.69 422 PHE A O 1
ATOM 3224 N N . ASP A 1 423 ? 7.764 -10.180 -18.952 1.00 85.06 423 ASP A N 1
ATOM 3225 C CA . ASP A 1 423 ? 6.334 -9.853 -19.007 1.00 85.06 423 ASP A CA 1
ATOM 3226 C C . ASP A 1 423 ? 5.551 -10.551 -17.884 1.00 85.06 423 ASP A C 1
ATOM 3228 O O . ASP A 1 423 ? 4.645 -9.961 -17.298 1.00 85.06 423 ASP A O 1
ATOM 3232 N N . ASP A 1 424 ? 5.986 -11.758 -17.510 1.00 86.69 424 ASP A N 1
ATOM 3233 C CA . ASP A 1 424 ? 5.400 -12.577 -16.443 1.00 86.69 424 ASP A CA 1
ATOM 3234 C C . ASP A 1 424 ? 5.917 -12.228 -15.033 1.00 86.69 424 ASP A C 1
ATOM 3236 O O . ASP A 1 424 ? 5.529 -12.862 -14.045 1.00 86.69 424 ASP A O 1
ATOM 3240 N N . TYR A 1 425 ? 6.826 -11.254 -14.900 1.00 89.94 425 TYR A N 1
ATOM 3241 C CA . TYR A 1 425 ? 7.374 -10.887 -13.598 1.00 89.94 425 TYR A CA 1
ATOM 3242 C C . TYR A 1 425 ? 6.276 -10.301 -12.693 1.00 89.94 425 TYR A C 1
ATOM 3244 O O . TYR A 1 425 ? 5.673 -9.270 -12.986 1.00 89.94 425 TYR A O 1
ATOM 3252 N N . ALA A 1 426 ? 6.057 -10.949 -11.546 1.00 87.62 426 ALA A N 1
ATOM 3253 C CA . ALA A 1 426 ? 5.016 -10.599 -10.573 1.00 87.62 426 ALA A CA 1
ATOM 3254 C C . ALA A 1 426 ? 5.569 -10.187 -9.191 1.00 87.62 426 ALA A C 1
ATOM 3256 O O . ALA A 1 426 ? 4.807 -10.037 -8.238 1.00 87.62 426 ALA A O 1
ATOM 3257 N N . GLY A 1 427 ? 6.895 -10.049 -9.054 1.00 90.25 427 GLY A N 1
ATOM 3258 C CA . GLY A 1 427 ? 7.568 -9.678 -7.804 1.00 90.25 427 GLY A CA 1
ATOM 3259 C C . GLY A 1 427 ? 8.785 -10.547 -7.459 1.00 90.25 427 GLY A C 1
ATOM 3260 O O . GLY A 1 427 ? 9.076 -11.541 -8.122 1.00 90.25 427 GLY A O 1
ATOM 3261 N N . GLY A 1 428 ? 9.504 -10.181 -6.393 1.00 93.19 428 GLY A N 1
ATOM 3262 C CA . GLY A 1 428 ? 10.727 -10.871 -5.955 1.00 93.19 428 GLY A CA 1
ATOM 3263 C C . GLY A 1 428 ? 12.003 -10.344 -6.621 1.00 93.19 428 GLY A C 1
ATOM 3264 O O . GLY A 1 428 ? 12.031 -9.215 -7.094 1.00 93.19 428 GLY A O 1
ATOM 3265 N N . PHE A 1 429 ? 13.080 -11.134 -6.615 1.00 94.81 429 PHE A N 1
ATOM 3266 C CA . PHE A 1 429 ? 14.365 -10.757 -7.216 1.00 94.81 429 PHE A CA 1
ATOM 3267 C C . PHE A 1 429 ? 14.474 -11.292 -8.645 1.00 94.81 429 PHE A C 1
ATOM 3269 O O . PHE A 1 429 ? 14.526 -12.502 -8.869 1.00 94.81 429 PHE A O 1
ATOM 3276 N N . TYR A 1 430 ? 14.526 -10.384 -9.612 1.00 94.25 430 TYR A N 1
ATOM 3277 C CA . TYR A 1 430 ? 14.655 -10.705 -11.024 1.00 94.25 430 TYR A CA 1
ATOM 3278 C C . TYR A 1 430 ? 16.121 -10.877 -11.403 1.00 94.25 430 TYR A C 1
ATOM 3280 O O . TYR A 1 430 ? 16.946 -9.990 -11.178 1.00 94.25 430 TYR A O 1
ATOM 3288 N N . ASN A 1 431 ? 16.437 -12.021 -12.001 1.00 92.81 431 ASN A N 1
ATOM 3289 C CA . ASN A 1 431 ? 17.761 -12.300 -12.533 1.00 92.81 431 ASN A CA 1
ATOM 3290 C C . ASN A 1 431 ? 17.770 -12.076 -14.034 1.00 92.81 431 ASN A C 1
ATOM 3292 O O . ASN A 1 431 ? 16.798 -12.358 -14.731 1.00 92.81 431 ASN A O 1
ATOM 3296 N N . CYS A 1 432 ? 18.913 -11.624 -14.524 1.00 91.50 432 CYS A N 1
ATOM 3297 C CA . CYS A 1 432 ? 19.101 -11.415 -15.939 1.00 91.50 432 CYS A CA 1
ATOM 3298 C C . CYS A 1 432 ? 18.854 -12.686 -16.772 1.00 91.50 432 CYS A C 1
ATOM 3300 O O . CYS A 1 432 ? 19.480 -13.714 -16.476 1.00 91.50 432 CYS A O 1
ATOM 3302 N N . PRO A 1 433 ? 18.016 -12.642 -17.834 1.00 88.75 433 PRO A N 1
ATOM 3303 C CA . PRO A 1 433 ? 17.884 -13.761 -18.759 1.00 88.75 433 PRO A CA 1
ATOM 3304 C C . PRO A 1 433 ? 19.239 -14.124 -19.370 1.00 88.75 433 PRO A C 1
ATOM 3306 O O . PRO A 1 433 ? 20.176 -13.320 -19.396 1.00 88.75 433 PRO A O 1
ATOM 3309 N N . ASN A 1 434 ? 19.362 -15.372 -19.828 1.00 87.94 434 ASN A N 1
ATOM 3310 C CA . ASN A 1 434 ? 20.592 -15.911 -20.420 1.00 87.94 434 ASN A CA 1
ATOM 3311 C C . ASN A 1 434 ? 21.842 -15.699 -19.544 1.00 87.94 434 ASN A C 1
ATOM 3313 O O . ASN A 1 434 ? 22.947 -15.521 -20.055 1.00 87.94 434 ASN A O 1
ATOM 3317 N N . ASN A 1 435 ? 21.677 -15.693 -18.214 1.00 87.19 435 ASN A N 1
ATOM 3318 C CA . ASN A 1 435 ? 22.754 -15.444 -17.252 1.00 87.19 435 ASN A CA 1
ATOM 3319 C C . ASN A 1 435 ? 23.481 -14.097 -17.488 1.00 87.19 435 ASN A C 1
ATOM 3321 O O . ASN A 1 435 ? 24.691 -13.986 -17.265 1.00 87.19 435 ASN A O 1
ATOM 3325 N N . GLY A 1 436 ? 22.760 -13.082 -17.977 1.00 86.88 436 GLY A N 1
ATOM 3326 C CA . GLY A 1 436 ? 23.301 -11.750 -18.272 1.00 86.88 436 GLY A CA 1
ATOM 3327 C C . GLY A 1 436 ? 24.160 -11.675 -19.534 1.00 86.88 436 GLY A C 1
ATOM 3328 O O . GLY A 1 436 ? 24.920 -10.720 -19.683 1.00 86.88 436 GLY A O 1
ATOM 3329 N N . VAL A 1 437 ? 24.081 -12.678 -20.417 1.00 89.56 437 VAL A N 1
ATOM 3330 C CA . VAL A 1 437 ? 24.724 -12.652 -21.737 1.00 89.56 437 VAL A CA 1
ATOM 3331 C C . VAL A 1 437 ? 23.786 -12.012 -22.759 1.00 89.56 437 VAL A C 1
ATOM 3333 O O . VAL A 1 437 ? 22.632 -12.415 -22.889 1.00 89.56 437 VAL A O 1
ATOM 3336 N N . MET A 1 438 ? 24.309 -11.044 -23.507 1.00 91.25 438 MET A N 1
ATOM 3337 C CA . MET A 1 438 ? 23.618 -10.287 -24.546 1.00 91.25 438 MET A CA 1
ATOM 3338 C C . MET A 1 438 ? 24.410 -10.396 -25.851 1.00 91.25 438 MET A C 1
ATOM 3340 O O . MET A 1 438 ? 25.615 -10.130 -25.878 1.00 91.25 438 MET A O 1
ATOM 3344 N N . ALA A 1 439 ? 23.751 -10.817 -26.929 1.00 90.50 439 ALA A N 1
ATOM 3345 C CA . ALA A 1 439 ? 24.409 -11.197 -28.176 1.00 90.50 439 ALA A CA 1
ATOM 3346 C C . ALA A 1 439 ? 24.697 -9.992 -29.079 1.00 90.50 439 ALA A C 1
ATOM 3348 O O . ALA A 1 439 ? 25.674 -10.006 -29.826 1.00 90.50 439 ALA A O 1
ATOM 3349 N N . SER A 1 440 ? 23.865 -8.955 -28.999 1.00 91.06 440 SER A N 1
ATOM 3350 C CA . SER A 1 440 ? 23.974 -7.757 -29.825 1.00 91.06 440 SER A CA 1
ATOM 3351 C C . SER A 1 440 ? 23.487 -6.525 -29.084 1.00 91.06 440 SER A C 1
ATOM 3353 O O . SER A 1 440 ? 22.552 -6.612 -28.296 1.00 91.06 440 SER A O 1
ATOM 3355 N N . LYS A 1 441 ? 24.035 -5.350 -29.423 1.00 88.31 441 LYS A N 1
ATOM 3356 C CA . LYS A 1 441 ? 23.537 -4.049 -28.943 1.00 88.31 441 LYS A CA 1
ATOM 3357 C C . LYS A 1 441 ? 22.040 -3.841 -29.203 1.00 88.31 441 LYS A C 1
ATOM 3359 O O . LYS A 1 441 ? 21.387 -3.142 -28.439 1.00 88.31 441 LYS A O 1
ATOM 3364 N N . ASN A 1 442 ? 21.512 -4.487 -30.245 1.00 88.62 442 ASN A N 1
ATOM 3365 C CA . ASN A 1 442 ? 20.109 -4.404 -30.654 1.00 88.62 442 ASN A CA 1
ATOM 3366 C C . ASN A 1 442 ? 19.164 -5.241 -29.772 1.00 88.62 442 ASN A C 1
ATOM 3368 O O . ASN A 1 442 ? 17.956 -5.175 -29.962 1.00 88.62 442 ASN A O 1
ATOM 3372 N N . ASP A 1 443 ? 19.687 -6.022 -28.820 1.00 88.75 443 ASP A N 1
ATOM 3373 C CA . ASP A 1 443 ? 18.859 -6.789 -27.879 1.00 88.75 443 ASP A CA 1
ATOM 3374 C C . ASP A 1 443 ? 18.253 -5.894 -26.771 1.00 88.75 443 ASP A C 1
ATOM 3376 O O . ASP A 1 443 ? 17.385 -6.344 -26.017 1.00 88.75 443 ASP A O 1
ATOM 3380 N N . LEU A 1 444 ? 18.716 -4.640 -26.647 1.00 90.31 444 LEU A N 1
ATOM 3381 C CA . LEU A 1 444 ? 18.126 -3.610 -25.787 1.00 90.31 444 LEU A CA 1
ATOM 3382 C C . LEU A 1 444 ? 16.817 -3.123 -26.403 1.00 90.31 444 LEU A C 1
ATOM 3384 O O . LEU A 1 444 ? 16.818 -2.558 -27.494 1.00 90.31 444 LEU A O 1
ATOM 3388 N N . ASN A 1 445 ? 15.712 -3.317 -25.693 1.00 89.31 445 ASN A N 1
ATOM 3389 C CA . ASN A 1 445 ? 14.377 -3.078 -26.240 1.00 89.31 445 ASN A CA 1
ATOM 3390 C C . ASN A 1 445 ? 13.379 -2.487 -25.237 1.00 89.31 445 ASN A C 1
ATOM 3392 O O . ASN A 1 445 ? 12.272 -2.143 -25.643 1.00 89.31 445 ASN A O 1
ATOM 3396 N N . HIS A 1 446 ? 13.740 -2.342 -23.956 1.00 91.81 446 HIS A N 1
ATOM 3397 C CA . HIS A 1 446 ? 12.808 -1.848 -22.944 1.00 91.81 446 HIS A CA 1
ATOM 3398 C C . HIS A 1 446 ? 13.413 -0.764 -22.063 1.00 91.81 446 HIS A C 1
ATOM 3400 O O . HIS A 1 446 ? 14.463 -0.959 -21.450 1.00 91.81 446 HIS A O 1
ATOM 3406 N N . ALA A 1 447 ? 12.732 0.378 -21.980 1.00 90.38 447 ALA A N 1
ATOM 3407 C CA . ALA A 1 447 ? 13.141 1.519 -21.171 1.00 90.38 447 ALA A CA 1
ATOM 3408 C C . ALA A 1 447 ? 12.478 1.485 -19.787 1.00 90.38 447 ALA A C 1
ATOM 3410 O O . ALA A 1 447 ? 11.277 1.255 -19.657 1.00 90.38 447 ALA A O 1
ATOM 3411 N N . LEU A 1 448 ? 13.261 1.759 -18.746 1.00 93.19 448 LEU A N 1
ATOM 3412 C CA . LEU A 1 448 ? 12.829 1.795 -17.348 1.00 93.19 448 LEU A CA 1
ATOM 3413 C C . LEU A 1 448 ? 13.435 3.010 -16.642 1.00 93.19 448 LEU A C 1
ATOM 3415 O O . LEU A 1 448 ? 14.357 3.660 -17.139 1.00 93.19 448 LEU A O 1
ATOM 3419 N N . LEU A 1 449 ? 12.953 3.285 -15.433 1.00 92.88 449 LEU A N 1
ATOM 3420 C CA . LEU A 1 449 ? 13.545 4.291 -14.560 1.00 92.88 449 LEU A CA 1
ATOM 3421 C C . LEU A 1 449 ? 14.214 3.621 -13.361 1.00 92.88 449 LEU A C 1
ATOM 3423 O O . LEU A 1 449 ? 13.545 3.013 -12.529 1.00 92.88 449 LEU A O 1
ATOM 3427 N N . LEU A 1 450 ? 15.527 3.763 -13.231 1.00 95.50 450 LEU A N 1
ATOM 3428 C CA . LEU A 1 450 ? 16.258 3.350 -12.042 1.00 95.50 450 LEU A CA 1
ATOM 3429 C C . LEU A 1 450 ? 16.022 4.373 -10.927 1.00 95.50 450 LEU A C 1
ATOM 3431 O O . LEU A 1 450 ? 16.373 5.543 -11.066 1.00 95.50 450 LEU A O 1
ATOM 3435 N N . VAL A 1 451 ? 15.402 3.933 -9.830 1.00 93.19 451 VAL A N 1
ATOM 3436 C CA . VAL A 1 451 ? 14.946 4.811 -8.734 1.00 93.19 451 VAL A CA 1
ATOM 3437 C C . VAL A 1 451 ? 15.609 4.509 -7.396 1.00 93.19 451 VAL A C 1
ATOM 3439 O O . VAL A 1 451 ? 15.451 5.267 -6.443 1.00 93.19 451 VAL A O 1
ATOM 3442 N N . GLY A 1 452 ? 16.338 3.401 -7.298 1.00 90.81 452 GLY A N 1
ATOM 3443 C CA . GLY A 1 452 ? 16.994 3.023 -6.060 1.00 90.81 452 GLY A CA 1
ATOM 3444 C C . GLY A 1 452 ? 17.805 1.748 -6.184 1.00 90.81 452 GLY A C 1
ATOM 3445 O O . GLY A 1 452 ? 17.901 1.130 -7.244 1.00 90.81 452 GLY A O 1
ATOM 3446 N N . TYR A 1 453 ? 18.391 1.359 -5.062 1.00 92.50 453 TYR A N 1
ATOM 3447 C CA . TYR A 1 453 ? 19.163 0.138 -4.911 1.00 92.50 453 TYR A CA 1
ATOM 3448 C C . TYR A 1 453 ? 19.047 -0.367 -3.475 1.00 92.50 453 TYR A C 1
ATOM 3450 O O . TYR A 1 453 ? 18.672 0.377 -2.568 1.00 92.50 453 TYR A O 1
ATOM 3458 N N . GLY A 1 454 ? 19.391 -1.630 -3.268 1.00 89.06 454 GLY A N 1
ATOM 3459 C CA . GLY A 1 454 ? 19.471 -2.234 -1.948 1.00 89.06 454 GLY A CA 1
ATOM 3460 C C . GLY A 1 454 ? 20.455 -3.392 -1.926 1.00 89.06 454 GLY A C 1
ATOM 3461 O O . GLY A 1 454 ? 21.092 -3.709 -2.932 1.00 89.06 454 GLY A O 1
ATOM 3462 N N . THR A 1 455 ? 20.556 -4.023 -0.763 1.00 88.94 455 THR A N 1
ATOM 3463 C CA . THR A 1 455 ? 21.335 -5.244 -0.564 1.00 88.94 455 THR A CA 1
ATOM 3464 C C . THR A 1 455 ? 20.474 -6.229 0.212 1.00 88.94 455 THR A C 1
ATOM 3466 O O . THR A 1 455 ? 19.855 -5.868 1.213 1.00 88.94 455 THR A O 1
ATOM 3469 N N . ASP A 1 456 ? 20.413 -7.459 -0.278 1.00 93.88 456 ASP A N 1
ATOM 3470 C CA . ASP A 1 456 ? 19.732 -8.586 0.342 1.00 93.88 456 ASP A CA 1
ATOM 3471 C C . ASP A 1 456 ? 20.758 -9.616 0.833 1.00 93.88 456 ASP A C 1
ATOM 3473 O O . ASP A 1 456 ? 21.823 -9.783 0.236 1.00 93.88 456 ASP A O 1
ATOM 3477 N N . SER A 1 457 ? 20.454 -10.315 1.928 1.00 88.19 457 SER A N 1
ATOM 3478 C CA . SER A 1 457 ? 21.380 -11.280 2.533 1.00 88.19 457 SER A CA 1
ATOM 3479 C C . SER A 1 457 ? 21.616 -12.536 1.689 1.00 88.19 457 SER A C 1
ATOM 3481 O O . SER A 1 457 ? 22.632 -13.198 1.881 1.00 88.19 457 SER A O 1
ATOM 3483 N N . VAL A 1 458 ? 20.689 -12.881 0.789 1.00 90.44 458 VAL A N 1
ATOM 3484 C CA . VAL A 1 458 ? 20.748 -14.079 -0.063 1.00 90.44 458 VAL A CA 1
ATOM 3485 C C . VAL A 1 458 ? 21.120 -13.704 -1.495 1.00 90.44 458 VAL A C 1
ATOM 3487 O O . VAL A 1 458 ? 22.001 -14.323 -2.088 1.00 90.44 458 VAL A O 1
ATOM 3490 N N . HIS A 1 459 ? 20.472 -12.679 -2.047 1.00 88.75 459 HIS A N 1
ATOM 3491 C CA . HIS A 1 459 ? 20.621 -12.299 -3.455 1.00 88.75 459 HIS A CA 1
ATOM 3492 C C . HIS A 1 459 ? 21.707 -11.245 -3.703 1.00 88.75 459 HIS A C 1
ATOM 3494 O O . HIS A 1 459 ? 22.063 -10.990 -4.852 1.00 88.75 459 HIS A O 1
ATOM 3500 N N . GLY A 1 460 ? 22.268 -10.661 -2.641 1.00 91.88 460 GLY A N 1
ATOM 3501 C CA . GLY A 1 460 ? 23.285 -9.622 -2.741 1.00 91.88 460 GLY A CA 1
ATOM 3502 C C . GLY A 1 460 ? 22.703 -8.272 -3.155 1.00 91.88 460 GLY A C 1
ATOM 3503 O O . GLY A 1 460 ? 21.564 -7.932 -2.834 1.00 91.88 460 GLY A O 1
ATOM 3504 N N . ASP A 1 461 ? 23.515 -7.459 -3.825 1.00 94.25 461 ASP A N 1
ATOM 3505 C CA . ASP A 1 461 ? 23.095 -6.139 -4.293 1.00 94.25 461 ASP A CA 1
ATOM 3506 C C . ASP A 1 461 ? 22.008 -6.242 -5.372 1.00 94.25 461 ASP A C 1
ATOM 3508 O O . ASP A 1 461 ? 22.060 -7.109 -6.241 1.00 94.25 461 ASP A O 1
ATOM 3512 N N . TYR A 1 462 ? 21.050 -5.317 -5.363 1.00 96.81 462 TYR A N 1
ATOM 3513 C CA . TYR A 1 462 ? 20.006 -5.229 -6.382 1.00 96.81 462 TYR A CA 1
ATOM 3514 C C . TYR A 1 462 ? 19.613 -3.781 -6.681 1.00 96.81 462 TYR A C 1
ATOM 3516 O O . TYR A 1 462 ? 19.814 -2.868 -5.877 1.00 96.81 462 TYR A O 1
ATOM 3524 N N . TRP A 1 463 ? 19.022 -3.592 -7.854 1.00 97.44 463 TRP A N 1
ATOM 3525 C CA . TRP A 1 463 ? 18.497 -2.341 -8.381 1.00 97.44 463 TRP A CA 1
ATOM 3526 C C . TRP A 1 463 ? 16.976 -2.319 -8.287 1.00 97.44 463 TRP A C 1
ATOM 3528 O O . TRP A 1 463 ? 16.329 -3.340 -8.499 1.00 97.44 463 TRP A O 1
ATOM 3538 N N . ILE A 1 464 ? 16.402 -1.153 -8.000 1.00 97.00 464 ILE A N 1
ATOM 3539 C CA . ILE A 1 464 ? 14.954 -0.932 -7.979 1.00 97.00 464 ILE A CA 1
ATOM 3540 C C . ILE A 1 464 ? 14.600 -0.102 -9.209 1.00 97.00 464 ILE A C 1
ATOM 3542 O O . ILE A 1 464 ? 14.975 1.069 -9.310 1.00 97.00 464 ILE A O 1
ATOM 3546 N N . LEU A 1 465 ? 13.889 -0.720 -10.144 1.00 96.38 465 LEU A N 1
ATOM 3547 C CA . LEU A 1 465 ? 13.494 -0.137 -11.422 1.00 96.38 465 LEU A CA 1
ATOM 3548 C C . LEU A 1 465 ? 11.981 0.077 -11.430 1.00 96.38 465 LEU A C 1
ATOM 3550 O O . LEU A 1 465 ? 11.234 -0.830 -11.083 1.00 96.38 465 LEU A O 1
ATOM 3554 N N . LYS A 1 466 ? 11.520 1.261 -11.825 1.00 91.00 466 LYS A N 1
ATOM 3555 C CA . LYS A 1 466 ? 10.106 1.570 -12.054 1.00 91.00 466 LYS A CA 1
ATOM 3556 C C . LYS A 1 466 ? 9.771 1.324 -13.523 1.00 91.00 466 LYS A C 1
ATOM 3558 O O . LYS A 1 466 ? 10.468 1.843 -14.399 1.00 91.00 466 LYS A O 1
ATOM 3563 N N . ASN A 1 467 ? 8.704 0.571 -13.771 1.00 89.12 467 ASN A N 1
ATOM 3564 C CA . ASN A 1 467 ? 8.186 0.288 -15.107 1.00 89.12 467 ASN A CA 1
ATOM 3565 C C . ASN A 1 467 ? 7.009 1.210 -15.471 1.00 89.12 467 ASN A C 1
ATOM 3567 O O . ASN A 1 467 ? 6.432 1.881 -14.611 1.00 89.12 467 ASN A O 1
ATOM 3571 N N . SER A 1 468 ? 6.673 1.258 -16.759 1.00 79.00 468 SER A N 1
ATOM 3572 C CA . SER A 1 468 ? 5.534 1.996 -17.315 1.00 79.00 468 SER A CA 1
ATOM 3573 C C . SER A 1 468 ? 4.259 1.153 -17.436 1.00 79.00 468 SER A C 1
ATOM 3575 O O . SER A 1 468 ? 3.206 1.703 -17.728 1.00 79.00 468 SER A O 1
ATOM 3577 N N . TYR A 1 469 ? 4.307 -0.151 -17.143 1.00 77.62 469 TYR A N 1
ATOM 3578 C CA . TYR A 1 469 ? 3.168 -1.086 -17.247 1.00 77.62 469 TYR A CA 1
ATOM 3579 C C . TYR A 1 469 ? 2.134 -0.968 -16.106 1.00 77.62 469 TYR A C 1
ATOM 3581 O O . TYR A 1 469 ? 1.350 -1.881 -15.846 1.00 77.62 469 TYR A O 1
ATOM 3589 N N . GLY A 1 470 ? 2.129 0.164 -15.403 1.00 69.12 470 GLY A N 1
ATOM 3590 C CA . GLY A 1 470 ? 1.243 0.417 -14.272 1.00 69.12 470 GLY A CA 1
ATOM 3591 C C . GLY A 1 470 ? 1.557 -0.431 -13.036 1.00 69.12 470 GLY A C 1
ATOM 3592 O O . GLY A 1 470 ? 2.489 -1.231 -13.000 1.00 69.12 470 GLY A O 1
ATOM 3593 N N . SER A 1 471 ? 0.760 -0.245 -11.983 1.00 75.38 471 SER A N 1
ATOM 3594 C CA . SER A 1 471 ? 0.983 -0.908 -10.691 1.00 75.38 471 SER A CA 1
ATOM 3595 C C . SER A 1 471 ? 0.577 -2.386 -10.667 1.00 75.38 471 SER A C 1
ATOM 3597 O O . SER A 1 471 ? 0.736 -3.034 -9.641 1.00 75.38 471 SER A O 1
ATOM 3599 N N . LEU A 1 472 ? -0.012 -2.912 -11.747 1.00 72.75 472 LEU A N 1
ATOM 3600 C CA . LEU A 1 472 ? -0.453 -4.310 -11.830 1.00 72.75 472 LEU A CA 1
ATOM 3601 C C . LEU A 1 472 ? 0.660 -5.272 -12.250 1.00 72.75 472 LEU A C 1
ATOM 3603 O O . LEU A 1 472 ? 0.524 -6.475 -12.044 1.00 72.75 472 LEU A O 1
ATOM 3607 N N . TRP A 1 473 ? 1.733 -4.751 -12.839 1.00 85.75 473 TRP A N 1
ATOM 3608 C CA . TRP A 1 473 ? 2.883 -5.530 -13.273 1.00 85.75 473 TRP A CA 1
ATOM 3609 C C . TRP A 1 473 ? 3.972 -5.528 -12.191 1.00 85.75 473 TRP A C 1
ATOM 3611 O O . TRP A 1 473 ? 4.233 -4.496 -11.572 1.00 85.75 473 TRP A O 1
ATOM 3621 N N . GLY A 1 474 ? 4.644 -6.659 -11.971 1.00 90.94 474 GLY A N 1
ATOM 3622 C CA . GLY A 1 474 ? 5.748 -6.754 -11.016 1.00 90.94 474 GLY A CA 1
ATOM 3623 C C . GLY A 1 474 ? 5.372 -6.511 -9.551 1.00 90.94 474 GLY A C 1
ATOM 3624 O O . GLY A 1 474 ? 4.299 -6.884 -9.088 1.00 90.94 474 GLY A O 1
ATOM 3625 N N . ASP A 1 475 ? 6.296 -5.905 -8.803 1.00 89.44 475 ASP A N 1
ATOM 3626 C CA . ASP A 1 475 ? 6.141 -5.546 -7.388 1.00 89.44 475 ASP A CA 1
ATOM 3627 C C . ASP A 1 475 ? 5.545 -4.129 -7.300 1.00 89.44 475 ASP A C 1
ATOM 3629 O O . ASP A 1 475 ? 6.276 -3.148 -7.167 1.00 89.44 475 ASP A O 1
ATOM 3633 N N . ASP A 1 476 ? 4.227 -4.011 -7.498 1.00 86.56 476 ASP A N 1
ATOM 3634 C CA . ASP A 1 476 ? 3.483 -2.739 -7.570 1.00 86.56 476 ASP A CA 1
ATOM 3635 C C . ASP A 1 476 ? 4.009 -1.764 -8.655 1.00 86.56 476 ASP A C 1
ATOM 3637 O O . ASP A 1 476 ? 4.089 -0.548 -8.454 1.00 86.56 476 ASP A O 1
ATOM 3641 N N . GLY A 1 477 ? 4.378 -2.287 -9.828 1.00 85.31 477 GLY A N 1
ATOM 3642 C CA . GLY A 1 477 ? 4.964 -1.524 -10.939 1.00 85.31 477 GLY A CA 1
ATOM 3643 C C . GLY A 1 477 ? 6.491 -1.412 -10.892 1.00 85.31 477 GLY A C 1
ATOM 3644 O O . GLY A 1 477 ? 7.085 -0.722 -11.727 1.00 85.31 477 GLY A O 1
ATOM 3645 N N . PHE A 1 478 ? 7.140 -2.078 -9.931 1.00 94.19 478 PHE A N 1
ATOM 3646 C CA . PHE A 1 478 ? 8.592 -2.067 -9.762 1.00 94.19 478 PHE A CA 1
ATOM 3647 C C . PHE A 1 478 ? 9.222 -3.440 -9.971 1.00 94.19 478 PHE A C 1
ATOM 3649 O O . PHE A 1 478 ? 8.632 -4.479 -9.692 1.00 94.19 478 PHE A O 1
ATOM 3656 N N . LEU A 1 479 ? 10.478 -3.429 -10.397 1.00 96.44 479 LEU A N 1
ATOM 3657 C CA . LEU A 1 479 ? 11.334 -4.586 -10.605 1.00 96.44 479 LEU A CA 1
ATOM 3658 C C . LEU A 1 479 ? 12.546 -4.498 -9.677 1.00 96.44 479 LEU A C 1
ATOM 3660 O O . LEU A 1 479 ? 13.244 -3.481 -9.669 1.00 96.44 479 LEU A O 1
ATOM 3664 N N . LYS A 1 480 ? 12.830 -5.570 -8.928 1.00 97.44 480 LYS A N 1
ATOM 3665 C CA . LYS A 1 480 ? 14.085 -5.702 -8.172 1.00 97.44 480 LYS A CA 1
ATOM 3666 C C . LYS A 1 480 ? 15.075 -6.531 -8.983 1.00 97.44 480 LYS A C 1
ATOM 3668 O O . LYS A 1 480 ? 15.073 -7.754 -8.894 1.00 97.44 480 LYS A O 1
ATOM 3673 N N . LEU A 1 481 ? 15.899 -5.876 -9.795 1.00 96.62 481 LEU A N 1
ATOM 3674 C CA . LEU A 1 481 ? 16.898 -6.532 -10.644 1.00 96.62 481 LEU A CA 1
ATOM 3675 C C . LEU A 1 481 ? 18.166 -6.832 -9.838 1.00 96.62 481 LEU A C 1
ATOM 3677 O O . LEU A 1 481 ? 18.822 -5.910 -9.359 1.00 96.62 481 LEU A O 1
ATOM 3681 N N . VAL A 1 482 ? 18.542 -8.104 -9.719 1.00 96.12 482 VAL A N 1
ATOM 3682 C CA . VAL A 1 482 ? 19.786 -8.518 -9.052 1.00 96.12 482 VAL A CA 1
ATOM 3683 C C . VAL A 1 482 ? 20.989 -7.920 -9.779 1.00 96.12 482 VAL A C 1
ATOM 3685 O O . VAL A 1 482 ? 21.105 -8.020 -11.001 1.00 96.12 482 VAL A O 1
ATOM 3688 N N . ALA A 1 483 ? 21.894 -7.284 -9.037 1.00 93.81 483 ALA A N 1
ATOM 3689 C CA . ALA A 1 483 ? 23.108 -6.704 -9.587 1.00 93.81 483 ALA A CA 1
ATOM 3690 C C . ALA A 1 483 ? 24.129 -7.810 -9.893 1.00 93.81 483 ALA A C 1
ATOM 3692 O O . ALA A 1 483 ? 24.528 -8.564 -9.006 1.00 93.81 483 ALA A O 1
ATOM 3693 N N . ASP A 1 484 ? 24.591 -7.882 -11.139 1.00 90.50 484 ASP A N 1
ATOM 3694 C CA . ASP A 1 484 ? 25.596 -8.845 -11.577 1.00 90.50 484 ASP A CA 1
ATOM 3695 C C . ASP A 1 484 ? 26.985 -8.190 -11.717 1.00 90.50 484 ASP A C 1
ATOM 3697 O O . ASP A 1 484 ? 27.230 -7.055 -11.289 1.00 90.50 484 ASP A O 1
ATOM 3701 N N . THR A 1 485 ? 27.953 -8.962 -12.210 1.00 86.56 485 THR A N 1
ATOM 3702 C CA . THR A 1 485 ? 29.318 -8.501 -12.523 1.00 86.56 485 THR A CA 1
ATOM 3703 C C . THR A 1 485 ? 29.525 -8.258 -14.021 1.00 86.56 485 THR A C 1
ATOM 3705 O O . THR A 1 485 ? 30.659 -8.093 -14.467 1.00 86.56 485 THR A O 1
ATOM 3708 N N . LYS A 1 486 ? 28.439 -8.285 -14.798 1.00 90.81 486 LYS A N 1
ATOM 3709 C CA . LYS A 1 486 ? 28.391 -8.136 -16.252 1.00 90.81 486 LYS A CA 1
ATOM 3710 C C . LYS A 1 486 ? 27.790 -6.759 -16.582 1.00 90.81 486 LYS A C 1
ATOM 3712 O O . LYS A 1 486 ? 28.018 -5.773 -15.881 1.00 90.81 486 LYS A O 1
ATOM 3717 N N . ILE A 1 487 ? 27.020 -6.676 -17.663 1.00 91.19 487 ILE A N 1
ATOM 3718 C CA . ILE A 1 487 ? 26.311 -5.465 -18.101 1.00 91.19 487 ILE A CA 1
ATOM 3719 C C . ILE A 1 487 ? 24.919 -5.297 -17.463 1.00 91.19 487 ILE A C 1
ATOM 3721 O O . ILE A 1 487 ? 24.180 -4.403 -17.875 1.00 91.19 487 ILE A O 1
ATOM 3725 N N . ASN A 1 488 ? 24.534 -6.149 -16.501 1.00 92.44 488 ASN A N 1
ATOM 3726 C CA . ASN A 1 488 ? 23.224 -6.132 -15.843 1.00 92.44 488 ASN A CA 1
ATOM 3727 C C . ASN A 1 488 ? 22.047 -6.046 -16.841 1.00 92.44 488 ASN A C 1
ATOM 3729 O O . ASN A 1 488 ? 21.183 -5.178 -16.732 1.00 92.44 488 ASN A O 1
ATOM 3733 N N . CYS A 1 489 ? 22.030 -6.931 -17.847 1.00 91.88 489 CYS A N 1
ATOM 3734 C CA . CYS A 1 489 ? 21.009 -6.970 -18.912 1.00 91.88 489 CYS A CA 1
ATOM 3735 C C . CYS A 1 489 ? 20.933 -5.733 -19.807 1.00 91.88 489 CYS A C 1
ATOM 3737 O O . CYS A 1 489 ? 19.905 -5.489 -20.436 1.00 91.88 489 CYS A O 1
ATOM 3739 N N . GLY A 1 490 ? 22.002 -4.945 -19.853 1.00 92.00 490 GLY A N 1
ATOM 3740 C CA . GLY A 1 490 ? 22.039 -3.702 -20.609 1.00 92.00 490 GLY A CA 1
ATOM 3741 C C . GLY A 1 490 ? 21.790 -2.457 -19.761 1.00 92.00 490 GLY A C 1
ATOM 3742 O O . GLY A 1 490 ? 22.039 -1.360 -20.252 1.00 92.00 490 GLY A O 1
ATOM 3743 N N . LEU A 1 491 ? 21.434 -2.603 -18.475 1.00 93.69 491 LEU A N 1
ATOM 3744 C CA . LEU A 1 491 ? 21.237 -1.472 -17.559 1.00 93.69 491 LEU A CA 1
ATOM 3745 C C . LEU A 1 491 ? 22.455 -0.538 -17.532 1.00 93.69 491 LEU A C 1
ATOM 3747 O O . LEU A 1 491 ? 22.301 0.681 -17.499 1.00 93.69 491 LEU A O 1
ATOM 3751 N N . ASN A 1 492 ? 23.663 -1.107 -17.594 1.00 90.56 492 ASN A N 1
ATOM 3752 C CA . ASN A 1 492 ? 24.918 -0.352 -17.548 1.00 90.56 492 ASN A CA 1
ATOM 3753 C C . ASN A 1 492 ? 25.269 0.335 -18.883 1.00 90.56 492 ASN A C 1
ATOM 3755 O O . ASN A 1 492 ? 26.209 1.121 -18.925 1.00 90.56 492 ASN A O 1
ATOM 3759 N N . ILE A 1 493 ? 24.555 0.035 -19.974 1.00 90.56 493 ILE A N 1
ATOM 3760 C CA . ILE A 1 493 ? 24.903 0.463 -21.340 1.00 90.56 493 ILE A CA 1
ATOM 3761 C C . ILE A 1 493 ? 24.245 1.791 -21.703 1.00 90.56 493 ILE A C 1
ATOM 3763 O O . ILE A 1 493 ? 24.848 2.608 -22.396 1.00 90.56 493 ILE A O 1
ATOM 3767 N N . PHE A 1 494 ? 23.005 2.010 -21.263 1.00 88.75 494 PHE A N 1
ATOM 3768 C CA . PHE A 1 494 ? 22.251 3.208 -21.625 1.00 88.75 494 PHE A CA 1
ATOM 3769 C C . PHE A 1 494 ? 21.660 4.010 -20.444 1.00 88.75 494 PHE A C 1
ATOM 3771 O O . PHE A 1 494 ? 20.492 4.395 -20.510 1.00 88.75 494 PHE A O 1
ATOM 3778 N N . PRO A 1 495 ? 22.407 4.284 -19.352 1.00 92.50 495 PRO A N 1
ATOM 3779 C CA . PRO A 1 495 ? 21.925 5.176 -18.306 1.00 92.50 495 PRO A CA 1
ATOM 3780 C C . PRO A 1 495 ? 22.105 6.648 -18.706 1.00 92.50 495 PRO A C 1
ATOM 3782 O O . PRO A 1 495 ? 23.221 7.126 -18.901 1.00 92.50 495 PRO A O 1
ATOM 3785 N N . VAL A 1 496 ? 21.005 7.393 -18.796 1.00 92.62 496 VAL A N 1
ATOM 3786 C CA . VAL A 1 496 ? 20.999 8.832 -19.103 1.00 92.62 496 VAL A CA 1
ATOM 3787 C C . VAL A 1 496 ? 20.130 9.603 -18.115 1.00 92.62 496 VAL A C 1
ATOM 3789 O O . VAL A 1 496 ? 19.137 9.090 -17.592 1.00 92.62 496 VAL A O 1
ATOM 3792 N N . ILE A 1 497 ? 20.487 10.861 -17.868 1.00 91.44 497 ILE A N 1
ATOM 3793 C CA . ILE A 1 497 ? 19.713 11.775 -17.023 1.00 91.44 497 ILE A CA 1
ATOM 3794 C C . ILE A 1 497 ? 19.406 13.083 -17.757 1.00 91.44 497 ILE A C 1
ATOM 3796 O O . ILE A 1 497 ? 20.225 13.535 -18.556 1.00 91.44 497 ILE A O 1
ATOM 3800 N N . PRO A 1 498 ? 18.269 13.740 -17.477 1.00 92.12 498 PRO A N 1
ATOM 3801 C CA . PRO A 1 498 ? 18.068 15.123 -17.882 1.00 92.12 498 PRO A CA 1
ATOM 3802 C C . PRO A 1 498 ? 18.913 16.068 -17.014 1.00 92.12 498 PRO A C 1
ATOM 3804 O O . PRO A 1 498 ? 19.104 15.833 -15.817 1.00 92.12 498 PRO A O 1
ATOM 3807 N N . ILE A 1 499 ? 19.370 17.176 -17.597 1.00 92.12 499 ILE A N 1
ATOM 3808 C CA . ILE A 1 499 ? 20.117 18.228 -16.893 1.00 92.12 499 ILE A CA 1
ATOM 3809 C C . ILE A 1 499 ? 19.455 19.597 -17.053 1.00 92.12 499 ILE A C 1
ATOM 3811 O O . ILE A 1 499 ? 18.653 19.839 -17.958 1.00 92.12 499 ILE A O 1
ATOM 3815 N N . GLY A 1 500 ? 19.785 20.503 -16.128 1.00 89.88 500 GLY A N 1
ATOM 3816 C CA . GLY A 1 500 ? 19.222 21.855 -16.091 1.00 89.88 500 GLY A CA 1
ATOM 3817 C C . GLY A 1 500 ? 17.717 21.886 -15.831 1.00 89.88 500 GLY A C 1
ATOM 3818 O O . GLY A 1 500 ? 17.052 22.840 -16.231 1.00 89.88 500 GLY A O 1
ATOM 3819 N N . ALA A 1 501 ? 17.187 20.850 -15.172 1.00 87.75 501 ALA A N 1
ATOM 3820 C CA . ALA A 1 501 ? 15.774 20.748 -14.858 1.00 87.75 501 ALA A CA 1
ATOM 3821 C C . ALA A 1 501 ? 15.310 21.935 -13.994 1.00 87.75 501 ALA A C 1
ATOM 3823 O O . ALA A 1 501 ? 15.897 22.227 -12.948 1.00 87.75 501 ALA A O 1
ATOM 3824 N N . LYS A 1 502 ? 14.244 22.617 -14.420 1.00 86.25 502 LYS A N 1
ATOM 3825 C CA . LYS A 1 502 ? 13.611 23.716 -13.679 1.00 86.25 502 LYS A CA 1
ATOM 3826 C C . LYS A 1 502 ? 12.126 23.443 -13.511 1.00 86.25 502 LYS A C 1
ATOM 3828 O O . LYS A 1 502 ? 11.461 23.011 -14.447 1.00 86.25 502 LYS A O 1
ATOM 3833 N N . ALA A 1 503 ? 11.608 23.719 -12.319 1.00 82.25 503 ALA A N 1
ATOM 3834 C CA . ALA A 1 503 ? 10.179 23.643 -12.046 1.00 82.25 503 ALA A CA 1
ATOM 3835 C C . ALA A 1 503 ? 9.428 24.745 -12.813 1.00 82.25 503 ALA A C 1
ATOM 3837 O O . ALA A 1 503 ? 9.831 25.910 -12.785 1.00 82.25 503 ALA A O 1
ATOM 3838 N N . GLY A 1 504 ? 8.342 24.366 -13.481 1.00 78.19 504 GLY A N 1
ATOM 3839 C CA . GLY A 1 504 ? 7.401 25.284 -14.118 1.00 78.19 504 GLY A CA 1
ATOM 3840 C C . GLY A 1 504 ? 6.258 25.692 -13.181 1.00 78.19 504 GLY A C 1
ATOM 3841 O O . GLY A 1 504 ? 6.182 25.266 -12.027 1.00 78.19 504 GLY A O 1
ATOM 3842 N N . VAL A 1 505 ? 5.341 26.521 -13.682 1.00 73.44 505 VAL A N 1
ATOM 3843 C CA . VAL A 1 505 ? 4.212 27.084 -12.915 1.00 73.44 505 VAL A CA 1
ATOM 3844 C C . VAL A 1 505 ? 3.247 26.001 -12.396 1.00 73.44 505 VAL A C 1
ATOM 3846 O O . VAL A 1 505 ? 2.671 26.163 -11.322 1.00 73.44 505 VAL A O 1
ATOM 3849 N N . GLN A 1 506 ? 3.114 24.880 -13.111 1.00 69.19 506 GLN A N 1
ATOM 3850 C CA . GLN A 1 506 ? 2.270 23.727 -12.756 1.00 69.19 506 GLN A CA 1
ATOM 3851 C C . GLN A 1 506 ? 3.037 22.599 -12.039 1.00 69.19 506 GLN A C 1
ATOM 3853 O O . GLN A 1 506 ? 2.504 21.504 -11.876 1.00 69.19 506 GLN A O 1
ATOM 3858 N N . ALA A 1 507 ? 4.286 22.831 -11.609 1.00 58.75 507 ALA A N 1
ATOM 3859 C CA . ALA A 1 507 ? 5.027 21.862 -10.797 1.00 58.75 507 ALA A CA 1
ATOM 3860 C C . ALA A 1 507 ? 4.271 21.422 -9.521 1.00 58.75 507 ALA A C 1
ATOM 3862 O O . ALA A 1 507 ? 4.373 20.252 -9.142 1.00 58.75 507 ALA A O 1
ATOM 3863 N N . PRO A 1 508 ? 3.496 22.292 -8.838 1.00 57.47 508 PRO A N 1
ATOM 3864 C CA . PRO A 1 508 ? 2.579 21.847 -7.801 1.00 57.47 508 PRO A CA 1
ATOM 3865 C C . PRO A 1 508 ? 1.192 21.523 -8.387 1.00 57.47 508 PRO A C 1
ATOM 3867 O O . PRO A 1 508 ? 0.727 22.197 -9.300 1.00 57.47 508 PRO A O 1
ATOM 3870 N N . THR A 1 509 ? 0.510 20.522 -7.816 1.00 58.03 509 THR A N 1
ATOM 3871 C CA . THR A 1 509 ? -0.845 20.067 -8.199 1.00 58.03 509 THR A CA 1
ATOM 3872 C C . THR A 1 509 ? -1.781 21.230 -8.554 1.00 58.03 509 THR A C 1
ATOM 3874 O O . THR A 1 509 ? -1.845 22.211 -7.810 1.00 58.03 509 THR A O 1
ATOM 3877 N N . THR A 1 510 ? -2.509 21.130 -9.675 1.00 60.28 510 THR A N 1
ATOM 3878 C CA . THR A 1 510 ? -3.476 22.162 -10.100 1.00 60.28 510 THR A CA 1
ATOM 3879 C C . THR A 1 510 ? -4.517 22.433 -9.000 1.00 60.28 510 THR A C 1
ATOM 3881 O O . THR A 1 510 ? -4.762 21.581 -8.140 1.00 60.28 510 THR A O 1
ATOM 3884 N N . PHE A 1 511 ? -5.166 23.602 -9.023 1.00 59.81 511 PHE A N 1
ATOM 3885 C CA . PHE A 1 511 ? -6.200 23.970 -8.043 1.00 59.81 511 PHE A CA 1
ATOM 3886 C C . PHE A 1 511 ? -7.306 22.904 -7.915 1.00 59.81 511 PHE A C 1
ATOM 3888 O O . PHE A 1 511 ? -7.625 22.481 -6.806 1.00 59.81 511 PHE A O 1
ATOM 3895 N N . GLU A 1 512 ? -7.832 22.394 -9.033 1.00 59.97 512 GLU A N 1
ATOM 3896 C CA . GLU A 1 512 ? -8.867 21.345 -9.039 1.00 59.97 512 GLU A CA 1
ATOM 3897 C C . GLU A 1 512 ? -8.385 20.033 -8.398 1.00 59.97 512 GLU A C 1
ATOM 3899 O O . GLU A 1 512 ? -9.111 19.403 -7.625 1.00 59.97 512 GLU A O 1
ATOM 3904 N N . HIS A 1 513 ? -7.125 19.652 -8.624 1.00 63.22 513 HIS A N 1
ATOM 3905 C CA . HIS A 1 513 ? -6.538 18.467 -8.000 1.00 63.22 513 HIS A CA 1
ATOM 3906 C C . HIS A 1 513 ? -6.298 18.654 -6.502 1.00 63.22 513 HIS A C 1
ATOM 3908 O O . HIS A 1 513 ? -6.514 17.726 -5.721 1.00 63.22 513 HIS A O 1
ATOM 3914 N N . ARG A 1 514 ? -5.913 19.858 -6.067 1.00 65.25 514 ARG A N 1
ATOM 3915 C CA . ARG A 1 514 ? -5.841 20.184 -4.638 1.00 65.25 514 ARG A CA 1
ATOM 3916 C C . ARG A 1 514 ? -7.222 20.095 -3.991 1.00 65.25 514 ARG A C 1
ATOM 3918 O O . ARG A 1 514 ? -7.328 19.543 -2.901 1.00 65.25 514 ARG A O 1
ATOM 3925 N N . VAL A 1 515 ? -8.291 20.525 -4.665 1.00 66.81 515 VAL A N 1
ATOM 3926 C CA . VAL A 1 515 ? -9.670 20.352 -4.167 1.00 66.81 515 VAL A CA 1
ATOM 3927 C C . VAL A 1 515 ? -10.026 18.869 -4.017 1.00 66.81 515 VAL A C 1
ATOM 3929 O O . VAL A 1 515 ? -10.523 18.467 -2.964 1.00 66.81 515 VAL A O 1
ATOM 3932 N N . LEU A 1 516 ? -9.732 18.031 -5.016 1.00 67.38 516 LEU A N 1
ATOM 3933 C CA . LEU A 1 516 ? -9.978 16.582 -4.961 1.00 67.38 516 LEU A CA 1
ATOM 3934 C C . LEU A 1 516 ? -9.207 15.897 -3.824 1.00 67.38 516 LEU A C 1
ATOM 3936 O O . LEU A 1 516 ? -9.797 15.156 -3.037 1.00 67.38 516 LEU A O 1
ATOM 3940 N N . ILE A 1 517 ? -7.909 16.182 -3.695 1.00 69.31 517 ILE A N 1
ATOM 3941 C CA . ILE A 1 517 ? -7.051 15.637 -2.634 1.00 69.31 517 ILE A CA 1
ATOM 3942 C C . ILE A 1 517 ? -7.547 16.089 -1.258 1.00 69.31 517 ILE A C 1
ATOM 3944 O O . ILE A 1 517 ? -7.655 15.279 -0.334 1.00 69.31 517 ILE A O 1
ATOM 3948 N N . LEU A 1 518 ? -7.884 17.372 -1.118 1.00 72.12 518 LEU A N 1
ATOM 3949 C CA . LEU A 1 518 ? -8.422 17.926 0.116 1.00 72.12 518 LEU A CA 1
ATOM 3950 C C . LEU A 1 518 ? -9.732 17.225 0.489 1.00 72.12 518 LEU A C 1
ATOM 3952 O O . LEU A 1 518 ? -9.862 16.740 1.613 1.00 72.12 518 LEU A O 1
ATOM 3956 N N . ASN A 1 519 ? -10.662 17.083 -0.456 1.00 75.31 519 ASN A N 1
ATOM 3957 C CA . ASN A 1 519 ? -11.937 16.409 -0.231 1.00 75.31 519 ASN A CA 1
ATOM 3958 C C . ASN A 1 519 ? -11.745 14.936 0.147 1.00 75.31 519 ASN A C 1
ATOM 3960 O O . ASN A 1 519 ? -12.314 14.491 1.140 1.00 75.31 519 ASN A O 1
ATOM 3964 N N . ALA A 1 520 ? -10.895 14.190 -0.558 1.00 72.44 520 ALA A N 1
ATOM 3965 C CA . ALA A 1 520 ? -10.653 12.777 -0.272 1.00 72.44 520 ALA A CA 1
ATOM 3966 C C . ALA A 1 520 ? -9.983 12.545 1.098 1.00 72.44 520 ALA A C 1
ATOM 3968 O O . ALA A 1 520 ? -10.295 11.581 1.801 1.00 72.44 520 ALA A O 1
ATOM 3969 N N . ILE A 1 521 ? -9.066 13.427 1.506 1.00 72.25 521 ILE A N 1
ATOM 3970 C CA . ILE A 1 521 ? -8.282 13.260 2.738 1.00 72.25 521 ILE A CA 1
ATOM 3971 C C . ILE A 1 521 ? -9.018 13.797 3.966 1.00 72.25 521 ILE A C 1
ATOM 3973 O O . ILE A 1 521 ? -8.957 13.194 5.046 1.00 72.25 521 ILE A O 1
ATOM 3977 N N . VAL A 1 522 ? -9.655 14.957 3.828 1.00 78.31 522 VAL A N 1
ATOM 3978 C CA . VAL A 1 522 ? -10.141 15.758 4.952 1.00 78.31 522 VAL A CA 1
ATOM 3979 C C . VAL A 1 522 ? -11.618 15.496 5.223 1.00 78.31 522 VAL A C 1
ATOM 3981 O O . VAL A 1 522 ? -11.986 15.267 6.380 1.00 78.31 522 VAL A O 1
ATOM 3984 N N . LEU A 1 523 ? -12.456 15.456 4.182 1.00 78.81 523 LEU A N 1
ATOM 3985 C CA . LEU A 1 523 ? -13.912 15.405 4.330 1.00 78.81 523 LEU A CA 1
ATOM 3986 C C . LEU A 1 523 ? -14.404 14.155 5.086 1.00 78.81 523 LEU A C 1
ATOM 3988 O O . LEU A 1 523 ? -15.152 14.332 6.050 1.00 78.81 523 LEU A O 1
ATOM 3992 N N . PRO A 1 524 ? -13.946 12.916 4.793 1.00 80.19 524 PRO A N 1
ATOM 3993 C CA . PRO A 1 524 ? -14.402 11.736 5.531 1.00 80.19 524 PRO A CA 1
ATOM 3994 C C . PRO A 1 524 ? -14.061 11.813 7.022 1.00 80.19 524 PRO A C 1
ATOM 3996 O O . PRO A 1 524 ? -14.855 11.441 7.883 1.00 80.19 524 PRO A O 1
ATOM 3999 N N . GLY A 1 525 ? -12.874 12.336 7.345 1.00 79.00 525 GLY A N 1
ATOM 4000 C CA . GLY A 1 525 ? -12.420 12.481 8.724 1.00 79.00 525 GLY A CA 1
ATOM 4001 C C . GLY A 1 525 ? -13.216 13.526 9.508 1.00 79.00 525 GLY A C 1
ATOM 4002 O O . GLY A 1 525 ? -13.530 13.291 10.679 1.00 79.00 525 GLY A O 1
ATOM 4003 N N . ILE A 1 526 ? -13.529 14.660 8.873 1.00 85.31 526 ILE A N 1
ATOM 4004 C CA . ILE A 1 526 ? -14.359 15.718 9.458 1.00 85.31 526 ILE A CA 1
ATOM 4005 C C . ILE A 1 526 ? -15.772 15.206 9.681 1.00 85.31 526 ILE A C 1
ATOM 4007 O O . ILE A 1 526 ? -16.242 15.285 10.810 1.00 85.31 526 ILE A O 1
ATOM 4011 N N . LEU A 1 527 ? -16.421 14.658 8.647 1.00 84.38 527 LEU A N 1
ATOM 4012 C CA . LEU A 1 527 ? -17.804 14.181 8.728 1.00 84.38 527 LEU A CA 1
ATOM 4013 C C . LEU A 1 527 ? -17.961 13.121 9.817 1.00 84.38 527 LEU A C 1
ATOM 4015 O O . LEU A 1 527 ? -18.873 13.208 10.633 1.00 84.38 527 LEU A O 1
ATOM 4019 N N . PHE A 1 528 ? -17.008 12.190 9.909 1.00 83.56 528 PHE A N 1
ATOM 4020 C CA . PHE A 1 528 ? -16.982 11.198 10.978 1.00 83.56 528 PHE A CA 1
ATOM 4021 C C . PHE A 1 528 ? -16.945 11.855 12.367 1.00 83.56 528 PHE A C 1
ATOM 4023 O O . PHE A 1 528 ? -17.736 11.520 13.240 1.00 83.56 528 PHE A O 1
ATOM 4030 N N . THR A 1 529 ? -16.064 12.833 12.609 1.00 87.25 529 THR A N 1
ATOM 4031 C CA . THR A 1 529 ? -16.010 13.496 13.930 1.00 87.25 529 THR A CA 1
ATOM 4032 C C . THR A 1 529 ? -17.215 14.406 14.189 1.00 87.25 529 THR A C 1
ATOM 4034 O O . THR A 1 529 ? -17.711 14.430 15.315 1.00 87.25 529 THR A O 1
ATOM 4037 N N . ALA A 1 530 ? -17.728 15.079 13.158 1.00 88.38 530 ALA A N 1
ATOM 4038 C CA . ALA A 1 530 ? -18.895 15.953 13.228 1.00 88.38 530 ALA A CA 1
ATOM 4039 C C . ALA A 1 530 ? -20.199 15.200 13.524 1.00 88.38 530 ALA A C 1
ATOM 4041 O O . ALA A 1 530 ? -21.069 15.759 14.183 1.00 88.38 530 ALA A O 1
ATOM 4042 N N . ALA A 1 531 ? -20.306 13.929 13.121 1.00 87.00 531 ALA A N 1
ATOM 4043 C CA . ALA A 1 531 ? -21.452 13.078 13.444 1.00 87.00 531 ALA A CA 1
ATOM 4044 C C . ALA A 1 531 ? -21.652 12.869 14.959 1.00 87.00 531 ALA A C 1
ATOM 4046 O O . ALA A 1 531 ? -22.747 12.523 15.389 1.00 87.00 531 ALA A O 1
ATOM 4047 N N . VAL A 1 532 ? -20.603 13.073 15.767 1.00 85.94 532 VAL A N 1
ATOM 4048 C CA . VAL A 1 532 ? -20.633 12.868 17.227 1.00 85.94 532 VAL A CA 1
ATOM 4049 C C . VAL A 1 532 ? -20.391 14.167 17.998 1.00 85.94 532 VAL A C 1
ATOM 4051 O O . VAL A 1 532 ? -20.982 14.385 19.053 1.00 85.94 532 VAL A O 1
ATOM 4054 N N . PHE A 1 533 ? -19.515 15.042 17.499 1.00 89.31 533 PHE A N 1
ATOM 4055 C CA . PHE A 1 533 ? -19.123 16.272 18.179 1.00 89.31 533 PHE A CA 1
ATOM 4056 C C . PHE A 1 533 ? -19.263 17.474 17.2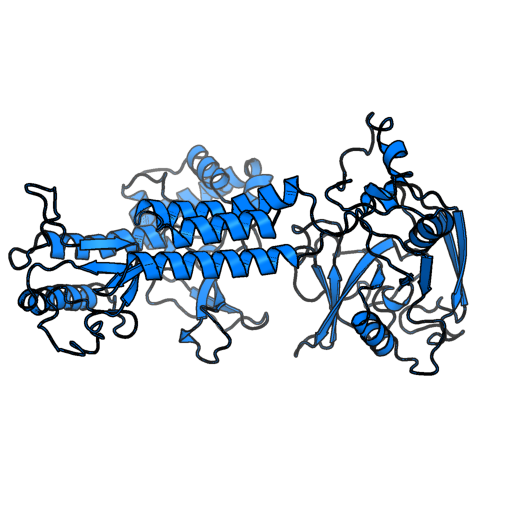55 1.00 89.31 533 PHE A C 1
ATOM 4058 O O . PHE A 1 533 ? -18.486 17.624 16.313 1.00 89.31 533 PHE A O 1
ATOM 4065 N N . GLU A 1 534 ? -20.152 18.405 17.595 1.00 90.94 534 GLU A N 1
ATOM 4066 C CA . GLU A 1 534 ? -20.258 19.664 16.858 1.00 90.94 534 GLU A CA 1
ATOM 4067 C C . GLU A 1 534 ? -18.911 20.413 16.820 1.00 90.94 534 GLU A C 1
ATOM 4069 O O . GLU A 1 534 ? -18.246 20.561 17.863 1.00 90.94 534 GLU A O 1
ATOM 4074 N N . PRO A 1 535 ? -18.482 20.914 15.649 1.00 90.38 535 PRO A N 1
ATOM 4075 C CA . PRO A 1 535 ? -17.215 21.620 15.512 1.00 90.38 535 PRO A CA 1
ATOM 4076 C C . PRO A 1 535 ? -17.225 22.924 16.332 1.00 90.38 535 PRO A C 1
ATOM 4078 O O . PRO A 1 535 ? -18.112 23.757 16.166 1.00 90.38 535 PRO A O 1
ATOM 4081 N N . PRO A 1 536 ? -16.283 23.127 17.271 1.00 92.25 536 PRO A N 1
ATOM 4082 C CA . PRO A 1 536 ? -16.118 24.411 17.953 1.00 92.25 536 PRO A CA 1
ATOM 4083 C C . PRO A 1 536 ? -15.557 25.485 17.010 1.00 92.25 536 PRO A C 1
ATOM 4085 O O . PRO A 1 536 ? -14.909 25.173 16.015 1.00 92.25 536 PRO A O 1
ATOM 4088 N N . GLY A 1 537 ? -15.747 26.765 17.349 1.00 91.56 537 GLY A N 1
ATOM 4089 C CA . GLY A 1 537 ? -15.349 27.885 16.480 1.00 91.56 537 GLY A CA 1
ATOM 4090 C C . GLY A 1 537 ? -13.875 27.864 16.052 1.00 91.56 537 GLY A C 1
ATOM 4091 O O . GLY A 1 537 ? -13.571 28.105 14.887 1.00 91.56 537 GLY A O 1
ATOM 4092 N N . TRP A 1 538 ? -12.960 27.474 16.948 1.00 91.75 538 TRP A N 1
ATOM 4093 C CA . TRP A 1 538 ? -11.534 27.347 16.617 1.00 91.75 538 TRP A CA 1
ATOM 4094 C C . TRP A 1 538 ? -11.259 26.255 15.568 1.00 91.75 538 TRP A C 1
ATOM 4096 O O . TRP A 1 538 ? -10.319 26.378 14.788 1.00 91.75 538 TRP A O 1
ATOM 4106 N N . VAL A 1 539 ? -12.075 25.194 15.517 1.00 90.50 539 VAL A N 1
ATOM 4107 C CA . VAL A 1 539 ? -11.962 24.138 14.497 1.00 90.50 539 VAL A CA 1
ATOM 4108 C C . VAL A 1 539 ? -12.395 24.671 13.151 1.00 90.50 539 VAL A C 1
ATOM 4110 O O . VAL A 1 539 ? -11.686 24.455 12.179 1.00 90.50 539 VAL A O 1
ATOM 4113 N N . LEU A 1 540 ? -13.517 25.391 13.093 1.00 89.12 540 LEU A N 1
ATOM 4114 C CA . LEU A 1 540 ? -13.984 26.005 11.850 1.00 89.12 540 LEU A CA 1
ATOM 4115 C C . LEU A 1 540 ? -12.928 26.966 11.286 1.00 89.12 540 LEU A C 1
ATOM 4117 O O . LEU A 1 540 ? -12.618 26.902 10.102 1.00 89.12 540 LEU A O 1
ATOM 4121 N N . GLN A 1 541 ? -12.290 27.765 12.147 1.00 88.38 541 GLN A N 1
ATOM 4122 C CA . GLN A 1 541 ? -11.170 28.631 11.762 1.00 88.38 541 GLN A CA 1
ATOM 4123 C C . GLN A 1 541 ? -9.950 27.842 11.262 1.00 88.38 541 GLN A C 1
ATOM 4125 O O . GLN A 1 541 ? -9.341 28.217 10.265 1.00 88.38 541 GLN A O 1
ATOM 4130 N N . GLN A 1 542 ? -9.579 26.743 11.926 1.00 85.56 542 GLN A N 1
ATOM 4131 C CA . GLN A 1 542 ? -8.469 25.889 11.485 1.00 85.56 542 GLN A CA 1
ATOM 4132 C C . GLN A 1 542 ? -8.769 25.189 10.157 1.00 85.56 542 GLN A C 1
ATOM 4134 O O . GLN A 1 542 ? -7.874 25.050 9.332 1.00 85.56 542 GLN A O 1
ATOM 4139 N N . LEU A 1 543 ? -10.010 24.760 9.937 1.00 84.00 543 LEU A N 1
ATOM 4140 C CA . LEU A 1 543 ? -10.443 24.159 8.679 1.00 84.00 543 LEU A CA 1
ATOM 4141 C C . LEU A 1 543 ? -10.424 25.171 7.536 1.00 84.00 543 LEU A C 1
ATOM 4143 O O . LEU A 1 543 ? -9.887 24.856 6.480 1.00 84.00 543 LEU A O 1
ATOM 4147 N N . ASP A 1 544 ? -10.919 26.387 7.768 1.00 83.44 544 ASP A N 1
ATOM 4148 C CA . ASP A 1 544 ? -10.825 27.494 6.811 1.00 83.44 544 ASP A CA 1
ATOM 4149 C C . ASP A 1 544 ? -9.361 27.847 6.506 1.00 83.44 544 ASP A C 1
ATOM 4151 O O . ASP A 1 544 ? -8.980 27.998 5.348 1.00 83.44 544 ASP A O 1
ATOM 4155 N N . HIS A 1 545 ? -8.495 27.881 7.523 1.00 81.81 545 HIS A N 1
ATOM 4156 C CA . HIS A 1 545 ? -7.064 28.100 7.321 1.00 81.81 545 HIS A CA 1
ATOM 4157 C C . HIS A 1 545 ? -6.404 26.967 6.523 1.00 81.81 545 HIS A C 1
ATOM 4159 O O . HIS A 1 545 ? -5.584 27.233 5.650 1.00 81.81 545 HIS A O 1
ATOM 4165 N N . LEU A 1 546 ? -6.757 25.706 6.793 1.00 76.75 546 LEU A N 1
ATOM 4166 C CA . LEU A 1 546 ? -6.252 24.563 6.029 1.00 76.75 546 LEU A CA 1
ATOM 4167 C C . LEU A 1 546 ? -6.723 24.603 4.581 1.00 76.75 546 LEU A C 1
ATOM 4169 O O . LEU A 1 546 ? -5.920 24.344 3.693 1.00 76.75 546 LEU A O 1
ATOM 4173 N N . TYR A 1 547 ? -7.983 24.966 4.355 1.00 76.06 547 TYR A N 1
ATOM 4174 C CA . TYR A 1 547 ? -8.551 25.153 3.027 1.00 76.06 547 TYR A CA 1
ATOM 4175 C C . TYR A 1 547 ? -7.796 26.248 2.263 1.00 76.06 547 TYR A C 1
ATOM 4177 O O . TYR A 1 547 ? -7.256 25.979 1.199 1.00 76.06 547 TYR A O 1
ATOM 4185 N N . LYS A 1 548 ? -7.647 27.440 2.858 1.00 75.69 548 LYS A N 1
ATOM 4186 C CA . LYS A 1 548 ? -6.933 28.589 2.268 1.00 75.69 548 LYS A CA 1
ATOM 4187 C C . LYS A 1 548 ? -5.435 28.378 2.064 1.00 75.69 548 LYS A C 1
ATOM 4189 O O . LYS A 1 548 ? -4.840 29.058 1.245 1.00 75.69 548 LYS A O 1
ATOM 4194 N N . LYS A 1 549 ? -4.800 27.538 2.883 1.00 69.62 549 LYS A N 1
ATOM 4195 C CA . LYS A 1 549 ? -3.365 27.246 2.774 1.00 69.62 549 LYS A CA 1
ATOM 4196 C C . LYS A 1 549 ? -3.084 26.152 1.747 1.00 69.62 549 LYS A C 1
ATOM 4198 O O . LYS A 1 549 ? -1.996 26.122 1.182 1.00 69.62 549 LYS A O 1
ATOM 4203 N N . PHE A 1 550 ? -3.999 25.194 1.617 1.00 66.69 550 PHE A N 1
ATOM 4204 C CA . PHE A 1 550 ? -3.810 24.035 0.755 1.00 66.69 550 PHE A CA 1
ATOM 4205 C C . PHE A 1 550 ? -4.244 24.301 -0.684 1.00 66.69 550 PHE A C 1
ATOM 4207 O O . PHE A 1 550 ? -3.593 23.796 -1.592 1.00 66.69 550 PHE A O 1
ATOM 4214 N N . LEU A 1 551 ? -5.315 25.070 -0.884 1.00 60.59 551 LEU A N 1
ATOM 4215 C CA . LEU A 1 551 ? -5.698 25.605 -2.188 1.00 60.59 551 LEU A CA 1
ATOM 4216 C C . LEU A 1 551 ? -4.818 26.801 -2.525 1.00 60.59 551 LEU A C 1
ATOM 4218 O O . LEU A 1 551 ? -4.197 26.745 -3.613 1.00 60.59 551 LEU A O 1
#

pLDDT: mean 80.67, std 11.77, range [33.22, 97.44]

Organism: NCBI:txid86335

InterPro domains:
  IPR000477 Reverse transcriptase domain [PF00078] (111-250)
  IPR000668 Peptidase C1A, papain C-terminal [PF00112] (267-498)
  IPR000668 Peptidase C1A, papain C-terminal [SM00645] (237-499)
  IPR025660 Cysteine peptidase, histidine active site [PS00639] (444-454)
  IPR038765 Papain-like cysteine peptidase superfamily [SSF54001] (270-498)
  IPR039417 Papain-like cysteine endopeptidase [cd02248] (274-498)

Radius of gyration: 30.82 Å; chains: 1; bounding box: 76×66×79 Å

Foldseek 3Di:
DDADDLVLVLVQLVPDDPPDQAWPVRQGSVNCNVCVVVVSVVLRVLLRCLQVDDQRDVLQLEWEWDWQAQDDDDPDSVRTDGATHGHPSQQGACPPPDPDSSVVSNCCRSVPQGWYWYADPNDTHDIDTDDDADHRHRNCRQVVLCVLVVVLVCCQVPDPLFFADDDVPNPDDGDAWDDDRVQIDGGGPDPVSVVVSVVSVVVSCVVVVDDDDQVPAEAADPPQVDPDQDDPSHGYAHAQAWDDDPLATDHNHPRQVVSLVVLLVQLVVLLVVVQPPFFAWAPQLLLLQQFDWDKDKFAAPLADCCGFVQGRPDHRIDIDTFGRDRPVDTAPQSSQARQQVVFFLTAGCVVPPDDPPPPDDDPVPCSNVNRHDDLLRRQKGFNHKDFFRGDDQVVHSDLVVRQQVVLVVHKWKFWFQCDDCNQVAAEDEDEAPPNSHDHDPVSTDAIWIFNDWDQDPPLGIWTKTAAPPALRHHPRRIHTYRDDSTCSRRRNPGIMDTHPMDGTNCSGPDPVVLVVSSCVSNVVSCVVSCVPHPDDPVSVVSNVVCNVVSD

Secondary structure (DSSP, 8-state):
-----HHHHHHHHHHSPSS----TT---HHHHHHTHHHHHHHHHHHHHHHHHTPPPPGGGGEEEEEEEESSSS---GGGEEEEEE--TTT---GGGS-TTHHHHHHHHHHHSS-EEEEEETTEEPPPEE--SS--TT-TTHHHHHHHHHHHHHHHHHT-TT---EEPTT-SS-EE-EEEETTEEEE--SSGGGHHHHHHHHHHHHHHH-----TTT-EE--SSTT----EETTEEEPPTT-EEEETTEEEESS-HHHHHHHHHHHHHHHHHHHHTTSPPPB-HHHHHHH---EEEEEEE-TT--TT-BTTBTT--SEEEEEEE--GGG---HHHHHHHHHHTT--B-BTTTS----S-SSSS-HHHHGGGSS--GGG-SEE-SEEEE-SSS--SS-S-HHHHHHHHHTTS-EEEEE---STTTT--SSEEPPGGGG--S-GGG--EEEEEEEEEEETTTEEEEEEE-SS-TTSTBTTEEEEEP-SS-GGGTTT--EEEES-EE-TTSS--HHHHHHHHHHHHHHHHHHHHTTSPPPHHHHHHHHHHHHHH-